Protein AF-A0A7S1N706-F1 (afdb_monomer)

Nearest PDB structures (foldseek):
  7mfo-assembly2_C  TM=9.492E-01  e=1.496E-31  Acanthamoeba polyphaga mimivirus
  7mfq-assembly2_C  TM=9.466E-01  e=2.079E-31  Acanthamoeba polyphaga mimivirus
  4eaa-assembly1_A  TM=9.460E-01  e=1.190E-16  Caulobacter vibrioides
  4m98-assembly1_A  TM=8.925E-01  e=9.102E-15  Neisseria gonorrhoeae FA 1090
  4m99-assembly1_B  TM=9.036E-01  e=2.583E-14  Neisseria gonorrhoeae FA 1090

Sequence (628 aa):
MTMSRPQAFQGVHRGLEQPQKAALAILGAGSLAGHIITIARECNWPILGLFDDDPARQCMTISGVPVLGFIDAATIQEYKVSHVAIAVGNLSARLEIIRRLMPLQLSWPTLIHPQAIVAPCCQVGKGNLVEAGCVIGLGVSIGNFNVLLGGATIDSCSKLGSFITAQARSTVANAIIGSGSWLSCGCTIMPNISVGKYCFIGGNACVEHDVPDNSKMQGVPAVLTEEAGTSPGQHKVTAEEEAEVEDIMQMPMTPPRSQHLQCGERKINWCPFKPLDMTRFHQYILPSINCRHVTNGGPCQKLLADRFKRLIGCTEEHTVLTAANGTAALHALVAGLSIARGKPLKVVTQAITFAPGIQGPLLGSLVVEYDQVLKGPCLQELGVHQDDFDAVLLTNCFGNIAKINLYQDWCNTHSKLLLMDNAATPLTNYDGINSSLYATGGAIVSLHETKPIGRGEGGIIVVPVQYAAAVHQAMNFGFSPQNPGVPHPLGSNWRMSDIAAAAVMCHWDSLDRLIAKHLQLFTNATSYVEQSIHMRWAFPLDDGQQPGVLSAFCVTLQVSSEPVVQCLRQLGIECKQYYLPVVPRPSCPKSWAFYDHIVCMPIHVDMTPDDVHYMFTNLNRLCENTAL

Secondary structure (DSSP, 8-state):
--PPPPPP------------PPPEEEE--SHHHHHHHHHHHHTT--EEEEE-S-GGGTT-EETTEEEEE-SSHHHHHHTT--EEEE----HHHHHHHHHHHGGGT-B---EE-TTSEE-TT-EE-SS-EE-TT-EE-TT-EE-SS-EE-TT-EE-TT-EE-SS-EE-TT-EE-S-EE-TT-EE-TT-EEPTT-EE-TT-EEPTT-EE-S-B-TT-EEETTTTEEESS----TT-----HHHHHHHHHHHS--------SS----S--B-SS------HHHHHHHHHHHHHTT--STTSHHHHHHHHHHHHHTT--TTEEEEEESSHHHHHHHHHHHHHHHHTSPPPEEEESSS-GGGGSGGGTT-EEE-EETTTTEE-HHHHHHTTTT-SEEEEE-GGG----HHHHHHHHHHTTPEEEEE-TT-TT-EETTEEGGGS-SSEEEEE--TTSTT--SS-EEEEEEHHHHHHHHHHHBTT-BTTBTTS--TT--B-BPPHHHHHHHHHHHTTHHHHHHHHHHHHHHHHHHHHT-SSEEESS-PPTTB-----SSEEEEESS-HHHHHHHHHHTTB--B--PPPSS-TTT-HHHHHHHTTEEEE---TT--HHHHHHHHHHHHHHHHHH--

Structure (mmCIF, N/CA/C/O backbone):
data_AF-A0A7S1N706-F1
#
_entry.id   AF-A0A7S1N706-F1
#
loop_
_atom_site.group_PDB
_atom_site.id
_atom_site.type_symbol
_atom_site.label_atom_id
_atom_site.label_alt_id
_atom_site.label_comp_id
_atom_site.label_asym_id
_atom_site.label_entity_id
_atom_site.label_seq_id
_atom_site.pdbx_PDB_ins_code
_atom_site.Cartn_x
_atom_site.Cartn_y
_atom_site.Cartn_z
_atom_site.occupancy
_atom_site.B_iso_or_equiv
_atom_site.auth_seq_id
_atom_site.auth_comp_id
_atom_site.auth_asym_id
_atom_site.auth_atom_id
_atom_site.pdbx_PDB_model_num
ATOM 1 N N . MET A 1 1 ? 0.251 -54.067 2.800 1.00 39.19 1 MET A N 1
ATOM 2 C CA . MET A 1 1 ? 0.779 -52.713 3.064 1.00 39.19 1 MET A CA 1
ATOM 3 C C . MET A 1 1 ? 1.464 -52.219 1.803 1.00 39.19 1 MET A C 1
ATOM 5 O O . MET A 1 1 ? 2.559 -52.665 1.498 1.00 39.19 1 MET A O 1
ATOM 9 N N . THR A 1 2 ? 0.795 -51.355 1.052 1.00 30.09 2 THR A N 1
ATOM 10 C CA . THR A 1 2 ? 1.331 -50.665 -0.126 1.00 30.09 2 THR A CA 1
ATOM 11 C C . THR A 1 2 ? 0.943 -49.200 0.034 1.00 30.09 2 THR A C 1
ATOM 13 O O . THR A 1 2 ? -0.233 -48.858 -0.029 1.00 30.09 2 THR A O 1
ATOM 16 N N . MET A 1 3 ? 1.920 -48.350 0.360 1.00 28.56 3 MET A N 1
ATOM 17 C CA . MET A 1 3 ? 1.703 -46.911 0.516 1.00 28.56 3 MET A CA 1
ATOM 18 C C . MET A 1 3 ? 1.637 -46.249 -0.863 1.00 28.56 3 MET A C 1
ATOM 20 O O . MET A 1 3 ? 2.587 -46.312 -1.642 1.00 28.56 3 MET A O 1
ATOM 24 N N . SER A 1 4 ? 0.507 -45.613 -1.158 1.00 28.56 4 SER A N 1
ATOM 25 C CA . SER A 1 4 ? 0.302 -44.731 -2.306 1.00 28.56 4 SER A CA 1
ATOM 26 C C . SER A 1 4 ? 0.995 -43.380 -2.086 1.00 28.56 4 SER A C 1
ATOM 28 O O . SER A 1 4 ? 0.868 -42.782 -1.018 1.00 28.56 4 SER A O 1
ATOM 30 N N . ARG A 1 5 ? 1.709 -42.889 -3.109 1.00 29.34 5 ARG A N 1
ATOM 31 C CA . ARG A 1 5 ? 2.329 -41.550 -3.153 1.00 29.34 5 ARG A CA 1
ATOM 32 C C . ARG A 1 5 ? 1.268 -40.429 -3.074 1.00 29.34 5 ARG A C 1
ATOM 34 O O . ARG A 1 5 ? 0.189 -40.618 -3.636 1.00 29.34 5 ARG A O 1
ATOM 41 N N . PRO A 1 6 ? 1.560 -39.258 -2.471 1.00 31.98 6 PRO A N 1
ATOM 42 C CA . PRO A 1 6 ? 0.641 -38.121 -2.473 1.00 31.98 6 PRO A CA 1
ATOM 43 C C . PRO A 1 6 ? 0.557 -37.475 -3.863 1.00 31.98 6 PRO A C 1
ATOM 45 O O . PRO A 1 6 ? 1.573 -37.299 -4.537 1.00 31.98 6 PRO A O 1
ATOM 48 N N . GLN A 1 7 ? -0.660 -37.114 -4.272 1.00 31.08 7 GLN A N 1
ATOM 49 C CA . GLN A 1 7 ? -0.940 -36.327 -5.473 1.00 31.08 7 GLN A CA 1
ATOM 50 C C . GLN A 1 7 ? -0.314 -34.929 -5.366 1.00 31.08 7 GLN A C 1
ATOM 52 O O . GLN A 1 7 ? -0.398 -34.272 -4.329 1.00 31.08 7 GLN A O 1
ATOM 57 N N . ALA A 1 8 ? 0.310 -34.484 -6.457 1.00 29.69 8 ALA A N 1
ATOM 58 C CA . ALA A 1 8 ? 0.846 -33.140 -6.603 1.00 29.69 8 ALA A CA 1
ATOM 59 C C . ALA A 1 8 ? -0.277 -32.089 -6.542 1.00 29.69 8 ALA A C 1
ATOM 61 O O . ALA A 1 8 ? -1.357 -32.286 -7.099 1.00 29.69 8 ALA A O 1
ATOM 62 N N . PHE A 1 9 ? 0.015 -30.968 -5.880 1.00 24.94 9 PHE A N 1
ATOM 63 C CA . PHE A 1 9 ? -0.801 -29.757 -5.841 1.00 24.94 9 PHE A CA 1
ATOM 64 C C . PHE A 1 9 ? -1.203 -29.325 -7.262 1.00 24.94 9 PHE A C 1
ATOM 66 O O . PHE A 1 9 ? -0.387 -28.794 -8.013 1.00 24.94 9 PHE A O 1
ATOM 73 N N . GLN A 1 10 ? -2.472 -29.517 -7.625 1.00 27.00 10 GLN A N 1
ATOM 74 C CA . GLN A 1 10 ? -3.091 -28.783 -8.725 1.00 27.00 10 GLN A CA 1
ATOM 75 C C . GLN A 1 10 ? -3.508 -27.412 -8.189 1.00 27.00 10 GLN A C 1
ATOM 77 O O . GLN A 1 10 ? -4.455 -27.290 -7.413 1.00 27.00 10 GLN A O 1
ATOM 82 N N . GLY A 1 11 ? -2.745 -26.386 -8.567 1.00 28.50 11 GLY A N 1
ATOM 83 C CA . GLY A 1 11 ? -3.065 -24.993 -8.286 1.00 28.50 11 GLY A CA 1
ATOM 84 C C . GLY A 1 11 ? -4.393 -24.599 -8.929 1.00 28.50 11 GLY A C 1
ATOM 85 O O . GLY A 1 11 ? -4.624 -24.807 -10.120 1.00 28.50 11 GLY A O 1
ATOM 86 N N . VAL A 1 12 ? -5.272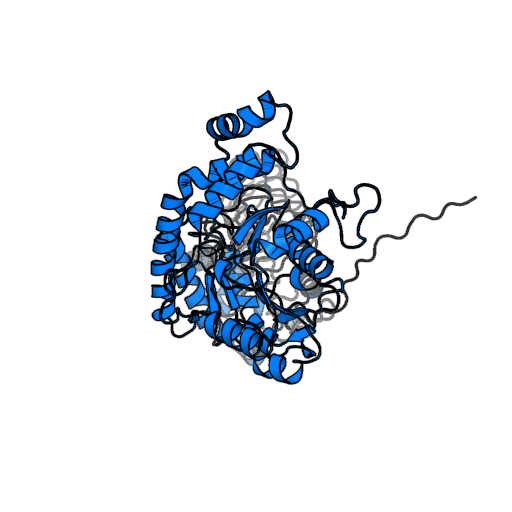 -24.026 -8.115 1.00 28.55 12 VAL A N 1
ATOM 87 C CA . VAL A 1 12 ? -6.543 -23.440 -8.529 1.00 28.55 12 VAL A CA 1
ATOM 88 C C . VAL A 1 12 ? -6.252 -22.130 -9.268 1.00 28.55 12 VAL A C 1
ATOM 90 O O . VAL A 1 12 ? -6.156 -21.076 -8.652 1.00 28.55 12 VAL A O 1
ATOM 93 N N . HIS A 1 13 ? -6.137 -22.183 -10.594 1.00 28.84 13 HIS A N 1
ATOM 94 C CA . HIS A 1 13 ? -6.339 -21.019 -11.461 1.00 28.84 13 HIS A CA 1
ATOM 95 C C . HIS A 1 13 ? -7.666 -21.201 -12.198 1.00 28.84 13 HIS A C 1
ATOM 97 O O . HIS A 1 13 ? -7.722 -21.726 -13.307 1.00 28.84 13 HIS A O 1
ATOM 103 N N . ARG A 1 14 ? -8.768 -20.806 -11.550 1.00 30.91 14 ARG A N 1
ATOM 104 C CA . ARG A 1 14 ? -10.057 -20.619 -12.224 1.00 30.91 14 ARG A CA 1
ATOM 105 C C . ARG A 1 14 ? -10.191 -19.155 -12.639 1.00 30.91 14 ARG A C 1
ATOM 107 O O . ARG A 1 14 ? -10.275 -18.292 -11.778 1.00 30.91 14 ARG A O 1
ATOM 114 N N . GLY A 1 15 ? -10.230 -18.939 -13.955 1.00 30.56 15 GLY A N 1
ATOM 115 C CA . GLY A 1 15 ? -11.022 -17.906 -14.629 1.00 30.56 15 GLY A CA 1
ATOM 116 C C . GLY A 1 15 ? -10.782 -16.452 -14.229 1.00 30.56 15 GLY A C 1
ATOM 117 O O . GLY A 1 15 ? -11.633 -15.852 -13.585 1.00 30.56 15 GLY A O 1
ATOM 118 N N . LEU A 1 16 ? -9.683 -15.869 -14.704 1.00 30.39 16 LEU A N 1
ATOM 119 C CA . LEU A 1 16 ? -9.660 -14.458 -15.091 1.00 30.39 16 LEU A CA 1
ATOM 120 C C . LEU A 1 16 ? -9.627 -14.460 -16.622 1.00 30.39 16 LEU A C 1
ATOM 122 O O . LEU A 1 16 ? -8.702 -15.034 -17.201 1.00 30.39 16 LEU A O 1
ATOM 126 N N . GLU A 1 17 ? -10.647 -13.908 -17.278 1.00 30.81 17 GLU A N 1
ATOM 127 C CA . GLU A 1 17 ? -10.596 -13.686 -18.725 1.00 30.81 17 GLU A CA 1
ATOM 128 C C . GLU A 1 17 ? -9.421 -12.745 -19.015 1.00 30.81 17 GLU A C 1
ATOM 130 O O . GLU A 1 17 ? -9.402 -11.591 -18.589 1.00 30.81 17 GLU A O 1
ATOM 135 N N . GLN A 1 18 ? -8.384 -13.275 -19.668 1.00 35.53 18 GLN A N 1
ATOM 136 C CA . GLN A 1 18 ? -7.232 -12.487 -20.095 1.00 35.53 18 GLN A CA 1
ATOM 137 C C . GLN A 1 18 ? -7.681 -11.519 -21.200 1.00 35.53 18 GLN A C 1
ATOM 139 O O . GLN A 1 18 ? -8.467 -11.925 -22.061 1.00 35.53 18 GLN A O 1
ATOM 144 N N . PRO A 1 19 ? -7.175 -10.272 -21.238 1.00 37.94 19 PRO A N 1
ATOM 145 C CA . PRO A 1 19 ? -7.437 -9.374 -22.355 1.00 37.94 19 PRO A CA 1
ATOM 146 C C . PRO A 1 19 ? -7.018 -10.059 -23.660 1.00 37.94 19 PRO A C 1
ATOM 148 O O . PRO A 1 19 ? -5.913 -10.596 -23.776 1.00 37.94 19 PRO A O 1
ATOM 151 N N . GLN A 1 20 ? -7.932 -10.090 -24.627 1.00 48.84 20 GLN A N 1
ATOM 152 C CA . GLN A 1 20 ? -7.760 -10.845 -25.861 1.00 48.84 20 GLN A CA 1
ATOM 153 C C . GLN A 1 20 ? -6.613 -10.232 -26.683 1.00 48.84 20 GLN A C 1
ATOM 155 O O . GLN A 1 20 ? -6.718 -9.111 -27.180 1.00 48.84 20 GLN A O 1
ATOM 160 N N . LYS A 1 21 ? -5.485 -10.947 -26.795 1.00 67.69 21 LYS A N 1
ATOM 161 C CA . LYS A 1 21 ? -4.337 -10.514 -27.608 1.00 67.69 21 LYS A CA 1
ATOM 162 C C . LYS A 1 21 ? -4.753 -10.400 -29.077 1.00 67.69 21 LYS A C 1
ATOM 164 O O . LYS A 1 21 ? -5.529 -11.218 -29.566 1.00 67.69 21 LYS A O 1
ATOM 169 N N . ALA A 1 22 ? -4.206 -9.422 -29.796 1.00 83.12 22 ALA A N 1
ATOM 170 C CA . ALA A 1 22 ? -4.354 -9.359 -31.249 1.00 83.12 22 ALA A CA 1
ATOM 171 C C . ALA A 1 22 ? -3.736 -10.605 -31.911 1.00 83.12 22 ALA A C 1
ATOM 173 O O . ALA A 1 22 ? -2.776 -11.175 -31.390 1.00 83.12 22 ALA A O 1
ATOM 174 N N . ALA A 1 23 ? -4.276 -11.024 -33.058 1.00 91.44 23 ALA A N 1
ATOM 175 C CA . ALA A 1 23 ? -3.792 -12.215 -33.745 1.00 91.44 23 ALA A CA 1
ATOM 176 C C . ALA A 1 23 ? -2.370 -12.018 -34.303 1.00 91.44 23 ALA A C 1
ATOM 178 O O . ALA A 1 23 ? -2.056 -10.993 -34.910 1.00 91.44 23 ALA A O 1
ATOM 179 N N . LEU A 1 24 ? -1.517 -13.018 -34.091 1.00 96.12 24 LEU A N 1
ATOM 180 C CA . LEU A 1 24 ? -0.126 -13.064 -34.516 1.00 96.12 24 LEU A CA 1
ATOM 181 C C . LEU A 1 24 ? -0.018 -13.674 -35.919 1.00 96.12 24 LEU A C 1
ATOM 183 O O . LEU A 1 24 ? -0.448 -14.808 -36.139 1.00 96.12 24 LEU A O 1
ATOM 187 N N . ALA A 1 25 ? 0.596 -12.943 -36.846 1.00 96.81 25 ALA A N 1
ATOM 188 C CA . ALA A 1 25 ? 1.047 -13.470 -38.130 1.00 96.81 25 ALA A CA 1
ATOM 189 C C . ALA A 1 25 ? 2.477 -14.015 -38.002 1.00 96.81 25 ALA A C 1
ATOM 191 O O . ALA A 1 25 ? 3.339 -13.394 -37.376 1.00 96.81 25 ALA A O 1
ATOM 192 N N . ILE A 1 26 ? 2.744 -15.178 -38.593 1.00 97.00 26 ILE A N 1
ATOM 193 C CA . ILE A 1 26 ? 4.063 -15.818 -38.544 1.00 97.00 26 ILE A CA 1
ATOM 194 C C . ILE A 1 26 ? 4.664 -15.804 -39.956 1.00 97.00 26 ILE A C 1
ATOM 196 O O . ILE A 1 26 ? 4.075 -16.352 -40.882 1.00 97.00 26 ILE A O 1
ATOM 200 N N . LEU A 1 27 ? 5.824 -15.169 -40.131 1.00 95.75 27 LEU A N 1
ATOM 201 C CA . LEU A 1 27 ? 6.491 -15.023 -41.431 1.00 95.75 27 LEU A CA 1
ATOM 202 C C . LEU A 1 27 ? 7.541 -16.116 -41.611 1.00 95.75 27 LEU A C 1
ATOM 204 O O . LEU A 1 27 ? 8.575 -16.099 -40.949 1.00 95.75 27 LEU A O 1
ATOM 208 N N . GLY A 1 28 ? 7.278 -17.047 -42.511 1.00 93.44 28 GLY A N 1
ATOM 209 C CA . GLY A 1 28 ? 8.051 -18.249 -42.775 1.00 93.44 28 GLY A CA 1
ATOM 210 C C . GLY A 1 28 ? 7.303 -19.503 -42.326 1.00 93.44 28 GLY A C 1
ATOM 211 O O . GLY A 1 28 ? 6.759 -19.572 -41.226 1.00 93.44 28 GLY A O 1
ATOM 212 N N . ALA A 1 29 ? 7.321 -20.527 -43.171 1.00 91.62 29 ALA A N 1
ATOM 213 C CA . ALA A 1 29 ? 6.739 -21.850 -42.950 1.00 91.62 29 ALA A CA 1
ATOM 214 C C . ALA A 1 29 ? 7.820 -22.955 -42.924 1.00 91.62 29 ALA A C 1
ATOM 216 O O . ALA A 1 29 ? 7.564 -24.106 -43.270 1.00 91.62 29 ALA A O 1
ATOM 217 N N . GLY A 1 30 ? 9.051 -22.599 -42.528 1.00 87.56 30 GLY A N 1
ATOM 218 C CA . GLY A 1 30 ? 10.169 -23.533 -42.349 1.00 87.56 30 GLY A CA 1
ATOM 219 C C . GLY A 1 30 ? 10.161 -24.253 -40.992 1.00 87.56 30 GLY A C 1
ATOM 220 O O . GLY A 1 30 ? 9.190 -24.198 -40.242 1.00 87.56 30 GLY A O 1
ATOM 221 N N . SER A 1 31 ? 11.278 -24.892 -40.628 1.00 85.31 31 SER A N 1
ATOM 222 C CA . SER A 1 31 ? 11.407 -25.635 -39.358 1.00 85.31 31 SER A CA 1
ATOM 223 C C . SER A 1 31 ? 11.144 -24.779 -38.111 1.00 85.31 31 SER A C 1
ATOM 225 O O . SER A 1 31 ? 10.530 -25.255 -37.158 1.00 85.31 31 SER A O 1
ATOM 227 N N . LEU A 1 32 ? 11.525 -23.497 -38.136 1.00 91.12 32 LEU A N 1
ATOM 228 C CA . LEU A 1 32 ? 11.305 -22.564 -37.027 1.00 91.12 32 LEU A CA 1
ATOM 229 C C . LEU A 1 32 ? 9.817 -22.222 -36.817 1.00 91.12 32 LEU A C 1
ATOM 231 O O . LEU A 1 32 ? 9.422 -21.856 -35.711 1.00 91.12 32 LEU A O 1
ATOM 235 N N . ALA A 1 33 ? 8.963 -22.385 -37.834 1.00 93.56 33 ALA A N 1
ATOM 236 C CA . ALA A 1 33 ? 7.539 -22.064 -37.730 1.00 93.56 33 ALA A CA 1
ATOM 237 C C . ALA A 1 33 ? 6.838 -22.921 -36.669 1.00 93.56 33 ALA A C 1
ATOM 239 O O . ALA A 1 33 ? 6.072 -22.400 -35.861 1.00 93.56 33 ALA A O 1
ATOM 240 N N . GLY A 1 34 ? 7.157 -24.219 -36.600 1.00 92.56 34 GLY A N 1
ATOM 241 C CA . GLY A 1 34 ? 6.606 -25.115 -35.578 1.00 92.56 34 GLY A CA 1
ATOM 242 C C . GLY A 1 34 ? 6.971 -24.693 -34.150 1.00 92.56 34 GLY A C 1
ATOM 243 O O . GLY A 1 34 ? 6.152 -24.815 -33.236 1.00 92.56 34 GLY A O 1
ATOM 244 N N . HIS A 1 35 ? 8.168 -24.136 -33.970 1.00 92.88 35 HIS A N 1
ATOM 245 C CA . HIS A 1 35 ? 8.660 -23.653 -32.683 1.00 92.88 35 HIS A CA 1
ATOM 246 C C . HIS A 1 35 ? 7.907 -22.381 -32.261 1.00 92.88 35 HIS A C 1
ATOM 248 O O . HIS A 1 35 ? 7.368 -22.317 -31.155 1.00 92.88 35 HIS A O 1
ATOM 254 N N . ILE A 1 36 ? 7.761 -21.412 -33.175 1.00 95.19 36 ILE A N 1
ATOM 255 C CA . ILE A 1 36 ? 6.993 -20.180 -32.930 1.00 95.19 36 ILE A CA 1
ATOM 256 C C . ILE A 1 36 ? 5.518 -20.482 -32.659 1.00 95.19 36 ILE A C 1
ATOM 258 O O . ILE A 1 36 ? 4.955 -19.913 -31.729 1.00 95.19 36 ILE A O 1
ATOM 262 N N . ILE A 1 37 ? 4.896 -21.399 -33.410 1.00 96.12 37 ILE A N 1
ATOM 263 C CA . ILE A 1 37 ? 3.504 -21.820 -33.177 1.00 96.12 37 ILE A CA 1
ATOM 264 C C . ILE A 1 37 ? 3.340 -22.398 -31.769 1.00 96.12 37 ILE A C 1
ATOM 266 O O . ILE A 1 37 ? 2.360 -22.095 -31.089 1.00 96.12 37 ILE A O 1
ATOM 270 N N . THR A 1 38 ? 4.296 -23.215 -31.325 1.00 93.56 38 THR A N 1
ATOM 271 C CA . THR A 1 38 ? 4.271 -23.817 -29.987 1.00 93.56 38 THR A CA 1
ATOM 272 C C . THR A 1 38 ? 4.358 -22.738 -28.909 1.00 93.56 38 THR A C 1
ATOM 274 O O . THR A 1 38 ? 3.486 -22.669 -28.048 1.00 93.56 38 THR A O 1
ATOM 277 N N . ILE A 1 39 ? 5.334 -21.829 -29.004 1.00 95.00 39 ILE A N 1
ATOM 278 C CA . ILE A 1 39 ? 5.492 -20.729 -28.041 1.00 95.00 39 ILE A CA 1
ATOM 279 C C . ILE A 1 39 ? 4.269 -19.806 -28.053 1.00 95.00 39 ILE A C 1
ATOM 281 O O . ILE A 1 39 ? 3.760 -19.446 -26.997 1.00 95.00 39 ILE A O 1
ATOM 285 N N . ALA A 1 40 ? 3.760 -19.444 -29.232 1.00 94.25 40 ALA A N 1
ATOM 286 C CA . ALA A 1 40 ? 2.582 -18.596 -29.368 1.00 94.25 40 ALA A CA 1
ATOM 287 C C . ALA A 1 40 ? 1.361 -19.206 -28.660 1.00 94.25 40 ALA A C 1
ATOM 289 O O . ALA A 1 40 ? 0.677 -18.493 -27.927 1.00 94.25 40 ALA A O 1
ATOM 290 N N . ARG A 1 41 ? 1.131 -20.519 -28.807 1.00 93.88 41 ARG A N 1
ATOM 291 C CA . ARG A 1 41 ? 0.049 -21.243 -28.119 1.00 93.88 41 ARG A CA 1
ATOM 292 C C . ARG A 1 41 ? 0.216 -21.244 -26.603 1.00 93.88 41 ARG A C 1
ATOM 294 O O . ARG A 1 41 ? -0.724 -20.881 -25.908 1.00 93.88 41 ARG A O 1
ATOM 301 N N . GLU A 1 42 ? 1.403 -21.576 -26.102 1.00 91.50 42 GLU A N 1
ATOM 302 C CA . GLU A 1 42 ? 1.708 -21.571 -24.659 1.00 91.50 42 GLU A CA 1
ATOM 303 C C . GLU A 1 42 ? 1.604 -20.164 -24.045 1.00 91.50 42 GLU A C 1
ATOM 305 O O . GLU A 1 42 ? 1.243 -19.986 -22.884 1.00 91.50 42 GLU A O 1
ATOM 310 N N . CYS A 1 43 ? 1.871 -19.132 -24.845 1.00 89.12 43 CYS A N 1
ATOM 311 C CA . CYS A 1 43 ? 1.691 -17.735 -24.472 1.00 89.12 43 CYS A CA 1
ATOM 312 C C . CYS A 1 43 ? 0.264 -17.205 -24.715 1.00 89.12 43 CYS A C 1
ATOM 314 O O . CYS A 1 43 ? 0.063 -15.995 -24.584 1.00 89.12 43 CYS A O 1
ATOM 316 N N . ASN A 1 44 ? -0.712 -18.038 -25.092 1.00 91.38 44 ASN A N 1
ATOM 317 C CA . ASN A 1 44 ? -2.088 -17.639 -25.428 1.00 91.38 44 ASN A CA 1
ATOM 318 C C . ASN A 1 44 ? -2.195 -16.546 -26.517 1.00 91.38 44 ASN A C 1
ATOM 320 O O . ASN A 1 44 ? -3.073 -15.685 -26.455 1.00 91.38 44 ASN A O 1
ATOM 324 N N . TRP A 1 45 ? -1.299 -16.527 -27.505 1.00 92.88 45 TRP A N 1
ATOM 325 C CA . TRP A 1 45 ? -1.463 -15.693 -28.700 1.00 92.88 45 TRP A CA 1
ATOM 326 C C . TRP A 1 45 ? -2.445 -16.360 -29.672 1.00 92.88 45 TRP A C 1
ATOM 328 O O . TRP A 1 45 ? -2.196 -17.494 -30.090 1.00 92.88 45 TRP A O 1
ATOM 338 N N . PRO A 1 46 ? -3.523 -15.675 -30.100 1.00 93.88 46 PRO A N 1
ATOM 339 C CA . PRO A 1 46 ? -4.277 -16.109 -31.267 1.00 93.88 46 PRO A CA 1
ATOM 340 C C . PRO A 1 46 ? -3.350 -16.079 -32.481 1.00 93.88 46 PRO A C 1
ATOM 342 O O . PRO A 1 46 ? -2.616 -15.113 -32.666 1.00 93.88 46 PRO A O 1
ATOM 345 N N . ILE A 1 47 ? -3.355 -17.128 -33.297 1.00 96.06 47 ILE A N 1
ATOM 346 C CA . ILE A 1 47 ? -2.515 -17.205 -34.496 1.00 96.06 47 ILE A CA 1
ATOM 347 C C . ILE A 1 47 ? -3.414 -16.957 -35.699 1.00 96.06 47 ILE A C 1
ATOM 349 O O . ILE A 1 47 ? -4.388 -17.680 -35.893 1.00 96.06 47 ILE A O 1
ATOM 353 N N . LEU A 1 48 ? -3.087 -15.934 -36.486 1.00 95.38 48 LEU A N 1
ATOM 354 C CA . LEU A 1 48 ? -3.811 -15.618 -37.713 1.00 95.38 48 LEU A CA 1
ATOM 355 C C . LEU A 1 48 ? -3.523 -16.669 -38.790 1.00 95.38 48 LEU A C 1
ATOM 357 O O . LEU A 1 48 ? -4.441 -17.252 -39.355 1.00 95.38 48 LEU A O 1
ATOM 361 N N . GLY A 1 49 ? -2.238 -16.906 -39.051 1.00 93.94 49 GLY A N 1
ATOM 362 C CA . GLY A 1 49 ? -1.757 -17.782 -40.110 1.00 93.94 49 GLY A CA 1
ATOM 363 C C . GLY A 1 49 ? -0.274 -17.572 -40.400 1.00 93.94 49 GLY A C 1
ATOM 364 O O . GLY A 1 49 ? 0.378 -16.706 -39.803 1.00 93.94 49 GLY A O 1
ATOM 365 N N . LEU A 1 50 ? 0.252 -18.394 -41.303 1.00 96.12 50 LEU A N 1
ATOM 366 C CA . LEU A 1 50 ? 1.626 -18.323 -41.798 1.00 96.12 50 LEU A CA 1
ATOM 367 C C . LEU A 1 50 ? 1.674 -17.548 -43.120 1.00 96.12 50 LEU A C 1
ATOM 369 O O . LEU A 1 50 ? 0.729 -17.605 -43.900 1.00 96.12 50 LEU A O 1
ATOM 373 N N . PHE A 1 51 ? 2.786 -16.882 -43.405 1.00 95.38 51 PHE A N 1
ATOM 374 C CA . PHE A 1 51 ? 3.054 -16.230 -44.691 1.00 95.38 51 PHE A CA 1
ATOM 375 C C . PHE A 1 51 ? 4.441 -16.655 -45.164 1.00 95.38 51 PHE A C 1
ATOM 377 O O . PHE A 1 51 ? 5.376 -16.590 -44.374 1.00 95.38 51 PHE A O 1
ATOM 384 N N . ASP A 1 52 ? 4.606 -17.115 -46.400 1.00 92.88 52 ASP A N 1
ATOM 385 C CA . ASP A 1 52 ? 5.902 -17.600 -46.906 1.00 92.88 52 ASP A CA 1
ATOM 386 C C . ASP A 1 52 ? 6.080 -17.196 -48.373 1.00 92.88 52 ASP A C 1
ATOM 388 O O . ASP A 1 52 ? 5.127 -17.246 -49.137 1.00 92.88 52 ASP A O 1
ATOM 392 N N . ASP A 1 53 ? 7.274 -16.773 -48.784 1.00 90.50 53 ASP A N 1
ATOM 393 C CA . ASP A 1 53 ? 7.497 -16.363 -50.174 1.00 90.50 53 ASP A CA 1
ATOM 394 C C . ASP A 1 53 ? 7.683 -17.550 -51.136 1.00 90.50 53 ASP A C 1
ATOM 396 O O . ASP A 1 53 ? 7.597 -17.373 -52.349 1.00 90.50 53 ASP A O 1
ATOM 400 N N . ASP A 1 54 ? 7.922 -18.759 -50.617 1.00 87.38 54 ASP A N 1
ATOM 401 C CA . ASP A 1 54 ? 8.058 -19.978 -51.413 1.00 87.38 54 ASP A CA 1
ATOM 402 C C . ASP A 1 54 ? 6.685 -20.414 -51.970 1.00 87.38 54 ASP A C 1
ATOM 404 O O . ASP A 1 54 ? 5.822 -20.866 -51.202 1.00 87.38 54 ASP A O 1
ATOM 408 N N . PRO A 1 55 ? 6.457 -20.349 -53.301 1.00 82.88 55 PRO A N 1
ATOM 409 C CA . PRO A 1 55 ? 5.180 -20.733 -53.898 1.00 82.88 55 PRO A CA 1
ATOM 410 C C . PRO A 1 55 ? 4.796 -22.188 -53.607 1.00 82.88 55 PRO A C 1
ATOM 412 O O . PRO A 1 55 ? 3.609 -22.508 -53.551 1.00 82.88 55 PRO A O 1
ATOM 415 N N . ALA A 1 56 ? 5.774 -23.072 -53.369 1.00 86.12 56 ALA A N 1
ATOM 416 C CA . ALA A 1 56 ? 5.512 -24.468 -53.028 1.00 86.12 56 ALA A CA 1
ATOM 417 C C . ALA A 1 56 ? 4.833 -24.634 -51.655 1.00 86.12 56 ALA A C 1
ATOM 419 O O . ALA A 1 56 ? 4.272 -25.694 -51.371 1.00 86.12 56 ALA A O 1
ATOM 420 N N . ARG A 1 57 ? 4.856 -23.599 -50.802 1.00 86.19 57 ARG A N 1
ATOM 421 C CA . ARG A 1 57 ? 4.316 -23.632 -49.435 1.00 86.19 57 ARG A CA 1
ATOM 422 C C . ARG A 1 57 ? 2.942 -22.989 -49.289 1.00 86.19 57 ARG A C 1
ATOM 424 O O . ARG A 1 57 ? 2.324 -23.161 -48.243 1.00 86.19 57 ARG A O 1
ATOM 431 N N . GLN A 1 58 ? 2.418 -22.336 -50.328 1.00 78.75 58 GLN A N 1
ATOM 432 C CA . GLN A 1 58 ? 1.151 -21.582 -50.310 1.00 78.75 58 GLN A CA 1
ATOM 433 C C . GLN A 1 58 ? -0.112 -22.420 -50.016 1.00 78.75 58 GLN A C 1
ATOM 435 O O . GLN A 1 58 ? -1.196 -21.878 -49.841 1.00 78.75 58 GLN A O 1
ATOM 440 N N . CYS A 1 59 ? 0.003 -23.748 -49.927 1.00 77.50 59 CYS A N 1
ATOM 441 C CA . CYS A 1 59 ? -1.089 -24.651 -49.538 1.00 77.50 59 CYS A CA 1
ATOM 442 C C . CYS A 1 59 ? -0.716 -25.574 -48.367 1.00 77.50 59 CYS A C 1
ATOM 444 O O . CYS A 1 59 ? -1.402 -26.562 -48.100 1.00 77.50 59 CYS A O 1
ATOM 446 N N . MET A 1 60 ? 0.393 -25.295 -47.681 1.00 88.62 60 MET A N 1
ATOM 447 C CA . MET A 1 60 ? 0.847 -26.103 -46.556 1.00 88.62 60 MET A CA 1
ATOM 448 C C . MET A 1 60 ? 0.162 -25.693 -45.253 1.00 88.62 60 MET A C 1
ATOM 450 O O . MET A 1 60 ? -0.310 -24.572 -45.070 1.00 88.62 60 MET A O 1
ATOM 454 N N . THR A 1 61 ? 0.139 -26.634 -44.313 1.00 89.31 61 THR A N 1
ATOM 455 C CA . THR A 1 61 ? -0.259 -26.404 -42.925 1.00 89.31 61 THR A CA 1
ATOM 456 C C . THR A 1 61 ? 0.868 -26.887 -42.025 1.00 89.31 61 THR A C 1
ATOM 458 O O . THR A 1 61 ? 1.269 -28.047 -42.110 1.00 89.31 61 THR A O 1
ATOM 461 N N . ILE A 1 62 ? 1.369 -26.021 -41.145 1.00 91.50 62 ILE A N 1
ATOM 462 C CA . ILE A 1 62 ? 2.393 -26.371 -40.155 1.00 91.50 62 ILE A CA 1
ATOM 463 C C . ILE A 1 62 ? 1.730 -26.402 -38.784 1.00 91.50 62 ILE A C 1
ATOM 465 O O . ILE A 1 62 ? 1.098 -25.434 -38.373 1.00 91.50 62 ILE A O 1
ATOM 469 N N . SER A 1 63 ? 1.827 -27.528 -38.074 1.00 89.00 63 SER A N 1
ATOM 470 C CA . SER A 1 63 ? 1.254 -27.699 -36.728 1.00 89.00 63 SER A CA 1
ATOM 471 C C . SER A 1 63 ? -0.227 -27.292 -36.606 1.00 89.00 63 SER A C 1
ATOM 473 O O . SER A 1 63 ? -0.658 -26.838 -35.545 1.00 89.00 63 SER A O 1
ATOM 475 N N . GLY A 1 64 ? -1.017 -27.439 -37.676 1.00 88.81 64 GLY A N 1
ATOM 476 C CA . GLY A 1 64 ? -2.435 -27.055 -37.727 1.00 88.81 64 GLY A CA 1
ATOM 477 C C . GLY A 1 64 ? -2.714 -25.586 -38.077 1.00 88.81 64 GLY A C 1
ATOM 478 O O . GLY A 1 64 ? -3.858 -25.162 -37.968 1.00 88.81 64 GLY A O 1
ATOM 479 N N . VAL A 1 65 ? -1.702 -24.808 -38.473 1.00 94.56 65 VAL A N 1
ATOM 480 C CA . VAL A 1 65 ? -1.837 -23.415 -38.933 1.00 94.56 65 VAL A CA 1
ATOM 481 C C . VAL A 1 65 ? -1.564 -23.350 -40.444 1.00 94.56 65 VAL A C 1
ATOM 483 O O . VAL A 1 65 ? -0.515 -23.842 -40.866 1.00 94.56 65 VAL A O 1
ATOM 486 N N . PRO A 1 66 ? -2.472 -22.797 -41.270 1.00 92.69 66 PRO A N 1
ATOM 487 C CA . PRO A 1 66 ? -2.297 -22.726 -42.721 1.00 92.69 66 PRO A CA 1
ATOM 488 C C . PRO A 1 66 ? -1.382 -21.571 -43.153 1.00 92.69 66 PRO A C 1
ATOM 490 O O . PRO A 1 66 ? -1.266 -20.562 -42.451 1.00 92.69 66 PRO A O 1
ATOM 493 N N . VAL A 1 67 ? -0.772 -21.706 -44.333 1.00 93.69 67 VAL A N 1
ATOM 494 C CA . VAL A 1 67 ? -0.144 -20.593 -45.064 1.00 93.69 67 VAL A CA 1
ATOM 495 C C . VAL A 1 67 ? -1.230 -19.811 -45.807 1.00 93.69 67 VAL A C 1
ATOM 497 O O . VAL A 1 67 ? -2.014 -20.400 -46.544 1.00 93.69 67 VAL A O 1
ATOM 500 N N . LEU A 1 68 ? -1.310 -18.502 -45.562 1.00 90.88 68 LEU A N 1
ATOM 501 C CA . LEU A 1 68 ? -2.381 -17.615 -46.030 1.00 90.88 68 LEU A CA 1
ATOM 502 C C . LEU A 1 68 ? -1.991 -16.740 -47.229 1.00 90.88 68 LEU A C 1
ATOM 504 O O . LEU A 1 68 ? -2.876 -16.175 -47.870 1.00 90.88 68 LEU A O 1
ATOM 508 N N . GLY A 1 69 ? -0.694 -16.592 -47.509 1.00 91.44 69 GLY A N 1
ATOM 509 C CA . GLY A 1 69 ? -0.209 -15.747 -48.598 1.00 91.44 69 GLY A CA 1
ATOM 510 C C . GLY A 1 69 ? 1.304 -15.525 -48.593 1.00 91.44 69 GLY A C 1
ATOM 511 O O . GLY A 1 69 ? 2.049 -16.155 -47.834 1.00 91.44 69 GLY A O 1
ATOM 512 N N . PHE A 1 70 ? 1.755 -14.623 -49.463 1.00 92.50 70 PHE A N 1
ATOM 513 C CA . PHE A 1 70 ? 3.149 -14.182 -49.587 1.00 92.50 70 PHE A CA 1
ATOM 514 C C . PHE A 1 70 ? 3.501 -13.113 -48.534 1.00 92.50 70 PHE A C 1
ATOM 516 O O . PHE A 1 70 ? 2.619 -12.532 -47.897 1.00 92.50 70 PHE A O 1
ATOM 523 N N . ILE A 1 71 ? 4.794 -12.838 -48.322 1.00 93.50 71 ILE A N 1
ATOM 524 C CA . ILE A 1 71 ? 5.265 -11.871 -47.311 1.00 93.50 71 ILE A CA 1
ATOM 525 C C . ILE A 1 71 ? 5.347 -10.460 -47.925 1.00 93.50 71 ILE A C 1
ATOM 527 O O . ILE A 1 71 ? 6.399 -9.828 -47.954 1.00 93.50 71 ILE A O 1
ATOM 531 N N . ASP A 1 72 ? 4.258 -9.930 -48.474 1.00 89.69 72 ASP A N 1
ATOM 532 C CA . ASP A 1 72 ? 4.238 -8.599 -49.103 1.00 89.69 72 ASP A CA 1
ATOM 533 C C . ASP A 1 72 ? 3.260 -7.623 -48.437 1.00 89.69 72 ASP A C 1
ATOM 535 O O . ASP A 1 72 ? 2.361 -8.001 -47.687 1.00 89.69 72 ASP A O 1
ATOM 539 N N . ALA A 1 73 ? 3.460 -6.328 -48.694 1.00 86.75 73 ALA A N 1
ATOM 540 C CA . ALA A 1 73 ? 2.686 -5.273 -48.053 1.00 86.75 73 ALA A CA 1
ATOM 541 C C . ALA A 1 73 ? 1.184 -5.342 -48.359 1.00 86.75 73 ALA A C 1
ATOM 543 O O . ALA A 1 73 ? 0.383 -5.044 -47.474 1.00 86.75 73 ALA A O 1
ATOM 544 N N . ALA A 1 74 ? 0.807 -5.751 -49.574 1.00 88.12 74 ALA A N 1
ATOM 545 C CA . ALA A 1 74 ? -0.591 -5.847 -49.976 1.00 88.12 74 ALA A CA 1
ATOM 546 C C . ALA A 1 74 ? -1.299 -6.952 -49.184 1.00 88.12 74 ALA A C 1
ATOM 548 O O . ALA A 1 74 ? -2.332 -6.699 -48.566 1.00 88.12 74 ALA A O 1
ATOM 549 N N . THR A 1 75 ? -0.681 -8.131 -49.108 1.00 90.12 75 THR A N 1
ATOM 550 C CA . THR A 1 75 ? -1.180 -9.279 -48.348 1.00 90.12 75 THR A CA 1
ATOM 551 C C . THR A 1 75 ? -1.288 -8.946 -46.853 1.00 90.12 75 THR A C 1
ATOM 553 O O . THR A 1 75 ? -2.320 -9.169 -46.221 1.00 90.12 75 THR A O 1
ATOM 556 N N . ILE A 1 76 ? -0.252 -8.341 -46.264 1.00 91.19 76 ILE A N 1
ATOM 557 C CA . ILE A 1 76 ? -0.240 -7.954 -44.841 1.00 91.19 76 ILE A CA 1
ATOM 558 C C . ILE A 1 76 ? -1.356 -6.942 -44.514 1.00 91.19 76 ILE A C 1
ATOM 560 O O . ILE A 1 76 ? -1.992 -7.045 -43.460 1.00 91.19 76 ILE A O 1
ATOM 564 N N . GLN A 1 77 ? -1.632 -5.992 -45.413 1.00 88.19 77 GLN A N 1
ATOM 565 C CA . GLN A 1 77 ? -2.717 -5.018 -45.256 1.00 88.19 77 GLN A CA 1
ATOM 566 C C . GLN A 1 77 ? -4.107 -5.636 -45.456 1.00 88.19 77 GLN A C 1
ATOM 568 O O . GLN A 1 77 ? -5.015 -5.326 -44.683 1.00 88.19 77 GLN A O 1
ATOM 573 N N . GLU A 1 78 ? -4.275 -6.526 -46.440 1.00 90.94 78 GLU A N 1
ATOM 574 C CA . GLU A 1 78 ? -5.529 -7.247 -46.712 1.00 90.94 78 GLU A CA 1
ATOM 575 C C . GLU A 1 78 ? -6.014 -8.003 -45.471 1.00 90.94 78 GLU A C 1
ATOM 577 O O . GLU A 1 78 ? -7.158 -7.855 -45.035 1.00 90.94 78 GLU A O 1
ATOM 582 N N . TYR A 1 79 ? -5.100 -8.736 -44.837 1.00 90.25 79 TYR A N 1
ATOM 583 C CA . TYR A 1 79 ? -5.367 -9.489 -43.615 1.00 90.25 79 TYR A CA 1
ATOM 584 C C . TYR A 1 79 ? -5.354 -8.633 -42.337 1.00 90.25 79 TYR A C 1
ATOM 586 O O . TYR A 1 79 ? -5.547 -9.166 -41.241 1.00 90.25 79 TYR A O 1
ATOM 594 N N . LYS A 1 80 ? -5.147 -7.312 -42.451 1.00 90.12 80 LYS A N 1
ATOM 595 C CA . LYS A 1 80 ? -5.090 -6.355 -41.328 1.00 90.12 80 LYS A CA 1
ATOM 596 C C . LYS A 1 80 ? -4.111 -6.792 -40.233 1.00 90.12 80 LYS A C 1
ATOM 598 O O . LYS A 1 80 ? -4.389 -6.679 -39.035 1.00 90.12 80 LYS A O 1
ATOM 603 N N . VAL A 1 81 ? -2.964 -7.322 -40.647 1.00 90.94 81 VAL A N 1
ATOM 604 C CA . VAL A 1 81 ? -1.932 -7.809 -39.733 1.00 90.94 81 VAL A CA 1
ATOM 605 C C . VAL A 1 81 ? -1.364 -6.637 -38.939 1.00 90.94 81 VAL A C 1
ATOM 607 O O . VAL A 1 81 ? -0.953 -5.627 -39.498 1.00 90.94 81 VAL A O 1
ATOM 610 N N . SER A 1 82 ? -1.304 -6.795 -37.618 1.00 90.06 82 SER A N 1
ATOM 611 C CA . SER A 1 82 ? -0.728 -5.794 -36.708 1.00 90.06 82 SER A CA 1
ATOM 612 C C . SER A 1 82 ? 0.457 -6.320 -35.897 1.00 90.06 82 SER A C 1
ATOM 614 O O . SER A 1 82 ? 1.277 -5.526 -35.441 1.00 90.06 82 SER A O 1
ATOM 616 N N . HIS A 1 83 ? 0.559 -7.641 -35.709 1.00 93.94 83 HIS A N 1
ATOM 617 C CA . HIS A 1 83 ? 1.578 -8.296 -34.887 1.00 93.94 83 HIS A CA 1
ATOM 618 C C . HIS A 1 83 ? 2.235 -9.431 -35.658 1.00 93.94 83 HIS A C 1
ATOM 620 O O . HIS A 1 83 ? 1.538 -10.245 -36.265 1.00 93.94 83 HIS A O 1
ATOM 626 N N . VAL A 1 84 ? 3.566 -9.497 -35.606 1.00 94.75 84 VAL A N 1
ATOM 627 C CA . VAL A 1 84 ? 4.333 -10.373 -36.487 1.00 94.75 84 VAL A CA 1
ATOM 628 C C . VAL A 1 84 ? 5.531 -11.021 -35.804 1.00 94.75 84 VAL A C 1
ATOM 630 O O . VAL A 1 84 ? 6.282 -10.359 -35.091 1.00 94.75 84 VAL A O 1
ATOM 633 N N . ALA A 1 85 ? 5.746 -12.307 -36.072 1.00 95.56 85 ALA A N 1
ATOM 634 C CA . ALA A 1 85 ? 6.932 -13.051 -35.654 1.00 95.56 85 ALA A CA 1
ATOM 635 C C . ALA A 1 85 ? 7.641 -13.660 -36.871 1.00 95.56 85 ALA A C 1
ATOM 637 O O . ALA A 1 85 ? 6.987 -14.203 -37.757 1.00 95.56 85 ALA A O 1
ATOM 638 N N . ILE A 1 86 ? 8.974 -13.590 -36.917 1.00 94.06 86 ILE A N 1
ATOM 639 C CA . ILE A 1 86 ? 9.759 -14.094 -38.052 1.00 94.06 86 ILE A CA 1
ATOM 640 C C . ILE A 1 86 ? 10.235 -15.521 -37.759 1.00 94.06 86 ILE A C 1
ATOM 642 O O . ILE A 1 86 ? 11.082 -15.742 -36.900 1.00 94.06 86 ILE A O 1
ATOM 646 N N . ALA A 1 87 ? 9.711 -16.486 -38.509 1.00 92.12 87 ALA A N 1
ATOM 647 C CA . ALA A 1 87 ? 10.034 -17.910 -38.476 1.00 92.12 87 ALA A CA 1
ATOM 648 C C . ALA A 1 87 ? 11.069 -18.310 -39.548 1.00 92.12 87 ALA A C 1
ATOM 650 O O . ALA A 1 87 ? 10.994 -19.390 -40.142 1.00 92.12 87 ALA A O 1
ATOM 651 N N . VAL A 1 88 ? 12.055 -17.449 -39.803 1.00 88.19 88 VAL A N 1
ATOM 652 C CA . VAL A 1 88 ? 13.124 -17.687 -40.783 1.00 88.19 88 VAL A CA 1
ATOM 653 C C . VAL A 1 88 ? 14.472 -17.697 -40.068 1.00 88.19 88 VAL A C 1
ATOM 655 O O . VAL A 1 88 ? 14.841 -16.717 -39.438 1.00 88.19 88 VAL A O 1
ATOM 658 N N . GLY A 1 89 ? 15.219 -18.802 -40.147 1.00 78.75 89 GLY A N 1
ATOM 659 C CA . GLY A 1 89 ? 16.540 -18.909 -39.504 1.00 78.75 89 GLY A CA 1
ATOM 660 C C . GLY A 1 89 ? 17.665 -18.209 -40.275 1.00 78.75 89 GLY A C 1
ATOM 661 O O . GLY A 1 89 ? 18.670 -17.807 -39.696 1.00 78.75 89 GLY A O 1
ATOM 662 N N . ASN A 1 90 ? 17.494 -18.040 -41.586 1.00 83.44 90 ASN A N 1
ATOM 663 C CA . ASN A 1 90 ? 18.478 -17.400 -42.452 1.00 83.44 90 ASN A CA 1
ATOM 664 C C . ASN A 1 90 ? 18.579 -15.891 -42.149 1.00 83.44 90 ASN A C 1
ATOM 666 O O . ASN A 1 90 ? 17.567 -15.193 -42.141 1.00 83.44 90 ASN A O 1
ATOM 670 N N . LEU A 1 91 ? 19.793 -15.384 -41.901 1.00 83.56 91 LEU A N 1
ATOM 671 C CA . LEU A 1 91 ? 20.015 -13.979 -41.545 1.00 83.56 91 LEU A CA 1
ATOM 672 C C . LEU A 1 91 ? 19.602 -13.011 -42.663 1.00 83.56 91 LEU A C 1
ATOM 674 O O . LEU A 1 91 ? 18.808 -12.109 -42.407 1.00 83.56 91 LEU A O 1
ATOM 678 N N . SER A 1 92 ? 20.089 -13.220 -43.888 1.00 81.56 92 SER A N 1
ATOM 679 C CA . SER A 1 92 ? 19.797 -12.355 -45.039 1.00 81.56 92 SER A CA 1
ATOM 680 C C . SER A 1 92 ? 18.293 -12.280 -45.324 1.00 81.56 92 SER A C 1
ATOM 682 O O . SER A 1 92 ? 17.748 -11.199 -45.515 1.00 81.56 92 SER A O 1
ATOM 684 N N . ALA A 1 93 ? 17.590 -13.411 -45.252 1.00 85.19 93 ALA A N 1
ATOM 685 C CA . ALA A 1 93 ? 16.144 -13.457 -45.444 1.00 85.19 93 ALA A CA 1
ATOM 686 C C . ALA A 1 93 ? 15.365 -12.755 -44.315 1.00 85.19 93 ALA A C 1
ATOM 688 O O . ALA A 1 93 ? 14.376 -12.080 -44.590 1.00 85.19 93 ALA A O 1
ATOM 689 N N . ARG A 1 94 ? 15.806 -12.858 -43.048 1.00 88.44 94 ARG A N 1
ATOM 690 C CA . ARG A 1 94 ? 15.200 -12.094 -41.936 1.00 88.44 94 ARG A CA 1
ATOM 691 C C . ARG A 1 94 ? 15.320 -10.588 -42.156 1.00 88.44 94 ARG A C 1
ATOM 693 O O . ARG A 1 94 ? 14.349 -9.868 -41.936 1.00 88.44 94 ARG A O 1
ATOM 700 N N . LEU A 1 95 ? 16.500 -10.132 -42.573 1.00 86.12 95 LEU A N 1
ATOM 701 C CA . LEU A 1 95 ? 16.765 -8.720 -42.844 1.00 86.12 95 LEU A CA 1
ATOM 702 C C . LEU A 1 95 ? 15.894 -8.205 -43.993 1.00 86.12 95 LEU A C 1
ATOM 704 O O . LEU A 1 95 ? 15.252 -7.169 -43.843 1.00 86.12 95 LEU A O 1
ATOM 708 N N . GLU A 1 96 ? 15.787 -8.968 -45.083 1.00 85.88 96 GLU A N 1
ATOM 709 C CA . GLU A 1 96 ? 14.963 -8.601 -46.239 1.00 85.88 96 GLU A CA 1
ATOM 710 C C . GLU A 1 96 ? 13.469 -8.505 -45.894 1.00 85.88 96 GLU A C 1
ATOM 712 O O . GLU A 1 96 ? 12.787 -7.560 -46.294 1.00 85.88 96 GLU A O 1
ATOM 717 N N . ILE A 1 97 ? 12.956 -9.438 -45.086 1.00 89.69 97 ILE A N 1
ATOM 718 C CA . ILE A 1 97 ? 11.576 -9.387 -44.582 1.00 89.69 97 ILE A CA 1
ATOM 719 C C . ILE A 1 97 ? 11.340 -8.111 -43.766 1.00 89.69 97 ILE A C 1
ATOM 721 O O . ILE A 1 97 ? 10.333 -7.427 -43.955 1.00 89.69 97 ILE A O 1
ATOM 725 N N . ILE A 1 98 ? 12.263 -7.771 -42.862 1.00 87.81 98 ILE A N 1
ATOM 726 C CA . ILE A 1 98 ? 12.148 -6.557 -42.046 1.00 87.81 98 ILE A CA 1
ATOM 727 C C . ILE A 1 98 ? 12.179 -5.324 -42.941 1.00 87.81 98 ILE A C 1
ATOM 729 O O . ILE A 1 98 ? 11.313 -4.468 -42.792 1.00 87.81 98 ILE A O 1
ATOM 733 N N . ARG A 1 99 ? 13.111 -5.253 -43.896 1.00 85.81 99 ARG A N 1
ATOM 734 C CA . ARG A 1 99 ? 13.236 -4.144 -44.850 1.00 85.81 99 ARG A CA 1
ATOM 735 C C . ARG A 1 99 ? 11.932 -3.910 -45.620 1.00 85.81 99 ARG A C 1
ATOM 737 O O . ARG A 1 99 ? 11.444 -2.784 -45.665 1.00 85.81 99 ARG A O 1
ATOM 744 N N . ARG A 1 100 ? 11.316 -4.978 -46.143 1.00 87.19 100 ARG A N 1
ATOM 745 C CA . ARG A 1 100 ? 10.038 -4.928 -46.884 1.00 87.19 100 ARG A CA 1
ATOM 746 C C . ARG A 1 100 ? 8.858 -4.452 -46.039 1.00 87.19 100 ARG A C 1
ATOM 748 O O . ARG A 1 100 ? 7.985 -3.754 -46.547 1.00 87.19 100 ARG A O 1
ATOM 755 N N . LEU A 1 101 ? 8.807 -4.843 -44.766 1.00 87.50 101 LEU A N 1
ATOM 756 C CA . LEU A 1 101 ? 7.647 -4.603 -43.900 1.00 87.50 101 LEU A CA 1
ATOM 757 C C . LEU A 1 101 ? 7.811 -3.410 -42.952 1.00 87.50 101 LEU A C 1
ATOM 759 O O . LEU A 1 101 ? 6.834 -2.974 -42.344 1.00 87.50 101 LEU A O 1
ATOM 763 N N . MET A 1 102 ? 9.016 -2.851 -42.831 1.00 81.81 102 MET A N 1
ATOM 764 C CA . MET A 1 102 ? 9.306 -1.703 -41.970 1.00 81.81 102 MET A CA 1
ATOM 765 C C . MET A 1 102 ? 8.384 -0.491 -42.215 1.00 81.81 102 MET A C 1
ATOM 767 O O . MET A 1 102 ? 7.911 0.072 -41.223 1.00 81.81 102 MET A O 1
ATOM 771 N N . PRO A 1 103 ? 8.039 -0.115 -43.469 1.00 83.19 103 PRO A N 1
ATOM 772 C CA . PRO A 1 103 ? 7.144 1.018 -43.732 1.00 83.19 103 PRO A CA 1
ATOM 773 C C . PRO A 1 103 ? 5.724 0.846 -43.172 1.00 83.19 103 PRO A C 1
ATOM 775 O O . PRO A 1 103 ? 5.011 1.828 -42.992 1.00 83.19 103 PRO A O 1
ATOM 778 N N . LEU A 1 104 ? 5.308 -0.391 -42.880 1.00 82.50 104 LEU A N 1
ATOM 779 C CA . LEU A 1 104 ? 3.959 -0.720 -42.414 1.00 82.50 104 LEU A CA 1
ATOM 780 C C . LEU A 1 104 ? 3.771 -0.540 -40.901 1.00 82.50 104 LEU A C 1
ATOM 782 O O . LEU A 1 104 ? 2.676 -0.772 -40.400 1.00 82.50 104 LEU A O 1
ATOM 786 N N . GLN A 1 105 ? 4.823 -0.151 -40.169 1.00 83.69 105 GLN A N 1
ATOM 787 C CA . GLN A 1 105 ? 4.774 0.127 -38.724 1.00 83.69 105 GLN A CA 1
ATOM 788 C C . GLN A 1 105 ? 4.192 -1.029 -37.881 1.00 83.69 105 GLN A C 1
ATOM 790 O O . GLN A 1 105 ? 3.531 -0.821 -36.863 1.00 83.69 105 GLN A O 1
ATOM 795 N N . LEU A 1 106 ? 4.460 -2.269 -38.299 1.00 86.94 106 LEU A N 1
ATOM 796 C CA . LEU A 1 106 ? 3.983 -3.477 -37.625 1.00 86.94 106 LEU A CA 1
ATOM 797 C C . LEU A 1 106 ? 4.614 -3.651 -36.235 1.00 86.94 106 LEU A C 1
ATOM 799 O O . LEU A 1 106 ? 5.737 -3.214 -35.966 1.00 86.94 106 LEU A O 1
ATOM 803 N N . SER A 1 107 ? 3.911 -4.365 -35.354 1.00 88.25 107 SER A N 1
ATOM 804 C CA . SER A 1 107 ? 4.442 -4.779 -34.058 1.00 88.25 107 SER A CA 1
ATOM 805 C C . SER A 1 107 ? 5.244 -6.070 -34.146 1.00 88.25 107 SER A C 1
ATOM 807 O O . SER A 1 107 ? 4.745 -7.080 -34.631 1.00 88.25 107 SER A O 1
ATOM 809 N N . TRP A 1 108 ? 6.412 -6.084 -33.507 1.00 91.00 108 TRP A N 1
ATOM 810 C CA . TRP A 1 108 ? 7.308 -7.242 -33.422 1.00 91.00 108 TRP A CA 1
ATOM 811 C C . TRP A 1 108 ? 7.375 -7.756 -31.973 1.00 91.00 108 TRP A C 1
ATOM 813 O O . TRP A 1 108 ? 8.319 -7.418 -31.251 1.00 91.00 108 TRP A O 1
ATOM 823 N N . PRO A 1 109 ? 6.351 -8.476 -31.473 1.00 91.50 109 PRO A N 1
ATOM 824 C CA . PRO A 1 109 ? 6.366 -8.985 -30.106 1.00 91.50 109 PRO A CA 1
ATOM 825 C C . PRO A 1 109 ? 7.558 -9.919 -29.868 1.00 91.50 109 PRO A C 1
ATOM 827 O O . PRO A 1 109 ? 7.937 -10.702 -30.736 1.00 91.50 109 PRO A O 1
ATOM 830 N N . THR A 1 110 ? 8.119 -9.851 -28.663 1.00 93.81 110 THR A N 1
ATOM 831 C CA . THR A 1 110 ? 9.084 -10.839 -28.174 1.00 93.81 110 THR A CA 1
ATOM 832 C C . THR A 1 110 ? 8.320 -12.016 -27.575 1.00 93.81 110 THR A C 1
ATOM 834 O O . THR A 1 110 ? 7.447 -11.835 -26.725 1.00 93.81 110 THR A O 1
ATOM 837 N N . LEU A 1 111 ? 8.620 -13.220 -28.053 1.00 94.75 111 LEU A N 1
ATOM 838 C CA . LEU A 1 111 ? 7.962 -14.462 -27.672 1.00 94.75 111 LEU A CA 1
ATOM 839 C C . LEU A 1 111 ? 8.871 -15.239 -26.720 1.00 94.75 111 LEU A C 1
ATOM 841 O O . LEU A 1 111 ? 9.914 -15.740 -27.132 1.00 94.75 111 LEU A O 1
ATOM 845 N N . ILE A 1 112 ? 8.471 -15.330 -25.451 1.00 95.75 112 ILE A N 1
ATOM 846 C CA . ILE A 1 112 ? 9.215 -16.035 -24.402 1.00 95.75 112 ILE A CA 1
ATOM 847 C C . ILE A 1 112 ? 8.364 -17.192 -23.905 1.00 95.75 112 ILE A C 1
ATOM 849 O O . ILE A 1 112 ? 7.283 -16.977 -23.358 1.00 95.75 112 ILE A O 1
ATOM 853 N N . HIS A 1 113 ? 8.854 -18.414 -24.090 1.00 95.44 113 HIS A N 1
ATOM 854 C CA . HIS A 1 113 ? 8.176 -19.606 -23.610 1.00 95.44 113 HIS A CA 1
ATOM 855 C C . HIS A 1 113 ? 8.003 -19.557 -22.077 1.00 95.44 113 HIS A C 1
ATOM 857 O O . HIS A 1 113 ? 8.967 -19.235 -21.381 1.00 95.44 113 HIS A O 1
ATOM 863 N N . PRO A 1 114 ? 6.844 -19.949 -21.507 1.00 91.81 114 PRO A N 1
ATOM 864 C CA . PRO A 1 114 ? 6.605 -19.893 -20.055 1.00 91.81 114 PRO A CA 1
ATOM 865 C C . PRO A 1 114 ? 7.579 -20.713 -19.191 1.00 91.81 114 PRO A C 1
ATOM 867 O O . PRO A 1 114 ? 7.712 -20.471 -17.998 1.00 91.81 114 PRO A O 1
ATOM 870 N N . GLN A 1 115 ? 8.251 -21.699 -19.789 1.00 94.88 115 GLN A N 1
ATOM 871 C CA . GLN A 1 115 ? 9.284 -22.520 -19.136 1.00 94.88 115 GLN A CA 1
ATOM 872 C C . GLN A 1 115 ? 10.714 -21.971 -19.302 1.00 94.88 115 GLN A C 1
ATOM 874 O O . GLN A 1 115 ? 11.670 -22.657 -18.944 1.00 94.88 115 GLN A O 1
ATOM 879 N N . ALA A 1 116 ? 10.893 -20.788 -19.890 1.00 93.62 116 ALA A N 1
ATOM 880 C CA . ALA A 1 116 ? 12.168 -20.080 -19.850 1.00 93.62 116 ALA A CA 1
ATOM 881 C C . ALA A 1 116 ? 12.304 -19.340 -18.510 1.00 93.62 116 ALA A C 1
ATOM 883 O O . ALA A 1 116 ? 11.341 -18.759 -18.010 1.00 93.62 116 ALA A O 1
ATOM 884 N N . ILE A 1 117 ? 13.504 -19.336 -17.934 1.00 92.25 117 ILE A N 1
ATOM 885 C CA . ILE A 1 117 ? 13.818 -18.569 -16.727 1.00 92.25 117 ILE A CA 1
ATOM 886 C C . ILE A 1 117 ? 14.478 -17.273 -17.175 1.00 92.25 117 ILE A C 1
ATOM 888 O O . ILE A 1 117 ? 15.595 -17.292 -17.684 1.00 92.25 117 ILE A O 1
ATOM 892 N N . VAL A 1 118 ? 13.799 -16.147 -16.981 1.00 90.19 118 VAL A N 1
ATOM 893 C CA . VAL A 1 118 ? 14.323 -14.820 -17.319 1.00 90.19 118 VAL A CA 1
ATOM 894 C C . VAL A 1 118 ? 14.381 -13.985 -16.052 1.00 90.19 118 VAL A C 1
ATOM 896 O O . VAL A 1 118 ? 13.366 -13.814 -15.374 1.00 90.19 118 VAL A O 1
ATOM 899 N N . ALA A 1 119 ? 15.568 -13.493 -15.699 1.00 75.94 119 ALA A N 1
ATOM 900 C CA . ALA A 1 119 ? 15.723 -12.672 -14.512 1.00 75.94 119 ALA A CA 1
ATOM 901 C C . ALA A 1 119 ? 14.979 -11.320 -14.665 1.00 75.94 119 ALA A C 1
ATOM 903 O O . ALA A 1 119 ? 14.970 -10.741 -15.752 1.00 75.94 119 ALA A O 1
ATOM 904 N N . PRO A 1 120 ? 14.377 -10.761 -13.594 1.00 61.12 120 PRO A N 1
ATOM 905 C CA . PRO A 1 120 ? 13.523 -9.571 -13.711 1.00 61.12 120 PRO A CA 1
ATOM 906 C C . PRO A 1 120 ? 14.213 -8.298 -14.227 1.00 61.12 120 PRO A C 1
ATOM 908 O O . PRO A 1 120 ? 13.537 -7.393 -14.700 1.00 61.12 120 PRO A O 1
ATOM 911 N N . CYS A 1 121 ? 15.541 -8.202 -14.116 1.00 70.75 121 CYS A N 1
ATOM 912 C CA . CYS A 1 121 ? 16.318 -7.029 -14.527 1.00 70.75 121 CYS A CA 1
ATOM 913 C C . CYS A 1 121 ? 16.939 -7.146 -15.932 1.00 70.75 121 CYS A C 1
ATOM 915 O O . CYS A 1 121 ? 17.774 -6.316 -16.293 1.00 70.75 121 CYS A O 1
ATOM 917 N N . CYS A 1 122 ? 16.577 -8.166 -16.719 1.00 74.38 122 CYS A N 1
ATOM 918 C CA . CYS A 1 122 ? 17.065 -8.310 -18.089 1.00 74.38 122 CYS A CA 1
ATOM 919 C C . CYS A 1 122 ? 16.454 -7.253 -19.018 1.00 74.38 122 CYS A C 1
ATOM 921 O O . CYS A 1 122 ? 15.262 -6.956 -18.956 1.00 74.38 122 CYS A O 1
ATOM 923 N N . GLN A 1 123 ? 17.258 -6.746 -19.949 1.00 81.94 123 GLN A N 1
ATOM 924 C CA . GLN A 1 123 ? 16.791 -5.896 -21.041 1.00 81.94 123 GLN A CA 1
ATOM 925 C C . GLN A 1 123 ? 16.690 -6.747 -22.304 1.00 81.94 123 GLN A C 1
ATOM 927 O O . GLN A 1 123 ? 17.686 -7.322 -22.732 1.00 81.94 123 GLN A O 1
ATOM 932 N N . VAL A 1 124 ? 15.506 -6.846 -22.908 1.00 88.38 124 VAL A N 1
ATOM 933 C CA . VAL A 1 124 ? 15.286 -7.665 -24.110 1.00 88.38 124 VAL A CA 1
ATOM 934 C C . VAL A 1 124 ? 14.608 -6.816 -25.178 1.00 88.38 124 VAL A C 1
ATOM 936 O O . VAL A 1 124 ? 13.531 -6.275 -24.941 1.00 88.38 124 VAL A O 1
ATOM 939 N N . GLY A 1 125 ? 15.239 -6.692 -26.347 1.00 88.44 125 GLY A N 1
ATOM 940 C CA . GLY A 1 125 ? 14.703 -5.956 -27.492 1.00 88.44 125 GLY A CA 1
ATOM 941 C C . GLY A 1 125 ? 13.438 -6.583 -28.095 1.00 88.44 125 GLY A C 1
ATOM 942 O O . GLY A 1 125 ? 12.827 -7.499 -27.534 1.00 88.44 125 GLY A O 1
ATOM 943 N N . LYS A 1 126 ? 13.030 -6.098 -29.270 1.00 89.62 126 LYS A N 1
ATOM 944 C CA . LYS A 1 126 ? 11.825 -6.566 -29.981 1.00 89.62 126 LYS A CA 1
ATOM 945 C C . LYS A 1 126 ? 12.086 -7.808 -30.837 1.00 89.62 126 LYS A C 1
ATOM 947 O O . LYS A 1 126 ? 13.218 -8.061 -31.240 1.00 89.62 126 LYS A O 1
ATOM 952 N N . GLY A 1 127 ? 11.021 -8.538 -31.169 1.00 92.06 127 GLY A N 1
ATOM 953 C CA . GLY A 1 127 ? 11.052 -9.649 -32.124 1.00 92.06 127 GLY A CA 1
ATOM 954 C C . GLY A 1 127 ? 11.936 -10.829 -31.715 1.00 92.06 127 GLY A C 1
ATOM 955 O O . GLY A 1 127 ? 12.318 -11.615 -32.577 1.00 92.06 127 GLY A O 1
ATOM 956 N N . ASN A 1 128 ? 12.300 -10.938 -30.434 1.00 95.12 128 ASN A N 1
ATOM 957 C CA . ASN A 1 128 ? 13.118 -12.041 -29.942 1.00 95.12 128 ASN A CA 1
ATOM 958 C C . ASN A 1 128 ? 12.270 -13.309 -29.759 1.00 95.12 128 ASN A C 1
ATOM 960 O O . ASN A 1 128 ? 11.107 -13.230 -29.361 1.00 95.12 128 ASN A O 1
ATOM 964 N N . LEU A 1 129 ? 12.871 -14.472 -29.999 1.00 95.62 129 LEU A N 1
ATOM 965 C CA . LEU A 1 129 ? 12.296 -15.787 -29.731 1.00 95.62 129 LEU A CA 1
ATOM 966 C C . LEU A 1 129 ? 13.108 -16.482 -28.635 1.00 95.62 129 LEU A C 1
ATOM 968 O O . LEU A 1 129 ? 14.314 -16.655 -28.794 1.00 95.62 129 LEU A O 1
ATOM 972 N N . VAL A 1 130 ? 12.458 -16.890 -27.545 1.00 96.62 130 VAL A N 1
ATOM 973 C CA . VAL A 1 130 ? 13.089 -17.594 -26.421 1.00 96.62 130 VAL A CA 1
ATOM 974 C C . VAL A 1 130 ? 12.325 -18.879 -26.126 1.00 96.62 130 VAL A C 1
ATOM 976 O O . VAL A 1 130 ? 11.162 -18.847 -25.722 1.00 96.62 130 VAL A O 1
ATOM 979 N N . GLU A 1 131 ? 12.982 -20.015 -26.333 1.00 96.31 131 GLU A N 1
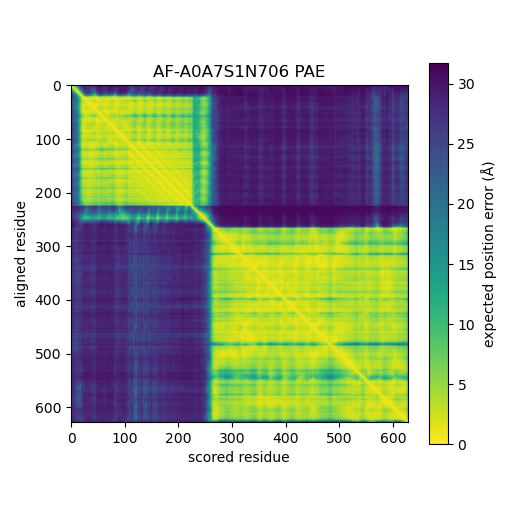ATOM 980 C CA . GLU A 1 131 ? 12.400 -21.344 -26.146 1.00 96.31 131 GLU A CA 1
ATOM 981 C C . GLU A 1 131 ? 12.387 -21.848 -24.701 1.00 96.31 131 GLU A C 1
ATOM 983 O O . GLU A 1 131 ? 12.998 -21.288 -23.790 1.00 96.31 131 GLU A O 1
ATOM 988 N N . ALA A 1 132 ? 11.658 -22.949 -24.499 1.00 94.06 132 ALA A N 1
ATOM 989 C CA . ALA A 1 132 ? 11.584 -23.656 -23.231 1.00 94.06 132 ALA A CA 1
ATOM 990 C C . ALA A 1 132 ? 12.978 -24.031 -22.701 1.00 94.06 132 ALA A C 1
ATOM 992 O O . ALA A 1 132 ? 13.848 -24.489 -23.445 1.00 94.06 132 ALA A O 1
ATOM 993 N N . GLY A 1 133 ? 13.181 -23.869 -21.392 1.00 93.88 133 GLY A N 1
ATOM 994 C CA . GLY A 1 133 ? 14.424 -24.246 -20.720 1.00 93.88 133 GLY A CA 1
ATOM 995 C C . GLY A 1 133 ? 15.591 -23.279 -20.923 1.00 93.88 133 GLY A C 1
ATOM 996 O O . GLY A 1 133 ? 16.649 -23.515 -20.346 1.00 93.88 133 GLY A O 1
ATOM 997 N N . CYS A 1 134 ? 15.433 -22.202 -21.701 1.00 97.56 134 CYS A N 1
ATOM 998 C CA . CYS A 1 134 ? 16.431 -21.136 -21.740 1.00 97.56 134 CYS A CA 1
ATOM 999 C C . CYS A 1 134 ? 16.558 -20.455 -20.369 1.00 97.56 134 CYS A C 1
ATOM 1001 O O . CYS A 1 134 ? 15.558 -20.258 -19.674 1.00 97.56 134 CYS A O 1
ATOM 1003 N N . VAL A 1 135 ? 17.779 -20.069 -20.002 1.00 96.88 135 VAL A N 1
ATOM 1004 C CA . VAL A 1 135 ? 18.080 -19.345 -18.759 1.00 96.88 135 VAL A CA 1
ATOM 1005 C C . VAL A 1 135 ? 18.759 -18.029 -19.110 1.00 96.88 135 VAL A C 1
ATOM 1007 O O . VAL A 1 135 ? 19.798 -18.026 -19.762 1.00 96.88 135 VAL A O 1
ATOM 1010 N N . ILE A 1 136 ? 18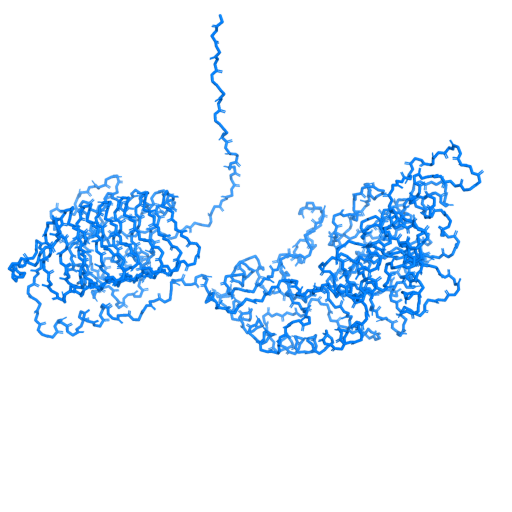.177 -16.913 -18.681 1.00 95.31 136 ILE A N 1
ATOM 1011 C CA . ILE A 1 136 ? 18.701 -15.561 -18.886 1.00 95.31 136 ILE A CA 1
ATOM 1012 C C . ILE A 1 136 ? 18.957 -14.939 -17.506 1.00 95.31 136 ILE A C 1
ATOM 1014 O O . ILE A 1 136 ? 18.019 -14.695 -16.743 1.00 95.31 136 ILE A O 1
ATOM 1018 N N . GLY A 1 137 ? 20.235 -14.743 -17.178 1.00 80.75 137 GLY A N 1
ATOM 1019 C CA . GLY A 1 137 ? 20.739 -14.303 -15.877 1.00 80.75 137 GLY A CA 1
ATOM 1020 C C . GLY A 1 137 ? 20.590 -12.804 -15.599 1.00 80.75 137 GLY A C 1
ATOM 1021 O O . GLY A 1 137 ? 20.138 -12.021 -16.434 1.00 80.75 137 GLY A O 1
ATOM 1022 N N . LEU A 1 138 ? 20.978 -12.387 -14.391 1.00 75.00 138 LEU A N 1
ATOM 1023 C CA . LEU A 1 138 ? 20.811 -11.011 -13.908 1.00 75.00 138 LEU A CA 1
ATOM 1024 C C . LEU A 1 138 ? 21.606 -10.011 -14.762 1.00 75.00 138 LEU A C 1
ATOM 1026 O O . LEU A 1 138 ? 22.758 -10.257 -15.105 1.00 75.00 138 LEU A O 1
ATOM 1030 N N . GLY A 1 139 ? 21.011 -8.858 -15.074 1.00 75.94 139 GLY A N 1
ATOM 1031 C CA . GLY A 1 139 ? 21.701 -7.757 -15.757 1.00 75.94 139 GLY A CA 1
ATOM 1032 C C . GLY A 1 139 ? 22.082 -8.036 -17.214 1.00 75.94 139 GLY A C 1
ATOM 1033 O O . GLY A 1 139 ? 22.906 -7.315 -17.772 1.00 75.94 139 GLY A O 1
ATOM 1034 N N . VAL A 1 140 ? 21.512 -9.074 -17.831 1.00 88.19 140 VAL A N 1
ATOM 1035 C CA . VAL A 1 140 ? 21.725 -9.387 -19.250 1.00 88.19 140 VAL A CA 1
ATOM 1036 C C . VAL A 1 140 ? 21.004 -8.375 -20.143 1.00 88.19 140 VAL A C 1
ATOM 1038 O O . VAL A 1 140 ? 19.840 -8.047 -19.899 1.00 88.19 140 VAL A O 1
ATOM 1041 N N . SER A 1 141 ? 21.663 -7.935 -21.219 1.00 89.81 141 SER A N 1
ATOM 1042 C CA . SER A 1 141 ? 21.041 -7.137 -22.285 1.00 89.81 141 SER A CA 1
ATOM 1043 C C . SER A 1 141 ? 21.036 -7.894 -23.614 1.00 89.81 141 SER A C 1
ATOM 1045 O O . SER A 1 141 ? 22.087 -8.345 -24.062 1.00 89.81 141 SER A O 1
ATOM 1047 N N . ILE A 1 142 ? 19.881 -7.992 -24.267 1.00 94.88 142 ILE A N 1
ATOM 1048 C CA . ILE A 1 142 ? 19.667 -8.703 -25.531 1.00 94.88 142 ILE A CA 1
ATOM 1049 C C . ILE A 1 142 ? 19.091 -7.728 -26.553 1.00 94.88 142 ILE A C 1
ATOM 1051 O O . ILE A 1 142 ? 18.075 -7.088 -26.277 1.00 94.88 142 ILE A O 1
ATOM 1055 N N . GLY A 1 143 ? 19.711 -7.652 -27.731 1.00 92.50 143 GLY A N 1
ATOM 1056 C CA . GLY A 1 143 ? 19.260 -6.839 -28.859 1.00 92.50 143 GLY A CA 1
ATOM 1057 C C . GLY A 1 143 ? 17.934 -7.291 -29.476 1.00 92.50 143 GLY A C 1
ATOM 1058 O O . GLY A 1 143 ? 17.099 -7.931 -28.835 1.00 92.50 143 GLY A O 1
ATOM 1059 N N . ASN A 1 144 ? 17.715 -6.955 -30.745 1.00 91.31 144 ASN A N 1
ATOM 1060 C CA . ASN A 1 144 ? 16.468 -7.259 -31.449 1.00 91.31 144 ASN A CA 1
ATOM 1061 C C . ASN A 1 144 ? 16.585 -8.534 -32.299 1.00 91.31 144 ASN A C 1
ATOM 1063 O O . ASN A 1 144 ? 17.657 -8.853 -32.806 1.00 91.31 144 ASN A O 1
ATOM 1067 N N . PHE A 1 145 ? 15.461 -9.210 -32.537 1.00 92.88 145 PHE A N 1
ATOM 1068 C CA . PHE A 1 145 ? 15.334 -10.299 -33.516 1.00 92.88 145 PHE A CA 1
ATOM 1069 C C . PHE A 1 145 ? 16.277 -11.496 -33.298 1.00 92.88 145 PHE A C 1
ATOM 1071 O O . PHE A 1 145 ? 16.672 -12.177 -34.249 1.00 92.88 145 PHE A O 1
ATOM 1078 N N . ASN A 1 146 ? 16.641 -11.767 -32.045 1.00 95.19 146 ASN A N 1
ATOM 1079 C CA . ASN A 1 146 ? 17.439 -12.925 -31.662 1.00 95.19 146 ASN A CA 1
ATOM 1080 C C . ASN A 1 146 ? 16.582 -14.192 -31.569 1.00 95.19 146 ASN A C 1
ATOM 1082 O O . ASN A 1 146 ? 15.395 -14.140 -31.248 1.00 95.19 146 ASN A O 1
ATOM 1086 N N . VAL A 1 147 ? 17.208 -15.340 -31.813 1.00 95.56 147 VAL A N 1
ATOM 1087 C CA . VAL A 1 147 ? 16.597 -16.668 -31.707 1.00 95.56 147 VAL A CA 1
ATOM 1088 C C . VAL A 1 147 ? 17.389 -17.476 -30.687 1.00 95.56 147 VAL A C 1
ATOM 1090 O O . VAL A 1 147 ? 18.520 -17.865 -30.964 1.00 95.56 147 VAL A O 1
ATOM 1093 N N . LEU A 1 148 ? 16.810 -17.706 -29.507 1.00 96.88 148 LEU A N 1
ATOM 1094 C CA . LEU A 1 148 ? 17.389 -18.505 -28.426 1.00 96.88 148 LEU A CA 1
ATOM 1095 C C . LEU A 1 148 ? 16.629 -19.829 -28.317 1.00 96.88 148 LEU A C 1
ATOM 1097 O O . LEU A 1 148 ? 15.503 -19.870 -27.813 1.00 96.88 148 LEU A O 1
ATOM 1101 N N . LEU A 1 149 ? 17.241 -20.899 -28.817 1.00 95.00 149 LEU A N 1
ATOM 1102 C CA . LEU A 1 149 ? 16.655 -22.237 -28.858 1.00 95.00 149 LEU A CA 1
ATOM 1103 C C . LEU A 1 149 ? 16.873 -23.003 -27.548 1.00 95.00 149 LEU A C 1
ATOM 1105 O O . LEU A 1 149 ? 17.741 -22.665 -26.742 1.00 95.00 149 LEU A O 1
ATOM 1109 N N . GLY A 1 150 ? 16.079 -24.056 -27.354 1.00 93.88 150 GLY A N 1
ATOM 1110 C CA . GLY A 1 150 ? 15.886 -24.723 -26.069 1.00 93.88 150 GLY A CA 1
ATOM 1111 C C . GLY A 1 150 ? 17.162 -25.003 -25.266 1.00 93.88 150 GLY A C 1
ATOM 1112 O O . GLY A 1 150 ? 18.128 -25.602 -25.747 1.00 93.88 150 GLY A O 1
ATOM 1113 N N . GLY A 1 151 ? 17.149 -24.586 -24.000 1.00 92.31 151 GLY A N 1
ATOM 1114 C CA . GLY A 1 151 ? 18.254 -24.806 -23.066 1.00 92.31 151 GLY A CA 1
ATOM 1115 C C . GLY A 1 151 ? 19.457 -23.873 -23.232 1.00 92.31 151 GLY A C 1
ATOM 1116 O O . GLY A 1 151 ? 20.469 -24.098 -22.571 1.00 92.31 151 GLY A O 1
ATOM 1117 N N . ALA A 1 152 ? 19.401 -22.858 -24.104 1.00 97.50 152 ALA A N 1
ATOM 1118 C CA . ALA A 1 152 ? 20.458 -21.851 -24.176 1.00 97.50 152 ALA A CA 1
ATOM 1119 C C . ALA A 1 152 ? 20.575 -21.079 -22.847 1.00 97.50 152 ALA A C 1
ATOM 1121 O O . ALA A 1 152 ? 19.573 -20.668 -22.262 1.00 97.50 152 ALA A O 1
ATOM 1122 N N . THR A 1 153 ? 21.804 -20.881 -22.370 1.00 97.75 153 THR A N 1
ATOM 1123 C CA . THR A 1 153 ? 22.092 -20.172 -21.117 1.00 97.75 153 THR A CA 1
ATOM 1124 C C . THR A 1 153 ? 22.858 -18.894 -21.405 1.00 97.75 153 THR A C 1
ATOM 1126 O O . THR A 1 153 ? 23.972 -18.936 -21.919 1.00 97.75 153 THR A O 1
ATOM 1129 N N . ILE A 1 154 ? 22.265 -17.759 -21.056 1.00 97.62 154 ILE A N 1
ATOM 1130 C CA . ILE A 1 154 ? 22.901 -16.447 -21.087 1.00 97.62 154 ILE A CA 1
ATOM 1131 C C . ILE A 1 154 ? 23.139 -16.040 -19.635 1.00 97.62 154 ILE A C 1
ATOM 1133 O O . ILE A 1 154 ? 22.214 -15.607 -18.950 1.00 97.62 154 ILE A O 1
ATOM 1137 N N . ASP A 1 155 ? 24.354 -16.254 -19.141 1.00 88.56 155 ASP A N 1
ATOM 1138 C CA . ASP A 1 155 ? 24.712 -15.991 -17.749 1.00 88.56 155 ASP A CA 1
ATOM 1139 C C . ASP A 1 155 ? 24.773 -14.483 -17.459 1.00 88.56 155 ASP A C 1
ATOM 1141 O O . ASP A 1 155 ? 24.840 -13.646 -18.366 1.00 88.56 155 ASP A O 1
ATOM 1145 N N . SER A 1 156 ? 24.749 -14.149 -16.173 1.00 84.12 156 SER A N 1
ATOM 1146 C CA . SER A 1 156 ? 24.640 -12.790 -15.646 1.00 84.12 156 SER A CA 1
ATOM 1147 C C . SER A 1 156 ? 25.663 -11.828 -16.266 1.00 84.12 156 SER A C 1
ATOM 1149 O O . SER A 1 156 ? 26.805 -12.197 -16.539 1.00 84.12 156 SER A O 1
ATOM 1151 N N . CYS A 1 157 ? 25.236 -10.581 -16.476 1.00 80.56 157 CYS A N 1
ATOM 1152 C CA . CYS A 1 157 ? 26.009 -9.476 -17.061 1.00 80.56 157 CYS A CA 1
ATOM 1153 C C . CYS A 1 157 ? 26.429 -9.631 -18.540 1.00 80.56 157 CYS A C 1
ATOM 1155 O O . CYS A 1 157 ? 27.108 -8.747 -19.067 1.00 80.56 157 CYS A O 1
ATOM 1157 N N . SER A 1 158 ? 25.997 -10.687 -19.240 1.00 90.19 158 SER A N 1
ATOM 1158 C CA . SER A 1 158 ? 26.276 -10.855 -20.676 1.00 90.19 158 SER A CA 1
ATOM 1159 C C . SER A 1 158 ? 25.521 -9.848 -21.553 1.00 90.19 158 SER A C 1
ATOM 1161 O O . SER A 1 158 ? 24.408 -9.419 -21.232 1.00 90.19 158 SER A O 1
ATOM 1163 N N . LYS A 1 159 ? 26.100 -9.510 -22.710 1.00 93.38 159 LYS A N 1
ATOM 1164 C CA . LYS A 1 159 ? 25.506 -8.593 -23.692 1.00 93.38 159 LYS A CA 1
ATOM 1165 C C . LYS A 1 159 ? 25.417 -9.257 -25.057 1.00 93.38 159 LYS A C 1
ATOM 1167 O O . LYS A 1 159 ? 26.432 -9.607 -25.646 1.00 93.38 159 LYS A O 1
ATOM 1172 N N . LEU A 1 160 ? 24.206 -9.407 -25.571 1.00 96.06 160 LEU A N 1
ATOM 1173 C CA . LEU A 1 160 ? 23.930 -9.940 -26.899 1.00 96.06 160 LEU A CA 1
ATOM 1174 C C . LEU A 1 160 ? 23.456 -8.803 -27.806 1.00 96.06 160 LEU A C 1
ATOM 1176 O O . LEU A 1 160 ? 22.536 -8.067 -27.450 1.00 96.06 160 LEU A O 1
ATOM 1180 N N . GLY A 1 161 ? 24.063 -8.689 -28.986 1.00 92.88 161 GLY A N 1
ATOM 1181 C CA . GLY A 1 161 ? 23.599 -7.834 -30.074 1.00 92.88 161 GLY A CA 1
ATOM 1182 C C . GLY A 1 161 ? 22.252 -8.271 -30.667 1.00 92.88 161 GLY A C 1
ATOM 1183 O O . GLY A 1 161 ? 21.445 -8.957 -30.035 1.00 92.88 161 GLY A O 1
ATOM 1184 N N . SER A 1 162 ? 21.990 -7.839 -31.896 1.00 92.38 162 SER A N 1
ATOM 1185 C CA . SER A 1 162 ? 20.771 -8.174 -32.641 1.00 92.38 162 SER A CA 1
ATOM 1186 C C . SER A 1 162 ? 21.006 -9.348 -33.594 1.00 92.38 162 SER A C 1
ATOM 1188 O O . SER A 1 162 ? 22.131 -9.605 -34.016 1.00 92.38 162 SER A O 1
ATOM 1190 N N . PHE A 1 163 ? 19.938 -10.038 -33.992 1.00 92.19 163 PHE A N 1
ATOM 1191 C CA . PHE A 1 163 ? 19.951 -11.108 -34.997 1.00 92.19 163 PHE A CA 1
ATOM 1192 C C . PHE A 1 163 ? 20.807 -12.343 -34.673 1.00 92.19 163 PHE A C 1
ATOM 1194 O O . PHE A 1 163 ? 21.023 -13.191 -35.547 1.00 92.19 163 PHE A O 1
ATOM 1201 N N . ILE A 1 164 ? 21.236 -12.502 -33.424 1.00 94.62 164 ILE A N 1
ATOM 1202 C CA . ILE A 1 164 ? 21.978 -13.671 -32.958 1.00 94.62 164 ILE A CA 1
ATOM 1203 C C . ILE A 1 164 ? 21.075 -14.898 -33.006 1.00 94.62 164 ILE A C 1
ATOM 1205 O O . ILE A 1 164 ? 19.892 -14.847 -32.663 1.00 94.62 164 ILE A O 1
ATOM 1209 N N . THR A 1 165 ? 21.649 -16.020 -33.428 1.00 94.81 165 THR A N 1
ATOM 1210 C CA . THR A 1 165 ? 21.012 -17.332 -33.295 1.00 94.81 165 THR A CA 1
ATOM 1211 C C . THR A 1 165 ? 21.814 -18.1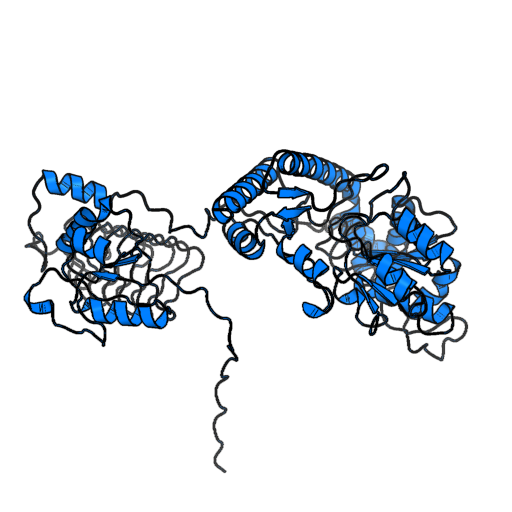61 -32.309 1.00 94.81 165 THR A C 1
ATOM 1213 O O . THR A 1 165 ? 22.916 -18.599 -32.624 1.00 94.81 165 THR A O 1
ATOM 1216 N N . ALA A 1 166 ? 21.257 -18.366 -31.120 1.00 96.31 166 ALA A N 1
ATOM 1217 C CA . ALA A 1 166 ? 21.795 -19.242 -30.096 1.00 96.31 166 ALA A CA 1
ATOM 1218 C C . ALA A 1 166 ? 21.066 -20.584 -30.160 1.00 96.31 166 ALA A C 1
ATOM 1220 O O . ALA A 1 166 ? 19.882 -20.689 -29.837 1.00 96.31 166 ALA A O 1
ATOM 1221 N N . GLN A 1 167 ? 21.756 -21.602 -30.659 1.00 95.25 167 GLN A N 1
ATOM 1222 C CA . GLN A 1 167 ? 21.204 -22.939 -30.808 1.00 95.25 167 GLN A CA 1
ATOM 1223 C C . GLN A 1 167 ? 21.111 -23.659 -29.456 1.00 95.25 167 GLN A C 1
ATOM 1225 O O . GLN A 1 167 ? 21.633 -23.210 -28.435 1.00 95.25 167 GLN A O 1
ATOM 1230 N N . ALA A 1 168 ? 20.443 -24.813 -29.451 1.00 94.94 168 ALA A N 1
ATOM 1231 C CA . ALA A 1 168 ? 20.134 -25.529 -28.223 1.00 94.94 168 ALA A CA 1
ATOM 1232 C C . ALA A 1 168 ? 21.381 -25.782 -27.356 1.00 94.94 168 ALA A C 1
ATOM 1234 O O . ALA A 1 168 ? 22.397 -26.310 -27.829 1.00 94.94 168 ALA A O 1
ATOM 1235 N N . ARG A 1 169 ? 21.273 -25.462 -26.061 1.00 96.06 169 ARG A N 1
ATOM 1236 C CA . ARG A 1 169 ? 22.325 -25.641 -25.041 1.00 96.06 169 ARG A CA 1
ATOM 1237 C C . ARG A 1 169 ? 23.610 -24.826 -25.249 1.00 96.06 169 ARG A C 1
ATOM 1239 O O . ARG A 1 169 ? 24.623 -25.154 -24.637 1.00 96.06 169 ARG A O 1
ATOM 1246 N N . SER A 1 170 ? 23.613 -23.791 -26.090 1.00 97.62 170 SER A N 1
ATOM 1247 C CA . SER A 1 170 ? 24.741 -22.849 -26.116 1.00 97.62 170 SER A CA 1
ATOM 1248 C C . SER A 1 170 ? 24.820 -22.069 -24.798 1.00 97.62 170 SER A C 1
ATOM 1250 O O . SER A 1 170 ? 23.784 -21.647 -24.281 1.00 97.62 170 SER A O 1
ATOM 1252 N N . THR A 1 171 ? 26.024 -21.834 -24.285 1.00 97.94 171 THR A N 1
ATOM 1253 C CA . THR A 1 171 ? 26.272 -21.092 -23.043 1.00 97.94 171 THR A CA 1
ATOM 1254 C C . THR A 1 171 ? 27.094 -19.840 -23.323 1.00 97.94 171 THR A C 1
ATOM 1256 O O . THR A 1 171 ? 28.155 -19.916 -23.937 1.00 97.94 171 THR A O 1
ATOM 1259 N N . VAL A 1 172 ? 26.618 -18.692 -22.850 1.00 97.56 172 VAL A N 1
ATOM 1260 C CA . VAL A 1 172 ? 27.326 -17.409 -22.870 1.00 97.56 172 VAL A CA 1
ATOM 1261 C C . VAL A 1 172 ? 27.581 -17.013 -21.423 1.00 97.56 172 VAL A C 1
ATOM 1263 O O . VAL A 1 172 ? 26.650 -16.604 -20.733 1.00 97.56 172 VAL A O 1
ATOM 1266 N N . ALA A 1 173 ? 28.811 -17.183 -20.942 1.00 93.12 173 ALA A N 1
ATOM 1267 C CA . ALA A 1 173 ? 29.175 -16.842 -19.573 1.00 93.12 173 ALA A CA 1
ATOM 1268 C C . ALA A 1 173 ? 29.776 -15.433 -19.544 1.00 93.12 173 ALA A C 1
ATOM 1270 O O . ALA A 1 173 ? 30.841 -15.256 -20.111 1.00 93.12 173 ALA A O 1
ATOM 1271 N N . ASN A 1 174 ? 29.107 -14.448 -18.928 1.00 92.06 174 ASN A N 1
ATOM 1272 C CA . ASN A 1 174 ? 29.559 -13.049 -18.784 1.00 92.06 174 ASN A CA 1
ATOM 1273 C C . ASN A 1 174 ? 30.386 -12.527 -19.984 1.00 92.06 174 ASN A C 1
ATOM 1275 O O . ASN A 1 174 ? 31.568 -12.199 -19.848 1.00 92.06 174 ASN A O 1
ATOM 1279 N N . ALA A 1 175 ? 29.784 -12.525 -21.172 1.00 94.06 175 ALA A N 1
ATOM 1280 C CA . ALA A 1 175 ? 30.475 -12.241 -22.430 1.00 94.06 175 ALA A CA 1
ATOM 1281 C C . ALA A 1 175 ? 29.669 -11.292 -23.326 1.00 94.06 175 ALA A C 1
ATOM 1283 O O . ALA A 1 175 ? 28.463 -11.098 -23.142 1.00 94.06 175 ALA A O 1
ATOM 1284 N N . ILE A 1 176 ? 30.353 -10.693 -24.300 1.00 95.88 176 ILE A N 1
ATOM 1285 C CA . ILE A 1 176 ? 29.758 -9.807 -25.304 1.00 95.88 176 ILE A CA 1
ATOM 1286 C C . ILE A 1 176 ? 29.687 -10.563 -26.626 1.00 95.88 176 ILE A C 1
ATOM 1288 O O . ILE A 1 176 ? 30.695 -11.085 -27.085 1.00 95.88 176 ILE A O 1
ATOM 1292 N N . ILE A 1 177 ? 28.510 -10.613 -27.247 1.00 97.38 177 ILE A N 1
ATOM 1293 C CA . ILE A 1 177 ? 28.289 -11.258 -28.543 1.00 97.38 177 ILE A CA 1
ATOM 1294 C C . ILE A 1 177 ? 27.801 -10.212 -29.544 1.00 97.38 177 ILE A C 1
ATOM 1296 O O . ILE A 1 177 ? 26.748 -9.600 -29.350 1.00 97.38 177 ILE A O 1
ATOM 1300 N N . GLY A 1 178 ? 28.557 -10.020 -30.622 1.00 92.25 178 GLY A N 1
ATOM 1301 C CA . GLY A 1 178 ? 28.227 -9.112 -31.713 1.00 92.25 178 GLY A CA 1
ATOM 1302 C C . GLY A 1 178 ? 27.020 -9.572 -32.530 1.00 92.25 178 GLY A C 1
ATOM 1303 O O . GLY A 1 178 ? 26.671 -10.754 -32.577 1.00 92.25 178 GLY A O 1
ATOM 1304 N N . SER A 1 179 ? 26.362 -8.609 -33.176 1.00 91.62 179 SER A N 1
ATOM 1305 C CA . SER A 1 179 ? 25.160 -8.848 -33.976 1.00 91.62 179 SER A CA 1
ATOM 1306 C C . SER A 1 179 ? 25.406 -9.814 -35.141 1.00 91.62 179 SER A C 1
ATOM 1308 O O . SER A 1 179 ? 26.502 -9.885 -35.695 1.00 91.62 179 SER A O 1
ATOM 1310 N N . GLY A 1 180 ? 24.371 -10.564 -35.518 1.00 87.69 180 GLY A N 1
ATOM 1311 C CA . GLY A 1 180 ? 24.407 -11.505 -36.643 1.00 87.69 180 GLY A CA 1
ATOM 1312 C C . GLY A 1 180 ? 25.198 -12.794 -36.392 1.00 87.69 180 GLY A C 1
ATOM 1313 O O . GLY A 1 180 ? 25.265 -13.638 -37.284 1.00 87.69 180 GLY A O 1
ATOM 1314 N N . SER A 1 181 ? 25.775 -12.972 -35.201 1.00 94.12 181 SER A N 1
ATOM 1315 C CA . SER A 1 181 ? 26.568 -14.155 -34.859 1.00 94.12 181 SER A CA 1
ATOM 1316 C C . SER A 1 181 ? 25.710 -15.407 -34.626 1.00 94.12 181 SER A C 1
ATOM 1318 O O . SER A 1 181 ? 24.573 -15.351 -34.147 1.00 94.12 181 SER A O 1
ATOM 1320 N N . TRP A 1 182 ? 26.269 -16.568 -34.962 1.00 94.75 182 TRP A N 1
ATOM 1321 C CA . TRP A 1 182 ? 25.644 -17.882 -34.840 1.00 94.75 182 TRP A CA 1
ATOM 1322 C C . TRP A 1 182 ? 26.379 -18.726 -33.799 1.00 94.75 182 TRP A C 1
ATOM 1324 O O . TRP A 1 182 ? 27.534 -19.105 -33.996 1.00 94.75 182 TRP A O 1
ATOM 1334 N N . LEU A 1 183 ? 25.698 -19.060 -32.705 1.00 96.75 183 LEU A N 1
ATOM 1335 C CA . LEU A 1 183 ? 26.204 -19.936 -31.652 1.00 96.75 183 LEU A CA 1
ATOM 1336 C C . LEU A 1 183 ? 25.599 -21.327 -31.849 1.00 96.75 183 LEU A C 1
ATOM 1338 O O . LEU A 1 183 ? 24.404 -21.524 -31.635 1.00 96.75 183 LEU A O 1
ATOM 1342 N N . SER A 1 184 ? 26.394 -22.289 -32.314 1.00 95.75 184 SER A N 1
ATOM 1343 C CA . SER A 1 184 ? 25.904 -23.646 -32.586 1.00 95.75 184 SER A CA 1
ATOM 1344 C C . SER A 1 184 ? 25.638 -24.444 -31.305 1.00 95.75 184 SER A C 1
ATOM 1346 O O . SER A 1 184 ? 26.053 -24.072 -30.209 1.00 95.75 184 SER A O 1
ATOM 1348 N N . CYS A 1 185 ? 24.944 -25.578 -31.446 1.00 95.81 185 CYS A N 1
ATOM 1349 C CA . CYS A 1 185 ? 24.494 -26.376 -30.308 1.00 95.81 185 CYS A CA 1
ATOM 1350 C C . CYS A 1 185 ? 25.642 -26.722 -29.349 1.00 95.81 185 CYS A C 1
ATOM 1352 O O . CYS A 1 185 ? 26.681 -27.228 -29.778 1.00 95.81 185 CYS A O 1
ATOM 1354 N N . GLY A 1 186 ? 25.423 -26.505 -28.052 1.00 96.12 186 GLY A N 1
ATOM 1355 C CA . GLY A 1 186 ? 26.356 -26.905 -26.996 1.00 96.12 186 GLY A CA 1
ATOM 1356 C C . GLY A 1 186 ? 27.674 -26.129 -26.926 1.00 96.12 186 GLY A C 1
ATOM 1357 O O . GLY A 1 186 ? 28.542 -26.538 -26.163 1.00 96.12 186 GLY A O 1
ATOM 1358 N N . CYS A 1 187 ? 27.873 -25.060 -27.707 1.00 97.75 187 CYS A N 1
ATOM 1359 C CA . CYS A 1 187 ? 29.088 -24.252 -27.573 1.00 97.75 187 CYS A CA 1
ATOM 1360 C C . CYS A 1 187 ? 29.100 -23.458 -26.260 1.00 97.75 187 CYS A C 1
ATOM 1362 O O . CYS A 1 187 ? 28.046 -23.068 -25.757 1.00 97.75 187 CYS A O 1
ATOM 1364 N N . THR A 1 188 ? 30.290 -23.148 -25.757 1.00 98.00 188 THR A N 1
ATOM 1365 C CA . THR A 1 188 ? 30.496 -22.351 -24.546 1.00 98.00 188 THR A CA 1
ATOM 1366 C C . THR A 1 188 ? 31.391 -21.164 -24.861 1.00 98.00 188 THR A C 1
ATOM 1368 O O . THR A 1 188 ? 32.491 -21.332 -25.387 1.00 98.00 188 THR A O 1
ATOM 1371 N N . ILE A 1 189 ? 30.922 -19.966 -24.525 1.00 98.12 189 ILE A N 1
ATOM 1372 C CA . ILE A 1 189 ? 31.714 -18.738 -24.523 1.00 98.12 189 ILE A CA 1
ATOM 1373 C C . ILE A 1 189 ? 32.129 -18.467 -23.082 1.00 98.12 189 ILE A C 1
ATOM 1375 O O . ILE A 1 189 ? 31.264 -18.354 -22.209 1.00 98.12 189 ILE A O 1
ATOM 1379 N N . MET A 1 190 ? 33.436 -18.412 -22.833 1.00 96.06 190 MET A N 1
ATOM 1380 C CA . MET A 1 190 ? 33.978 -18.221 -21.490 1.00 96.06 190 MET A CA 1
ATOM 1381 C C . MET A 1 190 ? 33.795 -16.777 -20.981 1.00 96.06 190 MET A C 1
ATOM 1383 O O . MET A 1 190 ? 33.627 -15.859 -21.787 1.00 96.06 190 MET A O 1
ATOM 1387 N N . PRO A 1 191 ? 33.851 -16.560 -19.650 1.00 93.25 191 PRO A N 1
ATOM 1388 C CA . PRO A 1 191 ? 33.772 -15.234 -19.039 1.00 93.25 191 PRO A CA 1
ATOM 1389 C C . PRO A 1 191 ? 34.762 -14.216 -19.591 1.00 93.25 191 PRO A C 1
ATOM 1391 O O . PRO A 1 191 ? 35.937 -14.519 -19.779 1.00 93.25 191 PRO A O 1
ATOM 1394 N N . ASN A 1 192 ? 34.290 -12.973 -19.707 1.00 89.88 192 ASN A N 1
ATOM 1395 C CA . ASN A 1 192 ? 35.053 -11.793 -20.113 1.00 89.88 192 ASN A CA 1
ATOM 1396 C C . ASN A 1 192 ? 35.600 -11.861 -21.546 1.00 89.88 192 ASN A C 1
ATOM 1398 O O . ASN A 1 192 ? 36.624 -11.249 -21.834 1.00 89.88 192 ASN A O 1
ATOM 1402 N N . ILE A 1 193 ? 34.908 -12.587 -22.426 1.00 95.06 193 ILE A N 1
ATOM 1403 C CA . ILE A 1 193 ? 35.240 -12.689 -23.847 1.00 95.06 193 ILE A CA 1
ATOM 1404 C C . ILE A 1 193 ? 34.305 -11.816 -24.685 1.00 95.06 193 ILE A C 1
ATOM 1406 O O . ILE A 1 193 ? 33.100 -11.732 -24.428 1.00 95.06 193 ILE A O 1
ATOM 1410 N N . SER A 1 194 ? 34.862 -11.191 -25.718 1.00 95.12 194 SER A N 1
ATOM 1411 C CA . SER A 1 194 ? 34.125 -10.500 -26.769 1.00 95.12 194 SER A CA 1
ATOM 1412 C C . SER A 1 194 ? 34.158 -11.309 -28.064 1.00 95.12 194 SER A C 1
ATOM 1414 O O . SER A 1 194 ? 35.208 -11.512 -28.670 1.00 95.12 194 SER A O 1
ATOM 1416 N N . VAL A 1 195 ? 32.986 -11.743 -28.522 1.00 96.81 195 VAL A N 1
ATOM 1417 C CA . VAL A 1 195 ? 32.776 -12.300 -29.859 1.00 96.81 195 VAL A CA 1
ATOM 1418 C C . VAL A 1 195 ? 32.276 -11.190 -30.772 1.00 96.81 195 VAL A C 1
ATOM 1420 O O . VAL A 1 195 ? 31.270 -10.552 -30.470 1.00 96.81 195 VAL A O 1
ATOM 1423 N N . GLY A 1 196 ? 32.965 -10.975 -31.888 1.00 90.81 196 GLY A N 1
ATOM 1424 C CA . GLY A 1 196 ? 32.626 -9.989 -32.907 1.00 90.81 196 GLY A CA 1
ATOM 1425 C C . GLY A 1 196 ? 31.281 -10.223 -33.602 1.00 90.81 196 GLY A C 1
ATOM 1426 O O . GLY A 1 196 ? 30.510 -11.132 -33.270 1.00 90.81 196 GLY A O 1
ATOM 1427 N N . LYS A 1 197 ? 30.980 -9.365 -34.574 1.00 89.31 197 LYS A N 1
ATOM 1428 C CA . LYS A 1 197 ? 29.803 -9.457 -35.446 1.00 89.31 197 LYS A CA 1
ATOM 1429 C C . LYS A 1 197 ? 29.976 -10.569 -36.479 1.00 89.31 197 LYS A C 1
ATOM 1431 O O . LYS A 1 197 ? 31.084 -10.836 -36.935 1.00 89.31 197 LYS A O 1
ATOM 1436 N N . TYR A 1 198 ? 28.863 -11.170 -36.898 1.00 89.25 198 TYR A N 1
ATOM 1437 C CA . TYR A 1 198 ? 28.823 -12.163 -37.982 1.00 89.25 198 TYR A CA 1
ATOM 1438 C C . TYR A 1 198 ? 29.730 -13.387 -37.766 1.00 89.25 198 TYR A C 1
ATOM 1440 O O . TYR A 1 198 ? 30.161 -14.035 -38.721 1.00 89.25 198 TYR A O 1
ATOM 1448 N N . CYS A 1 199 ? 30.019 -13.727 -36.511 1.00 93.12 199 CYS A N 1
ATOM 1449 C CA . CYS A 1 199 ? 30.863 -14.862 -36.168 1.00 93.12 199 CYS A CA 1
ATOM 1450 C C . CYS A 1 199 ? 30.073 -16.171 -36.198 1.00 93.12 199 CYS A C 1
ATOM 1452 O O . CYS A 1 199 ? 28.908 -16.222 -35.803 1.00 93.12 199 CYS A O 1
ATOM 1454 N N . PHE A 1 200 ? 30.731 -17.261 -36.581 1.00 94.31 200 PHE A N 1
ATOM 1455 C CA . PHE A 1 200 ? 30.197 -18.613 -36.455 1.00 94.31 200 PHE A CA 1
ATOM 1456 C C . PHE A 1 200 ? 30.964 -19.380 -35.381 1.00 94.31 200 PHE A C 1
ATOM 1458 O O . PHE A 1 200 ? 32.152 -19.667 -35.532 1.00 94.31 200 PHE A O 1
ATOM 1465 N N . ILE A 1 201 ? 30.273 -19.767 -34.312 1.00 97.00 201 ILE A N 1
ATOM 1466 C CA . ILE A 1 201 ? 30.817 -20.628 -33.264 1.00 97.00 201 ILE A CA 1
ATOM 1467 C C . ILE A 1 201 ? 30.301 -22.046 -33.498 1.00 97.00 201 ILE A C 1
ATOM 1469 O O . ILE A 1 201 ? 29.092 -22.295 -33.511 1.00 97.00 201 ILE A O 1
ATOM 1473 N N . GLY A 1 202 ? 31.224 -22.976 -33.733 1.00 94.81 202 GLY A N 1
ATOM 1474 C CA . GLY A 1 202 ? 30.938 -24.377 -34.021 1.00 94.81 202 GLY A CA 1
ATOM 1475 C C . GLY A 1 202 ? 30.299 -25.122 -32.852 1.00 94.81 202 GLY A C 1
ATOM 1476 O O . GLY A 1 202 ? 30.392 -24.719 -31.694 1.00 94.81 202 GLY A O 1
ATOM 1477 N N . GLY A 1 203 ? 29.620 -26.229 -33.163 1.00 94.31 203 GLY A N 1
ATOM 1478 C CA . GLY A 1 203 ? 28.945 -27.040 -32.150 1.00 94.31 203 GLY A CA 1
ATOM 1479 C C . GLY A 1 203 ? 29.938 -27.599 -31.135 1.00 94.31 203 GLY A C 1
ATOM 1480 O O . GLY A 1 203 ? 31.015 -28.056 -31.515 1.00 94.31 203 GLY A O 1
ATOM 1481 N N . ASN A 1 204 ? 29.570 -27.553 -29.854 1.00 96.38 204 ASN A N 1
ATOM 1482 C CA . ASN A 1 204 ? 30.419 -27.931 -28.719 1.00 96.38 204 ASN A CA 1
ATOM 1483 C C . ASN A 1 204 ? 31.776 -27.202 -28.653 1.00 96.38 204 ASN A C 1
ATOM 1485 O O . ASN A 1 204 ? 32.673 -27.676 -27.963 1.00 96.38 204 ASN A O 1
ATOM 1489 N N . ALA A 1 205 ? 31.957 -26.083 -29.363 1.00 97.00 205 ALA A N 1
ATOM 1490 C CA . ALA A 1 205 ? 33.205 -25.333 -29.305 1.00 97.00 205 ALA A CA 1
ATOM 1491 C C . ALA A 1 205 ? 33.347 -24.585 -27.966 1.00 97.00 205 ALA A C 1
ATOM 1493 O O . ALA A 1 205 ? 32.349 -24.091 -27.442 1.00 97.00 205 ALA A O 1
ATOM 1494 N N . CYS A 1 206 ? 34.568 -24.475 -27.435 1.00 97.25 206 CYS A N 1
ATOM 1495 C CA . CYS A 1 206 ? 34.868 -23.728 -26.205 1.00 97.25 206 CYS A CA 1
ATOM 1496 C C . CYS A 1 206 ? 35.722 -22.500 -26.528 1.00 97.25 206 CYS A C 1
ATOM 1498 O O . CYS A 1 206 ? 36.909 -22.632 -26.817 1.00 97.25 206 CYS A O 1
ATOM 1500 N N . VAL A 1 207 ? 35.114 -21.316 -26.533 1.00 97.31 207 VAL A N 1
ATOM 1501 C CA . VAL A 1 207 ? 35.782 -20.058 -26.884 1.00 97.31 207 VAL A CA 1
ATOM 1502 C C . VAL A 1 207 ? 36.400 -19.445 -25.633 1.00 97.31 207 VAL A C 1
ATOM 1504 O O . VAL A 1 207 ? 35.682 -19.022 -24.729 1.00 97.31 207 VAL A O 1
ATOM 1507 N N . GLU A 1 208 ? 37.729 -19.386 -25.604 1.00 96.44 208 GLU A N 1
ATOM 1508 C CA . GLU A 1 208 ? 38.518 -18.928 -24.448 1.00 96.44 208 GLU A CA 1
ATOM 1509 C C . GLU A 1 208 ? 39.220 -17.579 -24.685 1.00 96.44 208 GLU A C 1
ATOM 1511 O O . GLU A 1 208 ? 39.857 -17.045 -23.778 1.00 96.44 208 GLU A O 1
ATOM 1516 N N . HIS A 1 209 ? 39.107 -17.022 -25.895 1.00 92.88 209 HIS A N 1
ATOM 1517 C CA . HIS A 1 209 ? 39.745 -15.773 -26.320 1.00 92.88 209 HIS A CA 1
ATOM 1518 C C . HIS A 1 209 ? 38.794 -14.939 -27.183 1.00 92.88 209 HIS A C 1
ATOM 1520 O O . HIS A 1 209 ? 37.864 -15.487 -27.779 1.00 92.88 209 HIS A O 1
ATOM 1526 N N . ASP A 1 210 ? 39.047 -13.629 -27.258 1.00 94.81 210 ASP A N 1
ATOM 1527 C CA . ASP A 1 210 ? 38.283 -12.708 -28.102 1.00 94.81 210 ASP A CA 1
ATOM 1528 C C . ASP A 1 210 ? 38.290 -13.154 -29.567 1.00 94.81 210 ASP A C 1
ATOM 1530 O O . ASP A 1 210 ? 39.305 -13.599 -30.107 1.00 94.81 210 ASP A O 1
ATOM 1534 N N . VAL A 1 211 ? 37.131 -13.028 -30.211 1.00 94.88 211 VAL A N 1
ATOM 1535 C CA . VAL A 1 211 ? 36.895 -13.489 -31.580 1.00 94.88 211 VAL A CA 1
ATOM 1536 C C . VAL A 1 211 ? 36.636 -12.267 -32.461 1.00 94.88 211 VAL A C 1
ATOM 1538 O O . VAL A 1 211 ? 35.647 -11.573 -32.222 1.00 94.88 211 VAL A O 1
ATOM 1541 N N . PRO A 1 212 ? 37.472 -11.986 -33.476 1.00 90.94 212 PRO A N 1
ATOM 1542 C CA . PRO A 1 212 ? 37.243 -10.881 -34.407 1.00 90.94 212 PRO A CA 1
ATOM 1543 C C . PRO A 1 212 ? 35.960 -11.056 -35.225 1.00 90.94 212 PRO A C 1
ATOM 1545 O O . PRO A 1 212 ? 35.490 -12.178 -35.408 1.00 90.94 212 PRO A O 1
ATOM 1548 N N . ASP A 1 213 ? 35.433 -9.966 -35.780 1.00 88.50 213 ASP A N 1
ATOM 1549 C CA . ASP A 1 213 ? 34.288 -10.002 -36.698 1.00 88.50 213 ASP A CA 1
ATOM 1550 C C . ASP A 1 213 ? 34.507 -10.992 -37.861 1.00 88.50 213 ASP A C 1
ATOM 1552 O O . ASP A 1 213 ? 35.637 -11.227 -38.293 1.00 88.50 213 ASP A O 1
ATOM 1556 N N . ASN A 1 214 ? 33.421 -11.566 -38.387 1.00 86.00 214 ASN A N 1
ATOM 1557 C CA . ASN A 1 214 ? 33.411 -12.508 -39.519 1.00 86.00 214 ASN A CA 1
ATOM 1558 C C . ASN A 1 214 ? 34.243 -13.791 -39.310 1.00 86.00 214 ASN A C 1
ATOM 1560 O O . ASN A 1 214 ? 34.597 -14.481 -40.270 1.00 86.00 214 ASN A O 1
ATOM 1564 N N . SER A 1 215 ? 34.551 -14.137 -38.059 1.00 89.81 215 SER A N 1
ATOM 1565 C CA . SER A 1 215 ? 35.398 -15.287 -37.736 1.00 89.81 215 SER A CA 1
ATOM 1566 C C . SER A 1 215 ? 34.612 -16.583 -37.554 1.00 89.81 215 SER A C 1
ATOM 1568 O O . SER A 1 215 ? 33.464 -16.596 -37.102 1.00 89.81 215 SER A O 1
ATOM 1570 N N . LYS A 1 216 ? 35.276 -17.709 -37.834 1.00 92.69 216 LYS A N 1
ATOM 1571 C CA . LYS A 1 216 ? 34.746 -19.058 -37.623 1.00 92.69 216 LYS A CA 1
ATOM 1572 C C . LYS A 1 216 ? 35.587 -19.824 -36.604 1.00 92.69 216 LYS A C 1
ATOM 1574 O O . LYS A 1 216 ? 36.736 -20.166 -36.877 1.00 92.69 216 LYS A O 1
ATOM 1579 N N . MET A 1 217 ? 34.985 -20.153 -35.464 1.00 93.62 217 MET A N 1
ATOM 1580 C CA . MET A 1 217 ? 35.641 -20.837 -34.344 1.00 93.62 217 MET A CA 1
ATOM 1581 C C . MET A 1 217 ? 35.152 -22.283 -34.218 1.00 93.62 217 MET A C 1
ATOM 1583 O O . MET A 1 217 ? 33.943 -22.523 -34.210 1.00 93.62 217 MET A O 1
ATOM 1587 N N . GLN A 1 218 ? 36.058 -23.258 -34.091 1.00 93.50 218 GLN A N 1
ATOM 1588 C CA . GLN A 1 218 ? 35.705 -24.676 -33.908 1.00 93.50 218 GLN A CA 1
ATOM 1589 C C . GLN A 1 218 ? 36.651 -25.400 -32.943 1.00 93.50 218 GLN A C 1
ATOM 1591 O O . GLN A 1 218 ? 37.842 -25.118 -32.923 1.00 93.50 218 GLN A O 1
ATOM 1596 N N . GLY A 1 219 ? 36.131 -26.380 -32.194 1.00 92.06 219 GLY A N 1
ATOM 1597 C CA . GLY A 1 219 ? 36.926 -27.266 -31.331 1.00 92.06 219 GLY A CA 1
ATOM 1598 C C . GLY A 1 219 ? 36.920 -26.907 -29.840 1.00 92.06 219 GLY A C 1
ATOM 1599 O O . GLY A 1 219 ? 36.300 -25.932 -29.417 1.00 92.06 219 GLY A O 1
ATOM 1600 N N . VAL A 1 220 ? 37.597 -27.735 -29.039 1.00 94.56 220 VAL A N 1
ATOM 1601 C CA . VAL A 1 220 ? 37.815 -27.535 -27.597 1.00 94.56 220 VAL A CA 1
ATOM 1602 C C . VAL A 1 220 ? 39.315 -27.715 -27.309 1.00 94.56 220 VAL A C 1
ATOM 1604 O O . VAL A 1 220 ? 39.783 -28.855 -27.344 1.00 94.56 220 VAL A O 1
ATOM 1607 N N . PRO A 1 221 ? 40.074 -26.633 -27.048 1.00 91.75 221 PRO A N 1
ATOM 1608 C CA . PRO A 1 221 ? 39.654 -25.230 -27.140 1.00 91.75 221 PRO A CA 1
ATOM 1609 C C . PRO A 1 221 ? 39.342 -24.824 -28.590 1.00 91.75 221 PRO A C 1
ATOM 1611 O O . PRO A 1 221 ? 39.813 -25.449 -29.542 1.00 91.75 221 PRO A O 1
ATOM 1614 N N . ALA A 1 222 ? 38.502 -23.806 -28.768 1.00 94.06 222 ALA A N 1
ATOM 1615 C CA . ALA A 1 222 ? 38.081 -23.358 -30.086 1.00 94.06 222 ALA A CA 1
ATOM 1616 C C . ALA A 1 222 ? 39.216 -22.609 -30.789 1.00 94.06 222 ALA A C 1
ATOM 1618 O O . ALA A 1 222 ? 39.770 -21.655 -30.247 1.00 94.06 222 ALA A O 1
ATOM 1619 N N . VAL A 1 223 ? 39.522 -23.011 -32.019 1.00 92.81 223 VAL A N 1
ATOM 1620 C CA . VAL A 1 223 ? 40.524 -22.371 -32.875 1.00 92.81 223 VAL A CA 1
ATOM 1621 C C . VAL A 1 223 ? 39.860 -21.696 -34.066 1.00 92.81 223 VAL A C 1
ATOM 1623 O O . VAL A 1 223 ? 38.813 -22.144 -34.547 1.00 92.81 223 VAL A O 1
ATOM 1626 N N . LEU A 1 224 ? 40.484 -20.620 -34.546 1.00 90.88 224 LEU A N 1
ATOM 1627 C CA . LEU A 1 224 ? 40.100 -19.977 -35.795 1.00 90.88 224 LEU A CA 1
ATOM 1628 C C . LEU A 1 224 ? 40.359 -20.953 -36.951 1.00 90.88 224 LEU A C 1
ATOM 1630 O O . LEU A 1 224 ? 41.457 -21.488 -37.095 1.00 90.88 224 LEU A O 1
ATOM 1634 N N . THR A 1 225 ? 39.336 -21.191 -37.761 1.00 83.94 225 THR A N 1
ATOM 1635 C CA . THR A 1 225 ? 39.415 -21.997 -38.991 1.00 83.94 225 THR A CA 1
ATOM 1636 C C . THR A 1 225 ? 39.265 -21.073 -40.202 1.00 83.94 225 THR A C 1
ATOM 1638 O O . THR A 1 225 ? 38.753 -19.971 -40.017 1.00 83.94 225 THR A O 1
ATOM 1641 N N . GLU A 1 226 ? 39.758 -21.476 -41.387 1.00 62.38 226 GLU A N 1
ATOM 1642 C CA . GLU A 1 226 ? 39.846 -20.637 -42.607 1.00 62.38 226 GLU A CA 1
ATOM 1643 C C . GLU A 1 226 ? 38.659 -19.677 -42.805 1.00 62.38 226 GLU A C 1
ATOM 1645 O O . GLU A 1 226 ? 37.514 -20.031 -42.494 1.00 62.38 226 GLU A O 1
ATOM 1650 N N . GLU A 1 227 ? 38.971 -18.476 -43.332 1.00 48.06 227 GLU A N 1
ATOM 1651 C CA . GLU A 1 227 ? 38.036 -17.374 -43.611 1.00 48.06 227 GLU A CA 1
ATOM 1652 C C . GLU A 1 227 ? 36.691 -17.895 -44.101 1.00 48.06 227 GLU A C 1
ATOM 1654 O O . GLU A 1 227 ? 36.638 -18.777 -44.958 1.00 48.06 227 GLU A O 1
ATOM 1659 N N . ALA A 1 228 ? 35.613 -17.348 -43.535 1.00 40.19 228 ALA A N 1
ATOM 1660 C CA . ALA A 1 228 ? 34.246 -17.789 -43.744 1.00 40.19 228 ALA A CA 1
ATOM 1661 C C . ALA A 1 228 ? 33.894 -17.925 -45.238 1.00 40.19 228 ALA A C 1
ATOM 1663 O O . ALA A 1 228 ? 33.333 -17.029 -45.865 1.00 40.19 228 ALA A O 1
ATOM 1664 N N . GLY A 1 229 ? 34.143 -19.107 -45.805 1.00 41.19 229 GLY A N 1
ATOM 1665 C CA . GLY A 1 229 ? 33.349 -19.628 -46.898 1.00 41.19 229 GLY A CA 1
ATOM 1666 C C . GLY A 1 229 ? 31.925 -19.664 -46.372 1.00 41.19 229 GLY A C 1
ATOM 1667 O O . GLY A 1 229 ? 31.654 -20.411 -45.430 1.00 41.19 229 GLY A O 1
ATOM 1668 N N . THR A 1 230 ? 31.093 -18.770 -46.916 1.00 41.06 230 THR A N 1
ATOM 1669 C CA . THR A 1 230 ? 29.680 -18.534 -46.596 1.00 41.06 230 THR A CA 1
ATOM 1670 C C . THR A 1 230 ? 29.084 -19.672 -45.780 1.00 41.06 230 THR A C 1
ATOM 1672 O O . THR A 1 230 ? 28.876 -20.777 -46.295 1.00 41.06 230 THR A O 1
ATOM 1675 N N . SER A 1 231 ? 28.807 -19.402 -44.503 1.00 39.22 231 SER A N 1
ATOM 1676 C CA . SER A 1 231 ? 27.988 -20.285 -43.672 1.00 39.22 231 SER A CA 1
ATOM 1677 C C . SER A 1 231 ? 26.722 -20.660 -44.459 1.00 39.22 231 SER A C 1
ATOM 1679 O O . SER A 1 231 ? 26.278 -19.837 -45.268 1.00 39.22 231 SER A O 1
ATOM 1681 N N . PRO A 1 232 ? 26.102 -21.841 -44.262 1.00 36.72 232 PRO A N 1
ATOM 1682 C CA . PRO A 1 232 ? 24.871 -22.190 -44.967 1.00 36.72 232 PRO A CA 1
ATOM 1683 C C . PRO A 1 232 ? 23.841 -21.058 -44.817 1.00 36.72 232 PRO A C 1
ATOM 1685 O O . PRO A 1 232 ? 23.303 -20.845 -43.733 1.00 36.72 232 PRO A O 1
ATOM 1688 N N . GLY A 1 233 ? 23.615 -20.297 -45.895 1.00 44.66 233 GLY A N 1
ATOM 1689 C CA . GLY A 1 233 ? 22.700 -19.157 -45.905 1.00 44.66 233 GLY A CA 1
ATOM 1690 C C . GLY A 1 233 ? 23.286 -17.734 -45.913 1.00 44.66 233 GLY A C 1
ATOM 1691 O O . GLY A 1 233 ? 22.493 -16.803 -45.818 1.00 44.66 233 GLY A O 1
ATOM 1692 N N . GLN A 1 234 ? 24.596 -17.510 -46.047 1.00 41.12 234 GLN A N 1
ATOM 1693 C CA . GLN A 1 234 ? 25.135 -16.155 -46.267 1.00 41.12 234 GLN A CA 1
ATOM 1694 C C . GLN A 1 234 ? 25.189 -15.824 -47.770 1.00 41.12 234 GLN A C 1
ATOM 1696 O O . GLN A 1 234 ? 26.009 -16.376 -48.499 1.00 41.12 234 GLN A O 1
ATOM 1701 N N . HIS A 1 235 ? 24.311 -14.933 -48.240 1.00 41.50 235 HIS A N 1
ATOM 1702 C CA . HIS A 1 235 ? 24.444 -14.298 -49.558 1.00 41.50 235 HIS A CA 1
ATOM 1703 C C . HIS A 1 235 ? 25.502 -13.186 -49.456 1.00 41.50 235 HIS A C 1
ATOM 1705 O O . HIS A 1 235 ? 25.510 -12.461 -48.464 1.00 41.50 235 HIS A O 1
ATOM 1711 N N . LYS A 1 236 ? 26.395 -13.043 -50.449 1.00 38.31 236 LYS A N 1
ATOM 1712 C CA . LYS A 1 236 ? 27.279 -11.867 -50.550 1.00 38.31 236 LYS A CA 1
ATOM 1713 C C . LYS A 1 236 ? 26.404 -10.640 -50.799 1.00 38.31 236 LYS A C 1
ATOM 1715 O O . LYS A 1 236 ? 25.752 -10.569 -51.837 1.00 38.31 236 LYS A O 1
ATOM 1720 N N . VAL A 1 237 ? 26.381 -9.752 -49.817 1.00 46.09 237 VAL A N 1
ATOM 1721 C CA . VAL A 1 237 ? 25.647 -8.488 -49.806 1.00 46.09 237 VAL A CA 1
ATOM 1722 C C . VAL A 1 237 ? 26.506 -7.435 -50.524 1.00 46.09 237 VAL A C 1
ATOM 1724 O O . VAL A 1 237 ? 27.734 -7.487 -50.455 1.00 46.09 237 VAL A O 1
ATOM 1727 N N . THR A 1 238 ? 25.898 -6.545 -51.301 1.00 46.06 238 THR A N 1
ATOM 1728 C CA . THR A 1 238 ? 26.579 -5.422 -51.971 1.00 46.06 238 THR A CA 1
ATOM 1729 C C . THR A 1 238 ? 26.901 -4.301 -50.971 1.00 46.06 238 THR A C 1
ATOM 1731 O O . THR A 1 238 ? 26.272 -4.208 -49.925 1.00 46.06 238 THR A O 1
ATOM 1734 N N . ALA A 1 239 ? 27.862 -3.418 -51.271 1.00 43.78 239 ALA A N 1
ATOM 1735 C CA . ALA A 1 239 ? 28.289 -2.356 -50.343 1.00 43.78 239 ALA A CA 1
ATOM 1736 C C . ALA A 1 239 ? 27.174 -1.348 -49.964 1.00 43.78 239 ALA A C 1
ATOM 1738 O O . ALA A 1 239 ? 27.228 -0.738 -48.900 1.00 43.78 239 ALA A O 1
ATOM 1739 N N . GLU A 1 240 ? 26.158 -1.174 -50.818 1.00 44.38 240 GLU A N 1
ATOM 1740 C CA . GLU A 1 240 ? 24.968 -0.354 -50.522 1.00 44.38 240 GLU A CA 1
ATOM 1741 C C . GLU A 1 240 ? 23.994 -1.091 -49.590 1.00 44.38 240 GLU A C 1
ATOM 1743 O O . GLU A 1 240 ? 23.481 -0.508 -48.636 1.00 44.38 240 GLU A O 1
ATOM 1748 N N . GLU A 1 241 ? 23.806 -2.395 -49.805 1.00 49.41 241 GLU A N 1
ATOM 1749 C CA . GLU A 1 241 ? 23.022 -3.247 -48.911 1.00 49.41 241 GLU A CA 1
ATOM 1750 C C . GLU A 1 241 ? 23.717 -3.433 -47.546 1.00 49.41 241 GLU A C 1
ATOM 1752 O O . GLU A 1 241 ? 23.030 -3.565 -46.540 1.00 49.41 241 GLU A O 1
ATOM 1757 N N . GLU A 1 242 ? 25.055 -3.397 -47.467 1.00 52.44 242 GLU A N 1
ATOM 1758 C CA . GLU A 1 242 ? 25.795 -3.426 -46.194 1.00 52.44 242 GLU A CA 1
ATOM 1759 C C . GLU A 1 242 ? 25.462 -2.218 -45.312 1.00 52.44 242 GLU A C 1
ATOM 1761 O O . GLU A 1 242 ? 25.229 -2.406 -44.124 1.00 52.44 242 GLU A O 1
ATOM 1766 N N . ALA A 1 243 ? 25.361 -1.006 -45.868 1.00 53.69 243 ALA A N 1
ATOM 1767 C CA . ALA A 1 243 ? 25.017 0.194 -45.101 1.00 53.69 243 ALA A CA 1
ATOM 1768 C C . ALA A 1 243 ? 23.565 0.168 -44.583 1.00 53.69 243 ALA A C 1
ATOM 1770 O O . ALA A 1 243 ? 23.323 0.464 -43.414 1.00 53.69 243 ALA A O 1
ATOM 1771 N N . GLU A 1 244 ? 22.605 -0.257 -45.412 1.00 56.47 244 GLU A N 1
ATOM 1772 C CA . GLU A 1 244 ? 21.202 -0.408 -44.991 1.00 56.47 244 GLU A CA 1
ATOM 1773 C C . GLU A 1 244 ? 21.018 -1.553 -43.980 1.00 56.47 244 GLU A C 1
ATOM 1775 O O . GLU A 1 244 ? 20.232 -1.448 -43.036 1.00 56.47 244 GLU A O 1
ATOM 1780 N N . VAL A 1 245 ? 21.750 -2.658 -44.144 1.00 60.91 245 VAL A N 1
ATOM 1781 C CA . VAL A 1 245 ? 21.761 -3.775 -43.190 1.00 60.91 245 VAL A CA 1
ATOM 1782 C C . VAL A 1 245 ? 22.415 -3.362 -41.878 1.00 60.91 245 VAL A C 1
ATOM 1784 O O . VAL A 1 245 ? 21.915 -3.738 -40.817 1.00 60.91 245 VAL A O 1
ATOM 1787 N N . GLU A 1 246 ? 23.489 -2.578 -41.927 1.00 61.22 246 GLU A N 1
ATOM 1788 C CA . GLU A 1 246 ? 24.130 -1.998 -40.752 1.00 61.22 246 GLU A CA 1
ATOM 1789 C C . GLU A 1 246 ? 23.144 -1.072 -40.022 1.00 61.22 246 GLU A C 1
ATOM 1791 O O . GLU A 1 246 ? 23.009 -1.205 -38.812 1.00 61.22 246 GLU A O 1
ATOM 1796 N N . ASP A 1 247 ? 22.348 -0.262 -40.726 1.00 62.88 247 ASP A N 1
ATOM 1797 C CA . ASP A 1 247 ? 21.270 0.551 -40.140 1.00 62.88 247 ASP A CA 1
ATOM 1798 C C . ASP A 1 247 ? 20.131 -0.298 -39.540 1.00 62.88 247 ASP A C 1
ATOM 1800 O O . ASP A 1 247 ? 19.588 0.041 -38.486 1.00 62.88 247 ASP A O 1
ATOM 1804 N N . ILE A 1 248 ? 19.779 -1.440 -40.147 1.00 66.00 248 ILE A N 1
ATOM 1805 C CA . ILE A 1 248 ? 18.799 -2.396 -39.591 1.00 66.00 248 ILE A CA 1
ATOM 1806 C C . ILE A 1 248 ? 19.357 -3.097 -38.337 1.00 66.00 248 ILE A C 1
ATOM 1808 O O . ILE A 1 248 ? 18.639 -3.320 -37.358 1.00 66.00 248 ILE A O 1
ATOM 1812 N N . MET A 1 249 ? 20.644 -3.442 -38.344 1.00 59.91 249 MET A N 1
ATOM 1813 C CA . MET A 1 249 ? 21.370 -4.090 -37.244 1.00 59.91 249 MET A CA 1
ATOM 1814 C C . MET A 1 249 ? 21.653 -3.132 -36.082 1.00 59.91 249 MET A C 1
ATOM 1816 O O . MET A 1 249 ? 21.623 -3.550 -34.920 1.00 59.91 249 MET A O 1
ATOM 1820 N N . GLN A 1 250 ? 21.916 -1.866 -36.410 1.00 55.34 250 GLN A N 1
ATOM 1821 C CA . GLN A 1 250 ? 22.120 -0.735 -35.510 1.00 55.34 250 GLN A CA 1
ATOM 1822 C C . GLN A 1 250 ? 20.823 0.022 -35.231 1.00 55.34 250 GLN A C 1
ATOM 1824 O O . GLN A 1 250 ? 20.874 1.043 -34.539 1.00 55.34 250 GLN A O 1
ATOM 1829 N N . MET A 1 251 ? 19.671 -0.486 -35.708 1.00 59.44 251 MET A N 1
ATOM 1830 C CA . MET A 1 251 ? 18.361 0.049 -35.351 1.00 59.44 251 MET A CA 1
ATOM 1831 C C . MET A 1 251 ? 18.385 0.306 -33.855 1.00 59.44 251 MET A C 1
ATOM 1833 O O . MET A 1 251 ? 18.652 -0.649 -33.106 1.00 59.44 251 MET A O 1
ATOM 1837 N N . PRO A 1 252 ? 18.141 1.560 -33.420 1.00 45.34 252 PRO A N 1
ATOM 1838 C CA . PRO A 1 252 ? 18.198 1.889 -32.014 1.00 45.34 252 PRO A CA 1
ATOM 1839 C C . PRO A 1 252 ? 17.359 0.847 -31.309 1.00 45.34 252 PRO A C 1
ATOM 1841 O O . PRO A 1 252 ? 16.250 0.543 -31.777 1.00 45.34 252 PRO A O 1
ATOM 1844 N N . MET A 1 253 ? 17.945 0.247 -30.262 1.00 40.97 253 MET A N 1
ATOM 1845 C CA . MET A 1 253 ? 17.244 -0.639 -29.342 1.00 40.97 253 MET A CA 1
ATOM 1846 C C . MET A 1 253 ? 15.854 -0.065 -29.217 1.00 40.97 253 MET A C 1
ATOM 1848 O O . MET A 1 253 ? 15.692 1.043 -28.705 1.00 40.97 253 MET A O 1
ATOM 1852 N N . THR A 1 254 ? 14.873 -0.735 -29.822 1.00 38.16 254 THR A N 1
ATOM 1853 C CA . THR A 1 254 ? 13.514 -0.263 -29.651 1.00 38.16 254 THR A CA 1
ATOM 1854 C C . THR A 1 254 ? 13.335 -0.488 -28.169 1.00 38.16 254 THR A C 1
ATOM 1856 O O . THR A 1 254 ? 13.489 -1.648 -27.762 1.00 38.16 254 THR A O 1
ATOM 1859 N N . PRO A 1 255 ? 13.162 0.570 -27.347 1.00 31.92 255 PRO A N 1
ATOM 1860 C CA . PRO A 1 255 ? 12.906 0.341 -25.942 1.00 31.92 255 PRO A CA 1
ATOM 1861 C C . PRO A 1 255 ? 11.779 -0.688 -25.940 1.00 31.92 255 PRO A C 1
ATOM 1863 O O . PRO A 1 255 ? 10.850 -0.530 -26.752 1.00 31.92 255 PRO A O 1
ATOM 1866 N N . PRO A 1 256 ? 11.957 -1.811 -25.212 1.00 27.89 256 PRO A N 1
ATOM 1867 C CA . PRO A 1 256 ? 11.049 -2.955 -25.277 1.00 27.89 256 PRO A CA 1
ATOM 1868 C C . PRO A 1 256 ? 9.656 -2.390 -25.320 1.00 27.89 256 PRO A C 1
ATOM 1870 O O . PRO A 1 256 ? 9.437 -1.485 -24.527 1.00 27.89 256 PRO A O 1
ATOM 1873 N N . ARG A 1 257 ? 8.795 -2.817 -26.260 1.00 32.84 257 ARG A N 1
ATOM 1874 C CA . ARG A 1 257 ? 7.463 -2.233 -26.467 1.00 32.84 257 ARG A CA 1
ATOM 1875 C C . ARG A 1 257 ? 6.866 -1.956 -25.100 1.00 32.84 257 ARG A C 1
ATOM 1877 O O . ARG A 1 257 ? 6.458 -2.874 -24.389 1.00 32.84 257 ARG A O 1
ATOM 1884 N N . SER A 1 258 ? 6.981 -0.701 -24.691 1.00 30.64 258 SER A N 1
ATOM 1885 C CA . SER A 1 258 ? 6.990 -0.405 -23.278 1.00 30.64 258 SER A CA 1
ATOM 1886 C C . SER A 1 258 ? 5.544 -0.128 -22.962 1.00 30.64 258 SER A C 1
ATOM 1888 O O . SER A 1 258 ? 5.142 1.019 -22.809 1.00 30.64 258 SER A O 1
ATOM 1890 N N . GLN A 1 259 ? 4.773 -1.206 -22.807 1.00 29.33 259 GLN A N 1
ATOM 1891 C CA . GLN A 1 259 ? 3.766 -1.175 -21.755 1.00 29.33 259 GLN A CA 1
ATOM 1892 C C . GLN A 1 259 ? 4.419 -0.809 -20.418 1.00 29.33 259 GLN A C 1
ATOM 1894 O O . GLN A 1 259 ? 3.756 -0.308 -19.524 1.00 29.33 259 GLN A O 1
ATOM 1899 N N . HIS A 1 260 ? 5.740 -0.927 -20.305 1.00 29.27 260 HIS A N 1
ATOM 1900 C CA . HIS A 1 260 ? 6.487 -0.616 -19.113 1.00 29.27 260 HIS A CA 1
ATOM 1901 C C . HIS A 1 260 ? 7.658 0.283 -19.468 1.00 29.27 260 HIS A C 1
ATOM 1903 O O . HIS A 1 260 ? 8.761 -0.146 -19.785 1.00 29.27 260 HIS A O 1
ATOM 1909 N N . LEU A 1 261 ? 7.313 1.561 -19.600 1.00 32.56 261 LEU A N 1
ATOM 1910 C CA . LEU A 1 261 ? 7.985 2.642 -18.910 1.00 32.56 261 LEU A CA 1
ATOM 1911 C C . LEU A 1 261 ? 9.378 2.306 -18.345 1.00 32.56 261 LEU A C 1
ATOM 1913 O O . LEU A 1 261 ? 9.491 1.403 -17.525 1.00 32.56 261 LEU A O 1
ATOM 1917 N N . GLN A 1 262 ? 10.394 3.081 -18.745 1.00 30.89 262 GLN A N 1
ATOM 1918 C CA . GLN A 1 262 ? 11.754 3.064 -18.192 1.00 30.89 262 GLN A CA 1
ATOM 1919 C C . GLN A 1 262 ? 11.753 2.662 -16.710 1.00 30.89 262 GLN A C 1
ATOM 1921 O O . GLN A 1 262 ? 11.431 3.498 -15.871 1.00 30.89 262 GLN A O 1
ATOM 1926 N N . CYS A 1 263 ? 12.142 1.429 -16.369 1.00 34.56 263 CYS A N 1
ATOM 1927 C CA . CYS A 1 263 ? 12.581 1.155 -15.007 1.00 34.56 263 CYS A CA 1
ATOM 1928 C C . CYS A 1 263 ? 13.863 1.960 -14.846 1.00 34.56 263 CYS A C 1
ATOM 1930 O O . CYS A 1 263 ? 14.945 1.526 -15.245 1.00 34.56 263 CYS A O 1
ATOM 1932 N N . GLY A 1 264 ? 13.714 3.197 -14.381 1.00 38.34 264 GLY A N 1
ATOM 1933 C CA . GLY A 1 264 ? 14.847 4.009 -14.021 1.00 38.34 264 GLY A CA 1
ATOM 1934 C C . GLY A 1 264 ? 15.630 3.250 -12.960 1.00 38.34 264 GLY A C 1
ATOM 1935 O O . GLY A 1 264 ? 15.061 2.587 -12.096 1.00 38.34 264 GLY A O 1
ATOM 1936 N N . GLU A 1 265 ? 16.944 3.429 -12.958 1.00 50.62 265 GLU A N 1
ATOM 1937 C CA . GLU A 1 265 ? 17.751 3.230 -11.747 1.00 50.62 265 GLU A CA 1
ATOM 1938 C C . GLU A 1 265 ? 17.149 3.996 -10.543 1.00 50.62 265 GLU A C 1
ATOM 1940 O O . GLU A 1 265 ? 17.400 3.678 -9.382 1.00 50.62 265 GLU A O 1
ATOM 1945 N N . ARG A 1 266 ? 16.299 4.991 -10.830 1.00 67.00 266 ARG A N 1
ATOM 1946 C CA . ARG A 1 266 ? 15.478 5.748 -9.896 1.00 67.00 266 ARG A CA 1
ATOM 1947 C C . ARG A 1 266 ? 14.311 4.918 -9.346 1.00 67.00 266 ARG A C 1
ATOM 1949 O O . ARG A 1 266 ? 13.292 4.743 -10.005 1.00 67.00 266 ARG A O 1
ATOM 1956 N N . LYS A 1 267 ? 14.434 4.498 -8.086 1.00 86.50 267 LYS A N 1
ATOM 1957 C CA . LYS A 1 267 ? 13.362 3.850 -7.322 1.00 86.50 267 LYS A CA 1
ATOM 1958 C C . LYS A 1 267 ? 12.760 4.809 -6.291 1.00 86.50 267 LYS A C 1
ATOM 1960 O O . LYS A 1 267 ? 13.459 5.252 -5.383 1.00 86.50 267 LYS A O 1
ATOM 1965 N N . ILE A 1 268 ? 11.458 5.076 -6.389 1.00 91.50 268 ILE A N 1
ATOM 1966 C CA . ILE A 1 268 ? 10.679 5.800 -5.375 1.00 91.50 268 ILE A CA 1
ATOM 1967 C C . ILE A 1 268 ? 9.896 4.761 -4.567 1.00 91.50 268 ILE A C 1
ATOM 1969 O O . ILE A 1 268 ? 8.960 4.142 -5.074 1.00 91.50 268 ILE A O 1
ATOM 1973 N N . ASN A 1 269 ? 10.306 4.543 -3.318 1.00 90.81 269 ASN A N 1
ATOM 1974 C CA . ASN A 1 269 ? 9.677 3.560 -2.434 1.00 90.81 269 ASN A CA 1
ATOM 1975 C C . ASN A 1 269 ? 8.367 4.093 -1.829 1.00 90.81 269 ASN A C 1
ATOM 1977 O O . ASN A 1 269 ? 8.126 5.293 -1.780 1.00 90.81 269 ASN A O 1
ATOM 1981 N N . TRP A 1 270 ? 7.521 3.193 -1.326 1.00 89.88 270 TRP A N 1
ATOM 1982 C CA . TRP A 1 270 ? 6.289 3.560 -0.626 1.00 89.88 270 TRP A CA 1
ATOM 1983 C C . TRP A 1 270 ? 6.560 4.144 0.764 1.00 89.88 270 TRP A C 1
ATOM 1985 O O . TRP A 1 270 ? 5.880 5.068 1.212 1.00 89.88 270 TRP A O 1
ATOM 1995 N N . CYS A 1 271 ? 7.531 3.566 1.473 1.00 87.00 271 CYS A N 1
ATOM 1996 C CA . CYS A 1 271 ? 7.915 3.977 2.817 1.00 87.00 271 CYS A CA 1
ATOM 1997 C C . CYS A 1 271 ? 9.289 4.647 2.812 1.00 87.00 271 CYS A C 1
ATOM 1999 O O . CYS A 1 271 ? 10.188 4.156 2.125 1.00 87.00 271 CYS A O 1
ATOM 2001 N N . PRO A 1 272 ? 9.477 5.700 3.627 1.00 89.06 272 PRO A N 1
ATOM 2002 C CA . PRO A 1 272 ? 10.793 6.283 3.814 1.00 89.06 272 PRO A CA 1
ATOM 2003 C C . PRO A 1 272 ? 11.704 5.324 4.582 1.00 89.06 272 PRO A C 1
ATOM 2005 O O . PRO A 1 272 ? 11.252 4.508 5.392 1.00 89.06 272 PRO A O 1
ATOM 2008 N N . PHE A 1 273 ? 13.003 5.488 4.388 1.00 88.44 273 PHE A N 1
ATOM 2009 C CA . PHE A 1 273 ? 14.028 4.930 5.238 1.00 88.44 273 PHE A CA 1
ATOM 2010 C C . PHE A 1 273 ? 14.008 5.623 6.604 1.00 88.44 273 PHE A C 1
ATOM 2012 O O . PHE A 1 273 ? 14.318 6.804 6.749 1.00 88.44 273 PHE A O 1
ATOM 2019 N N . LYS A 1 274 ? 13.657 4.862 7.641 1.00 89.75 274 LYS A N 1
ATOM 2020 C CA . LYS A 1 274 ? 13.670 5.326 9.028 1.00 89.75 274 LYS A CA 1
ATOM 2021 C C . LYS A 1 274 ? 14.778 4.583 9.776 1.00 89.75 274 LYS A C 1
ATOM 2023 O O . LYS A 1 274 ? 14.543 3.476 10.252 1.00 89.75 274 LYS A O 1
ATOM 2028 N N . PRO A 1 275 ? 16.003 5.114 9.908 1.00 88.31 275 PRO A N 1
ATOM 2029 C CA . PRO A 1 275 ? 17.037 4.471 10.723 1.00 88.31 275 PRO A CA 1
ATOM 2030 C C . PRO A 1 275 ? 16.699 4.587 12.216 1.00 88.31 275 PRO A C 1
ATOM 2032 O O . PRO A 1 275 ? 16.089 5.571 12.634 1.00 88.31 275 PRO A O 1
ATOM 2035 N N . LEU A 1 276 ? 17.022 3.572 13.025 1.00 89.75 276 LEU A N 1
ATOM 2036 C CA . LEU A 1 276 ? 16.870 3.657 14.484 1.00 89.75 276 LEU A CA 1
ATOM 2037 C C . LEU A 1 276 ? 18.169 4.213 15.064 1.00 89.75 276 LEU A C 1
ATOM 2039 O O . LEU A 1 276 ? 19.205 3.554 14.981 1.00 89.75 276 LEU A O 1
ATOM 2043 N N . ASP A 1 277 ? 18.124 5.409 15.648 1.00 91.44 277 ASP A N 1
ATOM 2044 C CA . ASP A 1 277 ? 19.267 5.947 16.385 1.00 91.44 277 ASP A CA 1
ATOM 2045 C C . ASP A 1 277 ? 19.419 5.157 17.689 1.00 91.44 277 ASP A C 1
ATOM 2047 O O . ASP A 1 277 ? 18.702 5.380 18.665 1.00 91.44 277 ASP A O 1
ATOM 2051 N N . MET A 1 278 ? 20.351 4.203 17.691 1.00 94.50 278 MET A N 1
ATOM 2052 C CA . MET A 1 278 ? 20.581 3.317 18.832 1.00 94.50 278 MET A CA 1
ATOM 2053 C C . MET A 1 278 ? 21.016 4.072 20.090 1.00 94.50 278 MET A C 1
ATOM 2055 O O . MET A 1 278 ? 20.716 3.623 21.195 1.00 94.50 278 MET A O 1
ATOM 2059 N N . THR A 1 279 ? 21.667 5.230 19.947 1.00 94.88 279 THR A N 1
ATOM 2060 C CA . THR A 1 279 ? 22.090 6.054 21.086 1.00 94.88 279 THR A CA 1
ATOM 2061 C C . THR A 1 279 ? 20.879 6.692 21.752 1.00 94.88 279 THR A C 1
ATOM 2063 O O . THR A 1 279 ? 20.691 6.558 22.962 1.00 94.88 279 THR A O 1
ATOM 2066 N N . ARG A 1 280 ? 20.010 7.338 20.967 1.00 93.94 280 ARG A N 1
ATOM 2067 C CA . ARG A 1 280 ? 18.773 7.945 21.488 1.00 93.94 280 ARG A CA 1
ATOM 2068 C C . ARG A 1 280 ? 17.782 6.905 21.978 1.00 93.94 280 ARG A C 1
ATOM 2070 O O . ARG A 1 280 ? 17.182 7.074 23.036 1.00 93.94 280 ARG A O 1
ATOM 2077 N N . PHE A 1 281 ? 17.638 5.803 21.247 1.00 96.56 281 PHE A N 1
ATOM 2078 C CA . PHE A 1 281 ? 16.816 4.682 21.678 1.00 96.56 281 PHE A CA 1
ATOM 2079 C C . PHE A 1 281 ? 17.262 4.173 23.054 1.00 96.56 281 PHE A C 1
ATOM 2081 O O . PHE A 1 281 ? 16.427 4.022 23.947 1.00 96.56 281 PHE A O 1
ATOM 2088 N N . HIS A 1 282 ? 18.574 3.986 23.254 1.00 96.69 282 HIS A N 1
ATOM 2089 C CA . HIS A 1 282 ? 19.130 3.592 24.546 1.00 96.69 282 HIS A CA 1
ATOM 2090 C C . HIS A 1 282 ? 18.784 4.598 25.653 1.00 96.69 282 HIS A C 1
ATOM 2092 O O . HIS A 1 282 ? 18.348 4.189 26.726 1.00 96.69 282 HIS A O 1
ATOM 2098 N N . GLN A 1 283 ? 18.899 5.904 25.389 1.00 96.44 283 GLN A N 1
ATOM 2099 C CA . GLN A 1 283 ? 18.530 6.949 26.353 1.00 96.44 283 GLN A CA 1
ATOM 2100 C C . GLN A 1 283 ? 17.054 6.871 26.765 1.00 96.44 283 GLN A C 1
ATOM 2102 O O . GLN A 1 283 ? 16.746 6.988 27.951 1.00 96.44 283 GLN A O 1
ATOM 2107 N N . TYR A 1 284 ? 16.149 6.638 25.811 1.00 96.94 284 TYR A N 1
ATOM 2108 C CA . TYR A 1 284 ? 14.719 6.534 26.100 1.00 96.94 284 TYR A CA 1
ATOM 2109 C C . TYR A 1 284 ? 14.350 5.274 26.881 1.00 96.94 284 TYR A C 1
ATOM 2111 O O . TYR A 1 284 ? 13.513 5.364 27.775 1.00 96.94 284 TYR A O 1
ATOM 2119 N N . ILE A 1 285 ? 14.946 4.120 26.563 1.00 97.44 285 ILE A N 1
ATOM 2120 C CA . ILE A 1 285 ? 14.595 2.838 27.198 1.00 97.44 285 ILE A CA 1
ATOM 2121 C C . ILE A 1 285 ? 15.300 2.615 28.547 1.00 97.44 285 ILE A C 1
ATOM 2123 O O . ILE A 1 285 ? 14.856 1.794 29.351 1.00 97.44 285 ILE A O 1
ATOM 2127 N N . LEU A 1 286 ? 16.388 3.342 28.828 1.00 97.50 286 LEU A N 1
ATOM 2128 C CA . LEU A 1 286 ? 17.196 3.176 30.041 1.00 97.50 286 LEU A CA 1
ATOM 2129 C C . LEU A 1 286 ? 16.392 3.285 31.357 1.00 97.50 286 LEU A C 1
ATOM 2131 O O . LEU A 1 286 ? 16.590 2.426 32.219 1.00 97.50 286 LEU A O 1
ATOM 2135 N N . PRO A 1 287 ? 15.457 4.243 31.545 1.00 96.56 287 PRO A N 1
ATOM 2136 C CA . PRO A 1 287 ? 14.614 4.290 32.744 1.00 96.56 287 PRO A CA 1
ATOM 2137 C C . PRO A 1 287 ? 13.817 2.998 32.966 1.00 96.56 287 PRO A C 1
ATOM 2139 O O . PRO A 1 287 ? 13.736 2.509 34.092 1.00 96.56 287 PRO A O 1
ATOM 2142 N N . SER A 1 288 ? 13.286 2.420 31.889 1.00 97.12 288 SER A N 1
ATOM 2143 C CA . SER A 1 288 ? 12.503 1.181 31.900 1.00 97.12 288 SER A CA 1
ATOM 2144 C C . SER A 1 288 ? 13.366 -0.045 32.187 1.00 97.12 288 SER A C 1
ATOM 2146 O O . SER A 1 288 ? 12.947 -0.943 32.915 1.00 97.12 288 SER A O 1
ATOM 2148 N N . ILE A 1 289 ? 14.605 -0.072 31.682 1.00 96.69 289 ILE A N 1
ATOM 2149 C CA . ILE A 1 289 ? 15.593 -1.106 32.029 1.00 96.69 289 ILE A CA 1
ATOM 2150 C C . ILE A 1 289 ? 15.956 -1.019 33.516 1.00 96.69 289 ILE A C 1
ATOM 2152 O O . ILE A 1 289 ? 15.936 -2.035 34.213 1.00 96.69 289 ILE A O 1
ATOM 2156 N N . ASN A 1 290 ? 16.227 0.186 34.023 1.00 96.94 290 ASN A N 1
ATOM 2157 C CA . ASN A 1 290 ? 16.630 0.404 35.413 1.00 96.94 290 ASN A CA 1
ATOM 2158 C C . ASN A 1 290 ? 15.544 -0.018 36.413 1.00 96.94 290 ASN A C 1
ATOM 2160 O O . ASN A 1 290 ? 15.865 -0.577 37.461 1.00 96.94 290 ASN A O 1
ATOM 2164 N N . CYS A 1 291 ? 14.263 0.183 36.084 1.00 96.31 291 CYS A N 1
ATOM 2165 C CA . CYS A 1 291 ? 13.145 -0.297 36.903 1.00 96.31 291 CYS A CA 1
ATOM 2166 C C . CYS A 1 291 ? 12.661 -1.714 36.537 1.00 96.31 291 CYS A C 1
ATOM 2168 O O . CYS A 1 291 ? 11.686 -2.188 37.119 1.00 96.31 291 CYS A O 1
ATOM 2170 N N . ARG A 1 292 ? 13.347 -2.405 35.611 1.00 94.88 292 ARG A N 1
ATOM 2171 C CA . ARG A 1 292 ? 13.021 -3.758 35.117 1.00 94.88 292 ARG A CA 1
ATOM 2172 C C . ARG A 1 292 ? 11.601 -3.882 34.553 1.00 94.88 292 ARG A C 1
ATOM 2174 O O . ARG A 1 292 ? 10.979 -4.936 34.657 1.00 94.88 292 ARG A O 1
ATOM 2181 N N . HIS A 1 293 ? 11.098 -2.818 33.933 1.00 93.88 293 HIS A N 1
ATOM 2182 C CA . HIS A 1 293 ? 9.741 -2.737 33.408 1.00 93.88 293 HIS A CA 1
ATOM 2183 C C . HIS A 1 293 ? 9.733 -2.334 31.928 1.00 93.88 293 HIS A C 1
ATOM 2185 O O . HIS A 1 293 ? 9.438 -1.200 31.572 1.00 93.88 293 HIS A O 1
ATOM 2191 N N . VAL A 1 294 ? 10.066 -3.286 31.052 1.00 92.38 294 VAL A N 1
ATOM 2192 C CA . VAL A 1 294 ? 10.165 -3.080 29.588 1.00 92.38 294 VAL A CA 1
ATOM 2193 C C . VAL A 1 294 ? 8.910 -3.514 28.811 1.00 92.38 294 VAL A C 1
ATOM 2195 O O . VAL A 1 294 ? 8.858 -3.423 27.584 1.00 92.38 294 VAL A O 1
ATOM 2198 N N . THR A 1 295 ? 7.895 -4.004 29.524 1.00 91.69 295 THR A N 1
ATOM 2199 C CA . THR A 1 295 ? 6.609 -4.468 28.986 1.00 91.69 295 THR A CA 1
ATOM 2200 C C . THR A 1 295 ? 5.590 -3.321 28.941 1.00 91.69 295 THR A C 1
ATOM 2202 O O . THR A 1 295 ? 5.956 -2.182 28.674 1.00 91.69 295 THR A O 1
ATOM 2205 N N . ASN A 1 296 ? 4.302 -3.595 29.152 1.00 90.44 296 ASN A N 1
ATOM 2206 C CA . ASN A 1 296 ? 3.235 -2.597 29.217 1.00 90.44 296 ASN A CA 1
ATOM 2207 C C . ASN A 1 296 ? 3.215 -1.786 30.522 1.00 90.44 296 ASN A C 1
ATOM 2209 O O . ASN A 1 296 ? 3.443 -2.352 31.578 1.00 90.44 296 ASN A O 1
ATOM 2213 N N . GLY A 1 297 ? 2.821 -0.510 30.470 1.00 87.88 297 GLY A N 1
ATOM 2214 C CA . GLY A 1 297 ? 2.677 0.342 31.660 1.00 87.88 297 GLY A CA 1
ATOM 2215 C C . GLY A 1 297 ? 3.992 0.873 32.244 1.00 87.88 297 GLY A C 1
ATOM 2216 O O . GLY A 1 297 ? 4.024 1.267 33.411 1.00 87.88 297 GLY A O 1
ATOM 2217 N N . GLY A 1 298 ? 5.075 0.863 31.464 1.00 93.00 298 GLY A N 1
ATOM 2218 C CA . GLY A 1 298 ? 6.368 1.394 31.879 1.00 93.00 298 GLY A CA 1
ATOM 2219 C C . GLY A 1 298 ? 6.535 2.906 31.623 1.00 93.00 298 GLY A C 1
ATOM 2220 O O . GLY A 1 298 ? 5.634 3.573 31.094 1.00 93.00 298 GLY A O 1
ATOM 2221 N N . PRO A 1 299 ? 7.682 3.480 32.036 1.00 95.88 299 PRO A N 1
ATOM 2222 C CA . PRO A 1 299 ? 7.995 4.900 31.868 1.00 95.88 299 PRO A CA 1
ATOM 2223 C C . PRO A 1 299 ? 7.887 5.428 30.429 1.00 95.88 299 PRO A C 1
ATOM 2225 O O . PRO A 1 299 ? 7.415 6.551 30.233 1.00 95.88 299 PRO A O 1
ATOM 2228 N N . CYS A 1 300 ? 8.298 4.652 29.419 1.00 96.56 300 CYS A N 1
ATOM 2229 C CA . CYS A 1 300 ? 8.313 5.113 28.027 1.00 96.56 300 CYS A CA 1
ATOM 2230 C C . CYS A 1 300 ? 6.898 5.300 27.477 1.00 96.56 300 CYS A C 1
ATOM 2232 O O . CYS A 1 300 ? 6.640 6.292 26.797 1.00 96.56 300 CYS A O 1
ATOM 2234 N N . GLN A 1 301 ? 5.968 4.390 27.784 1.00 96.19 301 GLN A N 1
ATOM 2235 C CA . GLN A 1 301 ? 4.564 4.531 27.381 1.00 96.19 301 GLN A CA 1
ATOM 2236 C C . GLN A 1 301 ? 3.920 5.785 27.958 1.00 96.19 301 GLN A C 1
ATOM 2238 O O . GLN A 1 301 ? 3.210 6.493 27.242 1.00 96.19 301 GLN A O 1
ATOM 2243 N N . LYS A 1 302 ? 4.188 6.079 29.236 1.00 95.38 302 LYS A N 1
ATOM 2244 C CA . LYS A 1 302 ? 3.686 7.295 29.882 1.00 95.38 302 LYS A CA 1
ATOM 2245 C C . LYS A 1 302 ? 4.247 8.542 29.202 1.00 95.38 302 LYS A C 1
ATOM 2247 O O . LYS A 1 302 ? 3.491 9.433 28.831 1.00 95.38 302 LYS A O 1
ATOM 2252 N N . LEU A 1 303 ? 5.558 8.565 28.965 1.00 96.56 303 LEU A N 1
ATOM 2253 C CA . LEU A 1 303 ? 6.215 9.681 28.294 1.00 96.56 303 LEU A CA 1
ATOM 2254 C C . LEU A 1 303 ? 5.687 9.898 26.864 1.00 96.56 303 LEU A C 1
ATOM 2256 O O . LEU A 1 303 ? 5.488 11.043 26.457 1.00 96.56 303 LEU A O 1
ATOM 2260 N N . LEU A 1 304 ? 5.433 8.816 26.121 1.00 97.38 304 LEU A N 1
ATOM 2261 C CA . LEU A 1 304 ? 4.847 8.866 24.781 1.00 97.38 304 LEU A CA 1
ATOM 2262 C C . LEU A 1 304 ? 3.429 9.453 24.807 1.00 97.38 304 LEU A C 1
ATOM 2264 O O . LEU A 1 304 ? 3.137 10.364 24.031 1.00 97.38 304 LEU A O 1
ATOM 2268 N N . ALA A 1 305 ? 2.575 8.976 25.718 1.00 97.06 305 ALA A N 1
ATOM 2269 C CA . ALA A 1 305 ? 1.219 9.495 25.894 1.00 97.06 305 ALA A CA 1
ATOM 2270 C C . ALA A 1 305 ? 1.229 10.990 26.250 1.00 97.06 305 ALA A C 1
ATOM 2272 O O . ALA A 1 305 ? 0.539 11.780 25.605 1.00 97.06 305 ALA A O 1
ATOM 2273 N N . ASP A 1 306 ? 2.077 11.399 27.198 1.00 96.44 306 ASP A N 1
ATOM 2274 C CA . ASP A 1 306 ? 2.221 12.797 27.617 1.00 96.44 306 ASP A CA 1
ATOM 2275 C C . ASP A 1 306 ? 2.725 13.690 26.473 1.00 96.44 306 ASP A C 1
ATOM 2277 O O . ASP A 1 306 ? 2.270 14.826 26.305 1.00 96.44 306 ASP A O 1
ATOM 2281 N N . ARG A 1 307 ? 3.670 13.194 25.662 1.00 96.12 307 ARG A N 1
ATOM 2282 C CA . ARG A 1 307 ? 4.175 13.921 24.489 1.00 96.12 307 ARG A CA 1
ATOM 2283 C C . ARG A 1 307 ? 3.083 14.088 23.440 1.00 96.12 307 ARG A C 1
ATOM 2285 O O . ARG A 1 307 ? 2.929 15.192 22.927 1.00 96.12 307 ARG A O 1
ATOM 2292 N N . PHE A 1 308 ? 2.295 13.050 23.165 1.00 96.19 308 PHE A N 1
ATOM 2293 C CA . PHE A 1 308 ? 1.180 13.157 22.226 1.00 96.19 308 PHE A CA 1
ATOM 2294 C C . PHE A 1 308 ? 0.070 14.081 22.738 1.00 96.19 308 PHE A C 1
ATOM 2296 O O . PHE A 1 308 ? -0.423 14.901 21.969 1.00 96.19 308 PHE A O 1
ATOM 2303 N N . LYS A 1 309 ? -0.251 14.031 24.044 1.00 95.56 309 LYS A N 1
ATOM 2304 C CA . LYS A 1 309 ? -1.201 14.949 24.699 1.00 95.56 309 LYS A CA 1
ATOM 2305 C C . LYS A 1 309 ? -0.830 16.411 24.413 1.00 95.56 309 LYS A C 1
ATOM 2307 O O . LYS A 1 309 ? -1.693 17.198 24.030 1.00 95.56 309 LYS A O 1
ATOM 2312 N N . ARG A 1 310 ? 0.462 16.751 24.526 1.00 94.62 310 ARG A N 1
ATOM 2313 C CA . ARG A 1 310 ? 0.987 18.085 24.180 1.00 94.62 310 ARG A CA 1
ATOM 2314 C C . ARG A 1 310 ? 0.906 18.389 22.683 1.00 94.62 310 ARG A C 1
ATOM 2316 O O . ARG A 1 310 ? 0.508 19.492 22.333 1.00 94.62 310 ARG A O 1
ATOM 2323 N N . LEU A 1 311 ? 1.258 17.434 21.818 1.00 92.38 311 LEU A N 1
ATOM 2324 C CA . LEU A 1 311 ? 1.261 17.631 20.361 1.00 92.38 311 LEU A CA 1
ATOM 2325 C C . LEU A 1 311 ? -0.118 17.986 19.799 1.00 92.38 311 LEU A C 1
ATOM 2327 O O . LEU A 1 311 ? -0.204 18.810 18.896 1.00 92.38 311 LEU A O 1
ATOM 2331 N N . ILE A 1 312 ? -1.186 17.384 20.325 1.00 92.94 312 ILE A N 1
ATOM 2332 C CA . ILE A 1 312 ? -2.549 17.631 19.832 1.00 92.94 312 ILE A CA 1
ATOM 2333 C C . ILE A 1 312 ? -3.276 18.758 20.580 1.00 92.94 312 ILE A C 1
ATOM 2335 O O . ILE A 1 312 ? -4.442 19.005 20.291 1.00 92.94 312 ILE A O 1
ATOM 2339 N N . GLY A 1 313 ? -2.630 19.412 21.555 1.00 93.12 313 GLY A N 1
ATOM 2340 C CA . GLY A 1 313 ? -3.273 20.441 22.384 1.00 93.12 313 GLY A CA 1
ATOM 2341 C C . GLY A 1 313 ? -4.430 19.900 23.232 1.00 93.12 313 GLY A C 1
ATOM 2342 O O . GLY A 1 313 ? -5.434 20.579 23.424 1.00 93.12 313 GLY A O 1
ATOM 2343 N N . CYS A 1 314 ? -4.318 18.656 23.700 1.00 89.94 314 CYS A N 1
ATOM 2344 C CA . CYS A 1 314 ? -5.383 17.959 24.417 1.00 89.94 314 CYS A CA 1
ATOM 2345 C C . CYS A 1 314 ? -5.749 18.666 25.734 1.00 89.94 314 CYS A C 1
ATOM 2347 O O . CYS A 1 314 ? -4.875 18.939 26.562 1.00 89.94 314 CYS A O 1
ATOM 2349 N N . THR A 1 315 ? -7.046 18.891 25.950 1.00 83.31 315 THR A N 1
ATOM 2350 C CA . THR A 1 315 ? -7.612 19.486 27.172 1.00 83.31 315 THR A CA 1
ATOM 2351 C C . THR A 1 315 ? -7.699 18.466 28.319 1.00 83.31 315 THR A C 1
ATOM 2353 O O . THR A 1 315 ? -7.350 17.296 28.151 1.00 83.31 315 THR A O 1
ATOM 2356 N N . GLU A 1 316 ? -8.177 18.888 29.496 1.00 88.62 316 GLU A N 1
ATOM 2357 C CA . GLU A 1 316 ? -8.446 17.986 30.634 1.00 88.62 316 GLU A CA 1
ATOM 2358 C C . GLU A 1 316 ? -9.673 17.080 30.431 1.00 88.62 316 GLU A C 1
ATOM 2360 O O . GLU A 1 316 ? -9.878 16.136 31.188 1.00 88.62 316 GLU A O 1
ATOM 2365 N N . GLU A 1 317 ? -10.478 17.320 29.394 1.00 92.75 317 GLU A N 1
ATOM 2366 C CA . GLU A 1 317 ? -11.644 16.486 29.065 1.00 92.75 317 GLU A CA 1
ATOM 2367 C C . GLU A 1 317 ? -11.249 15.168 28.388 1.00 92.75 317 GLU A C 1
ATOM 2369 O O . GLU A 1 317 ? -12.014 14.199 28.388 1.00 92.75 317 GLU A O 1
ATOM 2374 N N . HIS A 1 318 ? -10.033 15.116 27.841 1.00 95.94 318 HIS A N 1
ATOM 2375 C CA . HIS A 1 318 ? -9.499 13.981 27.107 1.00 95.94 318 HIS A CA 1
ATOM 2376 C C . HIS A 1 318 ? -8.200 13.478 27.740 1.00 95.94 318 HIS A C 1
ATOM 2378 O O . HIS A 1 318 ? -7.400 14.220 28.312 1.00 95.94 318 HIS A O 1
ATOM 2384 N N . THR A 1 319 ? -7.968 12.178 27.603 1.00 96.56 319 THR A N 1
ATOM 2385 C CA . THR A 1 319 ? -6.709 11.536 27.969 1.00 96.56 319 THR A CA 1
ATOM 2386 C C . THR A 1 319 ? -6.189 10.682 26.822 1.00 96.56 319 THR A C 1
ATOM 2388 O O . THR A 1 319 ? -6.904 10.383 25.864 1.00 96.56 319 THR A O 1
ATOM 2391 N N . VAL A 1 320 ? -4.917 10.307 26.915 1.00 97.69 320 VAL A N 1
ATOM 2392 C CA . VAL A 1 320 ? -4.204 9.558 25.886 1.00 97.69 320 VAL A CA 1
ATOM 2393 C C . VAL A 1 320 ? -3.763 8.216 26.457 1.00 97.69 320 VAL A C 1
ATOM 2395 O O . VAL A 1 320 ? -3.060 8.162 27.465 1.00 97.69 320 VAL A O 1
ATOM 2398 N N . LEU A 1 321 ? -4.155 7.130 25.795 1.00 97.88 321 LEU A N 1
ATOM 2399 C CA . LEU A 1 321 ? -3.698 5.770 26.082 1.00 97.88 321 LEU A CA 1
ATOM 2400 C C . LEU A 1 321 ? -2.835 5.257 24.925 1.00 97.88 321 LEU A C 1
ATOM 2402 O O . LEU A 1 321 ? -2.982 5.693 23.783 1.00 97.88 321 LEU A O 1
ATOM 2406 N N . THR A 1 322 ? -1.946 4.306 25.209 1.00 98.00 322 THR A N 1
ATOM 2407 C CA . THR A 1 322 ? -1.077 3.672 24.207 1.00 98.00 322 THR A CA 1
ATOM 2408 C C . THR A 1 322 ? -1.452 2.208 24.011 1.00 98.00 322 THR A C 1
ATOM 2410 O O . THR A 1 322 ? -1.676 1.470 24.968 1.00 98.00 322 THR A O 1
ATOM 2413 N N . ALA A 1 323 ? -1.509 1.775 22.757 1.00 98.31 323 ALA A N 1
ATOM 2414 C CA . ALA A 1 323 ? -1.899 0.429 22.361 1.00 98.31 323 ALA A CA 1
ATOM 2415 C C . ALA A 1 323 ? -0.807 -0.244 21.522 1.00 98.31 323 ALA A C 1
ATOM 2417 O O . ALA A 1 323 ? 0.077 0.413 20.971 1.00 98.31 323 ALA A O 1
ATOM 2418 N N . ALA A 1 324 ? -0.877 -1.570 21.410 1.00 97.88 324 ALA A N 1
ATOM 2419 C CA . ALA A 1 324 ? 0.133 -2.371 20.722 1.00 97.88 324 ALA A CA 1
ATOM 2420 C C . ALA A 1 324 ? 0.275 -2.001 19.235 1.00 97.88 324 ALA A C 1
ATOM 2422 O O . ALA A 1 324 ? 1.373 -2.043 18.696 1.00 97.88 324 ALA A O 1
ATOM 2423 N N . ASN A 1 325 ? -0.831 -1.625 18.587 1.00 98.38 325 ASN A N 1
ATOM 2424 C CA . ASN A 1 325 ? -0.900 -1.135 17.211 1.00 98.38 325 ASN A CA 1
ATOM 2425 C C . ASN A 1 325 ? -2.214 -0.356 16.983 1.00 98.38 325 ASN A C 1
ATOM 2427 O O . ASN A 1 325 ? -3.044 -0.245 17.889 1.00 98.38 325 ASN A O 1
ATOM 2431 N N . GLY A 1 326 ? -2.418 0.185 15.777 1.00 98.00 326 GLY A N 1
ATOM 2432 C CA . GLY A 1 326 ? -3.639 0.929 15.428 1.00 98.00 326 GLY A CA 1
ATOM 2433 C C . GLY A 1 326 ? -4.925 0.090 15.489 1.00 98.00 326 GLY A C 1
ATOM 2434 O O . GLY A 1 326 ? -5.955 0.584 15.937 1.00 98.00 326 GLY A O 1
ATOM 2435 N N . THR A 1 327 ? -4.864 -1.194 15.121 1.00 98.44 327 THR A N 1
ATOM 2436 C CA . THR A 1 327 ? -6.004 -2.122 15.237 1.00 98.44 327 THR A CA 1
ATOM 2437 C C . THR A 1 327 ? -6.379 -2.354 16.696 1.00 98.44 327 THR A C 1
ATOM 2439 O O . THR A 1 327 ? -7.543 -2.244 17.064 1.00 98.44 327 THR A O 1
ATOM 2442 N N . ALA A 1 328 ? -5.382 -2.615 17.542 1.00 98.44 328 ALA A N 1
ATOM 2443 C CA . ALA A 1 328 ? -5.547 -2.774 18.979 1.00 98.44 328 ALA A CA 1
ATOM 2444 C C . ALA A 1 328 ? -6.136 -1.507 19.617 1.00 98.44 328 ALA A C 1
ATOM 2446 O O . ALA A 1 328 ? -7.009 -1.615 20.470 1.00 98.44 328 ALA A O 1
ATOM 2447 N N . ALA A 1 329 ? -5.717 -0.318 19.165 1.00 98.69 329 ALA A N 1
ATOM 2448 C CA . ALA A 1 329 ? -6.295 0.955 19.590 1.00 98.69 329 ALA A CA 1
ATOM 2449 C C . ALA A 1 329 ? -7.789 1.054 19.234 1.00 98.69 329 ALA A C 1
ATOM 2451 O O . ALA A 1 329 ? -8.610 1.339 20.106 1.00 98.69 329 ALA A O 1
ATOM 2452 N N . LEU A 1 330 ? -8.150 0.783 17.973 1.00 98.69 330 LEU A N 1
ATOM 2453 C CA . LEU A 1 330 ? -9.537 0.840 17.495 1.00 98.69 330 LEU A CA 1
ATOM 2454 C C . LEU A 1 330 ? -10.434 -0.158 18.236 1.00 98.69 330 LEU A C 1
ATOM 2456 O O . LEU A 1 330 ? -11.510 0.191 18.720 1.00 98.69 330 LEU A O 1
ATOM 2460 N N . HIS A 1 331 ? -9.974 -1.401 18.355 1.00 98.62 331 HIS A N 1
ATOM 2461 C CA . HIS A 1 331 ? -10.720 -2.474 19.010 1.00 98.62 331 HIS A CA 1
ATOM 2462 C C . HIS A 1 331 ? -10.876 -2.214 20.510 1.00 98.62 331 HIS A C 1
ATOM 2464 O O . HIS A 1 331 ? -11.975 -2.379 21.036 1.00 98.62 331 HIS A O 1
ATOM 2470 N N . ALA A 1 332 ? -9.830 -1.716 21.175 1.00 98.56 332 ALA A N 1
ATOM 2471 C CA . ALA A 1 332 ? -9.891 -1.287 22.569 1.00 98.56 332 ALA A CA 1
ATOM 2472 C C . ALA A 1 332 ? -10.896 -0.163 22.804 1.00 98.56 332 ALA A C 1
ATOM 2474 O O . ALA A 1 332 ? -11.645 -0.215 23.780 1.00 98.56 332 ALA A O 1
ATOM 2475 N N . LEU A 1 333 ? -10.932 0.834 21.917 1.00 98.75 333 LEU A N 1
ATOM 2476 C CA . LEU A 1 333 ? -11.865 1.948 22.019 1.00 98.75 333 LEU A CA 1
ATOM 2477 C C . LEU A 1 333 ? -13.318 1.455 21.957 1.00 98.75 333 LEU A C 1
ATOM 2479 O O . LEU A 1 333 ? -14.103 1.722 22.863 1.00 98.75 333 LEU A O 1
ATOM 2483 N N . VAL A 1 334 ? -13.664 0.670 20.933 1.00 98.56 334 VAL A N 1
ATOM 2484 C CA . VAL A 1 334 ? -15.034 0.163 20.725 1.00 98.56 334 VAL A CA 1
ATOM 2485 C C . VAL A 1 334 ? -15.458 -0.804 21.837 1.00 98.56 334 VAL A C 1
ATOM 2487 O O . VAL A 1 334 ? -16.572 -0.706 22.366 1.00 98.56 334 VAL A O 1
ATOM 2490 N N . ALA A 1 335 ? -14.567 -1.711 22.243 1.00 98.44 335 ALA A N 1
ATOM 2491 C CA . ALA A 1 335 ? -14.819 -2.624 23.354 1.00 98.44 335 ALA A CA 1
ATOM 2492 C C . ALA A 1 335 ? -14.992 -1.868 24.681 1.00 98.44 335 ALA A C 1
ATOM 2494 O O . ALA A 1 335 ? -15.927 -2.145 25.429 1.00 98.44 335 ALA A O 1
ATOM 2495 N N . GLY A 1 336 ? -14.144 -0.875 24.953 1.00 98.31 336 GLY A N 1
ATOM 2496 C CA . GLY A 1 336 ? -14.230 -0.039 26.148 1.00 98.31 336 GLY A CA 1
ATOM 2497 C C . GLY A 1 336 ? -15.512 0.783 26.213 1.00 98.31 336 GLY A C 1
ATOM 2498 O O . GLY A 1 336 ? -16.145 0.843 27.263 1.00 98.31 336 GLY A O 1
ATOM 2499 N N . LEU A 1 337 ? -15.958 1.350 25.090 1.00 98.44 337 LEU A N 1
ATOM 2500 C CA . LEU A 1 337 ? -17.245 2.048 25.012 1.00 98.44 337 LEU A CA 1
ATOM 2501 C C . LEU A 1 337 ? -18.431 1.105 25.241 1.00 98.44 337 LEU A C 1
ATOM 2503 O O . LEU A 1 337 ? -19.395 1.481 25.907 1.00 98.44 337 LEU A O 1
ATOM 2507 N N . SER A 1 338 ? -18.348 -0.130 24.742 1.00 98.06 338 SER A N 1
ATOM 2508 C CA . SER A 1 338 ? -19.357 -1.162 25.007 1.00 98.06 338 SER A CA 1
ATOM 2509 C C . SER A 1 338 ? -19.426 -1.513 26.499 1.00 98.06 338 SER A C 1
ATOM 2511 O O . SER A 1 338 ? -20.512 -1.593 27.072 1.00 98.06 338 SER A O 1
ATOM 2513 N N . ILE A 1 339 ? -18.264 -1.655 27.152 1.00 97.25 339 ILE A N 1
ATOM 2514 C CA . ILE A 1 339 ? -18.158 -1.874 28.604 1.00 97.25 339 ILE A CA 1
ATOM 2515 C C . ILE A 1 339 ? -18.757 -0.692 29.371 1.00 97.25 339 ILE A C 1
ATOM 2517 O O . ILE A 1 339 ? -19.601 -0.896 30.239 1.00 97.25 339 ILE A O 1
ATOM 2521 N N . ALA A 1 340 ? -18.374 0.541 29.027 1.00 97.00 340 ALA A N 1
ATOM 2522 C CA . ALA A 1 340 ? -18.856 1.750 29.697 1.00 97.00 340 ALA A CA 1
ATOM 2523 C C . ALA A 1 340 ? -20.381 1.914 29.601 1.00 97.00 340 ALA A C 1
ATOM 2525 O O . ALA A 1 340 ? -21.013 2.391 30.540 1.00 97.00 340 ALA A O 1
ATOM 2526 N N . ARG A 1 341 ? -20.981 1.506 28.475 1.00 95.62 341 ARG A N 1
ATOM 2527 C CA . ARG A 1 341 ? -22.436 1.555 28.249 1.00 95.62 341 ARG A CA 1
ATOM 2528 C C . ARG A 1 341 ? -23.182 0.333 28.791 1.00 95.62 341 ARG A C 1
ATOM 2530 O O . ARG A 1 341 ? -24.409 0.331 28.766 1.00 95.62 341 ARG A O 1
ATOM 2537 N N . GLY A 1 342 ? -22.475 -0.713 29.220 1.00 95.50 342 GLY A N 1
ATOM 2538 C CA . GLY A 1 342 ? -23.072 -1.975 29.665 1.00 95.50 342 GLY A CA 1
ATOM 2539 C C . GLY A 1 342 ? -23.779 -2.772 28.559 1.00 95.50 342 GLY A C 1
ATOM 2540 O O . GLY A 1 342 ? -24.567 -3.664 28.865 1.00 95.50 342 GLY A O 1
ATOM 2541 N N . LYS A 1 343 ? -23.533 -2.458 27.280 1.00 94.50 343 LYS A N 1
ATOM 2542 C CA . LYS A 1 343 ? -24.107 -3.164 26.122 1.00 94.50 343 LYS A CA 1
ATOM 2543 C C . LYS A 1 343 ? -23.156 -3.109 24.917 1.00 94.50 343 LYS A C 1
ATOM 2545 O O . LYS A 1 343 ? -22.424 -2.127 24.793 1.00 94.50 343 LYS A O 1
ATOM 2550 N N . PRO A 1 344 ? -23.175 -4.104 24.008 1.00 93.94 344 PRO A N 1
ATOM 2551 C CA . PRO A 1 344 ? -22.404 -4.045 22.766 1.00 93.94 344 PRO A CA 1
ATOM 2552 C C . PRO A 1 344 ? -22.721 -2.776 21.966 1.00 93.94 344 PRO A C 1
ATOM 2554 O O . PRO A 1 344 ? -23.892 -2.458 21.751 1.00 93.94 344 PRO A O 1
ATOM 2557 N N . LEU A 1 345 ? -21.684 -2.056 21.540 1.00 96.25 345 LEU A N 1
ATOM 2558 C CA . LEU A 1 345 ? -21.825 -0.863 20.714 1.00 96.25 345 LEU A CA 1
ATOM 2559 C C . LEU A 1 345 ? -22.081 -1.274 19.261 1.00 96.25 345 LEU A C 1
ATOM 2561 O O . LEU A 1 345 ? -21.216 -1.874 18.628 1.00 96.25 345 LEU A O 1
ATOM 2565 N N . LYS A 1 346 ? -23.253 -0.937 18.720 1.00 97.75 346 LYS A N 1
ATOM 2566 C CA . LYS A 1 346 ? -23.523 -1.109 17.289 1.00 97.75 346 LYS A CA 1
ATOM 2567 C C . LYS A 1 346 ? -22.911 0.053 16.517 1.00 97.75 346 LYS A C 1
ATOM 2569 O O . LYS A 1 346 ? -23.186 1.210 16.839 1.00 97.75 346 LYS A O 1
ATOM 2574 N N . VAL A 1 347 ? -22.095 -0.240 15.513 1.00 98.44 347 VAL A N 1
ATOM 2575 C CA . VAL A 1 347 ? -21.333 0.775 14.777 1.00 98.44 347 VAL A CA 1
ATOM 2576 C C . VAL A 1 347 ? -21.733 0.769 13.306 1.00 98.44 347 VAL A C 1
ATOM 2578 O O . VAL A 1 347 ? -21.943 -0.291 12.720 1.00 98.44 347 VAL A O 1
ATOM 2581 N N . VAL A 1 348 ? -21.828 1.958 12.716 1.00 98.56 348 VAL A N 1
ATOM 2582 C CA . VAL A 1 348 ? -21.869 2.152 11.263 1.00 98.56 348 VAL A CA 1
ATOM 2583 C C . VAL A 1 348 ? -20.549 2.749 10.789 1.00 98.56 348 VAL A C 1
ATOM 2585 O O . VAL A 1 348 ? -19.964 3.593 11.469 1.00 98.56 348 VAL A O 1
ATOM 2588 N N . THR A 1 349 ? -20.064 2.323 9.629 1.00 98.25 349 THR A N 1
ATOM 2589 C CA . THR A 1 349 ? -18.857 2.868 9.005 1.00 98.25 349 THR A CA 1
ATOM 2590 C C . THR A 1 349 ? -19.002 2.957 7.488 1.00 98.25 349 THR A C 1
ATOM 2592 O O . THR A 1 349 ? -19.982 2.504 6.905 1.00 98.25 349 THR A O 1
ATOM 2595 N N . GLN A 1 350 ? -18.023 3.574 6.845 1.00 97.31 350 GLN A N 1
ATOM 2596 C CA . GLN A 1 350 ? -17.923 3.736 5.396 1.00 97.31 350 GLN A CA 1
ATOM 2597 C C . GLN A 1 350 ? -17.281 2.512 4.726 1.00 97.31 350 GLN A C 1
ATOM 2599 O O . GLN A 1 350 ? -16.393 1.878 5.295 1.00 97.31 350 GLN A O 1
ATOM 2604 N N . ALA A 1 351 ? -17.655 2.227 3.478 1.00 97.75 351 ALA A N 1
ATOM 2605 C CA . ALA A 1 351 ? -17.066 1.133 2.704 1.00 97.75 351 ALA A CA 1
ATOM 2606 C C . ALA A 1 351 ? -15.566 1.323 2.422 1.00 97.75 351 ALA A C 1
ATOM 2608 O O . ALA A 1 351 ? -14.809 0.353 2.457 1.00 97.75 351 ALA A O 1
ATOM 2609 N N . ILE A 1 352 ? -15.122 2.561 2.173 1.00 95.94 352 ILE A N 1
ATOM 2610 C CA . ILE A 1 352 ? -13.702 2.911 2.002 1.00 95.94 352 ILE A CA 1
ATOM 2611 C C . ILE A 1 352 ? -13.070 3.112 3.380 1.00 95.94 352 ILE A C 1
ATOM 2613 O O . ILE A 1 352 ? -13.033 4.219 3.912 1.00 95.94 352 ILE A O 1
ATOM 2617 N N . THR A 1 353 ? -12.584 2.028 3.970 1.00 94.75 353 THR A N 1
ATOM 2618 C CA . THR A 1 353 ? -11.887 2.018 5.263 1.00 94.75 353 THR A CA 1
ATOM 2619 C C . THR A 1 353 ? -10.816 0.921 5.269 1.00 94.75 353 THR A C 1
ATOM 2621 O O . THR A 1 353 ? -10.573 0.265 4.254 1.00 94.75 353 THR A O 1
ATOM 2624 N N . PHE A 1 354 ? -10.130 0.715 6.393 1.00 94.94 354 PHE A N 1
ATOM 2625 C CA . PHE A 1 354 ? -9.227 -0.418 6.568 1.00 94.94 354 PHE A CA 1
ATOM 2626 C C . PHE A 1 354 ? -9.952 -1.596 7.227 1.00 94.94 354 PHE A C 1
ATOM 2628 O O . PHE A 1 354 ? -10.844 -1.407 8.048 1.00 94.94 354 PHE A O 1
ATOM 2635 N N . ALA A 1 355 ? -9.532 -2.823 6.911 1.00 95.69 355 ALA A N 1
ATOM 2636 C CA . ALA A 1 355 ? -10.198 -4.050 7.360 1.00 95.69 355 ALA A CA 1
ATOM 2637 C C . ALA A 1 355 ? -10.522 -4.128 8.876 1.00 95.69 355 ALA A C 1
ATOM 2639 O O . ALA A 1 355 ? -11.610 -4.597 9.211 1.00 95.69 355 ALA A O 1
ATOM 2640 N N . PRO A 1 356 ? -9.674 -3.634 9.806 1.00 96.50 356 PRO A N 1
ATOM 2641 C CA . PRO A 1 356 ? -9.996 -3.564 11.231 1.00 96.50 356 PRO A CA 1
ATOM 2642 C C . PRO A 1 356 ? -11.310 -2.857 11.576 1.00 96.50 356 PRO A C 1
ATOM 2644 O O . PRO A 1 356 ? -11.894 -3.187 12.608 1.00 96.50 356 PRO A O 1
ATOM 2647 N N . GLY A 1 357 ? -11.780 -1.942 10.719 1.00 96.25 357 GLY A N 1
ATOM 2648 C CA . GLY A 1 357 ? -13.039 -1.208 10.854 1.00 96.25 357 GLY A CA 1
ATOM 2649 C C . GLY A 1 357 ? -14.300 -2.078 10.831 1.00 96.25 357 GLY A C 1
ATOM 2650 O O . GLY A 1 357 ? -15.366 -1.602 11.202 1.00 96.25 357 GLY A O 1
ATOM 2651 N N . ILE A 1 358 ? -14.185 -3.351 10.435 1.00 97.00 358 ILE A N 1
ATOM 2652 C CA . ILE A 1 358 ? -15.292 -4.325 10.403 1.00 97.00 358 ILE A CA 1
ATOM 2653 C C . ILE A 1 358 ? -14.928 -5.666 11.067 1.00 97.00 358 ILE A C 1
ATOM 2655 O O . ILE A 1 358 ? -15.603 -6.677 10.877 1.00 97.00 358 ILE A O 1
ATOM 2659 N N . GLN A 1 359 ? -13.824 -5.706 11.816 1.00 97.19 359 GLN A N 1
ATOM 2660 C CA . GLN A 1 359 ? -13.286 -6.918 12.440 1.00 97.19 359 GLN A CA 1
ATOM 2661 C C . GLN A 1 359 ? -13.293 -6.811 13.966 1.00 97.19 359 GLN A C 1
ATOM 2663 O O . GLN A 1 359 ? -13.340 -5.720 14.534 1.00 97.19 359 GLN A O 1
ATOM 2668 N N . GLY A 1 360 ? -13.192 -7.953 14.650 1.00 95.81 360 GLY A N 1
ATOM 2669 C CA . GLY A 1 360 ? -13.106 -7.988 16.111 1.00 95.81 360 GLY A CA 1
ATOM 2670 C C . GLY A 1 360 ? -14.357 -7.381 16.764 1.00 95.81 360 GLY A C 1
ATOM 2671 O O . GLY A 1 360 ? -15.462 -7.781 16.400 1.00 95.81 360 GLY A O 1
ATOM 2672 N N . PRO A 1 361 ? -14.225 -6.409 17.688 1.00 96.88 361 PRO A N 1
ATOM 2673 C CA . PRO A 1 361 ? -15.367 -5.714 18.294 1.00 96.88 361 PRO A CA 1
ATOM 2674 C C . PRO A 1 361 ? -16.277 -4.974 17.303 1.00 96.88 361 PRO A C 1
ATOM 2676 O O . PRO A 1 361 ? -17.384 -4.605 17.673 1.00 96.88 361 PRO A O 1
ATOM 2679 N N . LEU A 1 362 ? -15.819 -4.754 16.066 1.00 97.50 362 LEU A N 1
ATOM 2680 C CA . LEU A 1 362 ? -16.587 -4.129 14.985 1.00 97.50 362 LEU A CA 1
ATOM 2681 C C . LEU A 1 362 ? -17.235 -5.151 14.038 1.00 97.50 362 LEU A C 1
ATOM 2683 O O . LEU A 1 362 ? -17.793 -4.769 13.007 1.00 97.50 362 LEU A O 1
ATOM 2687 N N . LEU A 1 363 ? -17.171 -6.449 14.348 1.00 96.44 363 LEU A N 1
ATOM 2688 C CA . LEU A 1 363 ? -17.851 -7.470 13.556 1.00 96.44 363 LEU A CA 1
ATOM 2689 C C . LEU A 1 363 ? -19.367 -7.220 13.547 1.00 96.44 363 LEU A C 1
ATOM 2691 O O . LEU A 1 363 ? -19.985 -7.061 14.597 1.00 96.44 363 LEU A O 1
ATOM 2695 N N . GLY A 1 364 ? -19.962 -7.219 12.354 1.00 94.88 364 GLY A N 1
ATOM 2696 C CA . GLY A 1 364 ? -21.384 -6.917 12.169 1.00 94.88 364 GLY A CA 1
ATOM 2697 C C . GLY A 1 364 ? -21.707 -5.422 12.102 1.00 94.88 364 GLY A C 1
ATOM 2698 O O . GLY A 1 364 ? -22.884 -5.070 12.132 1.00 94.88 364 GLY A O 1
ATOM 2699 N N . SER A 1 365 ? -20.695 -4.551 12.001 1.00 97.06 365 SER A N 1
ATOM 2700 C CA . SER A 1 365 ? -20.914 -3.129 11.718 1.00 97.06 365 SER A CA 1
ATOM 2701 C C . SER A 1 365 ? -21.683 -2.946 10.411 1.00 97.06 365 SER A C 1
ATOM 2703 O O . SER A 1 365 ? -21.412 -3.629 9.421 1.00 97.06 365 SER A O 1
ATOM 2705 N N . LEU A 1 366 ? -22.616 -1.996 10.403 1.00 97.88 366 LEU A N 1
ATOM 2706 C CA . LEU A 1 366 ? -23.275 -1.563 9.177 1.00 97.88 366 LEU A CA 1
ATOM 2707 C C . LEU A 1 366 ? -22.251 -0.824 8.308 1.00 97.88 366 LEU A C 1
ATOM 2709 O O . LEU A 1 366 ? -21.525 0.038 8.803 1.00 97.88 366 LEU A O 1
ATOM 2713 N N . VAL A 1 367 ? -22.188 -1.150 7.021 1.00 98.44 367 VAL A N 1
ATOM 2714 C CA . VAL A 1 367 ? -21.286 -0.490 6.072 1.00 98.44 367 VAL A CA 1
ATOM 2715 C C . VAL A 1 367 ? -22.123 0.256 5.045 1.00 98.44 367 VAL A C 1
ATOM 2717 O O . VAL A 1 367 ? -22.948 -0.359 4.374 1.00 98.44 367 VAL A O 1
ATOM 2720 N N . VAL A 1 368 ? -21.902 1.563 4.944 1.00 98.31 368 VAL A N 1
ATOM 2721 C CA . VAL A 1 368 ? -22.593 2.464 4.011 1.00 98.31 368 VAL A CA 1
ATOM 2722 C C . VAL A 1 368 ? -21.645 2.968 2.929 1.00 98.31 368 VAL A C 1
ATOM 2724 O O . VAL A 1 368 ? -20.417 2.862 3.049 1.00 98.31 368 VAL A O 1
ATOM 2727 N N . GLU A 1 369 ? -22.210 3.549 1.874 1.00 98.12 369 GLU A N 1
ATOM 2728 C CA . GLU A 1 369 ? -21.431 4.176 0.810 1.00 98.12 369 GLU A CA 1
ATOM 2729 C C . GLU A 1 369 ? -20.468 5.248 1.341 1.00 98.12 369 GLU A C 1
ATOM 2731 O O . GLU A 1 369 ? -20.769 6.002 2.270 1.00 98.12 369 GLU A O 1
ATOM 2736 N N . TYR A 1 370 ? -19.296 5.334 0.716 1.00 96.38 370 TYR A N 1
ATOM 2737 C CA . TYR A 1 370 ? -18.367 6.436 0.889 1.00 96.38 370 TYR A CA 1
ATOM 2738 C C . TYR A 1 370 ? -18.797 7.621 0.023 1.00 96.38 370 TYR A C 1
ATOM 2740 O O . TYR A 1 370 ? -18.907 7.515 -1.199 1.00 96.38 370 TYR A O 1
ATOM 2748 N N . ASP A 1 371 ? -19.004 8.765 0.661 1.00 94.31 371 ASP A N 1
ATOM 2749 C CA . ASP A 1 371 ? -19.279 10.030 -0.000 1.00 94.31 371 ASP A CA 1
ATOM 2750 C C . ASP A 1 371 ? -17.966 10.798 -0.195 1.00 94.31 371 ASP A C 1
ATOM 2752 O O . ASP A 1 371 ? -17.320 11.207 0.771 1.00 94.31 371 ASP A O 1
ATOM 2756 N N . GLN A 1 372 ? -17.568 11.003 -1.452 1.00 90.00 372 GLN A N 1
ATOM 2757 C CA . GLN A 1 372 ? -16.327 11.699 -1.794 1.00 90.00 372 GLN A CA 1
ATOM 2758 C C . GLN A 1 372 ? -16.355 13.189 -1.416 1.00 90.00 372 GLN A C 1
ATOM 2760 O O . GLN A 1 372 ? -15.314 13.752 -1.082 1.00 90.00 372 GLN A O 1
ATOM 2765 N N . VAL A 1 373 ? -17.522 13.837 -1.449 1.00 89.62 373 VAL A N 1
ATOM 2766 C CA . VAL A 1 373 ? -17.659 15.265 -1.126 1.00 89.62 373 VAL A CA 1
ATOM 2767 C C . VAL A 1 373 ? -17.540 15.474 0.378 1.00 89.62 373 VAL A C 1
ATOM 2769 O O . VAL A 1 373 ? -16.842 16.380 0.830 1.00 89.62 373 VAL A O 1
ATOM 2772 N N . LEU A 1 374 ? -18.193 14.619 1.165 1.00 91.75 374 LEU A N 1
ATOM 2773 C CA . LEU A 1 374 ? -18.088 14.641 2.626 1.00 91.75 374 LEU A CA 1
ATOM 2774 C C . LEU A 1 374 ? -16.782 14.012 3.132 1.00 91.75 374 LEU A C 1
ATOM 2776 O O . LEU A 1 374 ? -16.381 14.253 4.273 1.00 91.75 374 LEU A O 1
ATOM 2780 N N . LYS A 1 375 ? -16.142 13.208 2.278 1.00 92.19 375 LYS A N 1
ATOM 2781 C CA . LYS A 1 375 ? -14.947 12.393 2.518 1.00 92.19 375 LYS A CA 1
ATOM 2782 C C . LYS A 1 375 ? -15.134 11.382 3.663 1.00 92.19 375 LYS A C 1
ATOM 2784 O O . LYS A 1 375 ? -14.203 11.126 4.425 1.00 92.19 375 LYS A O 1
ATOM 2789 N N . GLY A 1 376 ? -16.328 10.799 3.784 1.00 94.62 376 GLY A N 1
ATOM 2790 C CA . GLY A 1 376 ? -16.697 9.871 4.863 1.00 94.62 376 GLY A CA 1
ATOM 2791 C C . GLY A 1 376 ? -17.974 9.067 4.559 1.00 94.62 376 GLY A C 1
ATOM 2792 O O . GLY A 1 376 ? -18.338 8.951 3.390 1.00 94.62 376 GLY A O 1
ATOM 2793 N N . PRO A 1 377 ? -18.653 8.491 5.569 1.00 97.19 377 PRO A N 1
ATOM 2794 C CA . PRO A 1 377 ? -19.883 7.720 5.378 1.00 97.19 377 PRO A CA 1
ATOM 2795 C C . PRO A 1 377 ? -21.037 8.581 4.833 1.00 97.19 377 PRO A C 1
ATOM 2797 O O . PRO A 1 377 ? -21.269 9.690 5.306 1.00 97.19 377 PRO A O 1
ATOM 2800 N N . CYS A 1 378 ? -21.814 8.070 3.879 1.00 97.38 378 CYS A N 1
ATOM 2801 C CA . CYS A 1 378 ? -22.937 8.805 3.296 1.00 97.38 378 CYS A CA 1
ATOM 2802 C C . CYS A 1 378 ? -24.002 9.168 4.349 1.00 97.38 378 CYS A C 1
ATOM 2804 O O . CYS A 1 378 ? -24.728 8.300 4.835 1.00 97.38 378 CYS A O 1
ATOM 2806 N N . LEU A 1 379 ? -24.150 10.463 4.661 1.00 97.25 379 LEU A N 1
ATOM 2807 C CA . LEU A 1 379 ? -25.100 10.949 5.676 1.00 97.25 379 LEU A CA 1
ATOM 2808 C C . LEU A 1 379 ? -26.563 10.595 5.365 1.00 97.25 379 LEU A C 1
ATOM 2810 O O . LEU A 1 379 ? -27.357 10.420 6.287 1.00 97.25 379 LEU A O 1
ATOM 2814 N N . GLN A 1 380 ? -26.931 10.467 4.085 1.00 96.81 380 GLN A N 1
ATOM 2815 C CA . GLN A 1 380 ? -28.280 10.047 3.701 1.00 96.81 380 GLN A CA 1
ATOM 2816 C C . GLN A 1 380 ? -28.558 8.604 4.143 1.00 96.81 380 GLN A C 1
ATOM 2818 O O . GLN A 1 380 ? -29.607 8.336 4.725 1.00 96.81 380 GLN A O 1
ATOM 2823 N N . GLU A 1 381 ? -27.614 7.688 3.914 1.00 97.62 381 GLU A N 1
ATOM 2824 C CA . GLU A 1 381 ? -27.728 6.296 4.364 1.00 97.62 381 GLU A CA 1
ATOM 2825 C C . GLU A 1 381 ? -27.680 6.198 5.893 1.00 97.62 381 GLU A C 1
ATOM 2827 O O . GLU A 1 381 ? -28.440 5.423 6.473 1.00 97.62 381 GLU A O 1
ATOM 2832 N N . LEU A 1 382 ? -26.883 7.045 6.561 1.00 97.75 382 LEU A N 1
ATOM 2833 C CA . LEU A 1 382 ? -26.917 7.149 8.025 1.00 97.75 382 LEU A CA 1
ATOM 2834 C C . LEU A 1 382 ? -28.311 7.529 8.542 1.00 97.75 382 LEU A C 1
ATOM 2836 O O . LEU A 1 382 ? -28.760 6.969 9.536 1.00 97.75 382 LEU A O 1
ATOM 2840 N N . GLY A 1 383 ? -29.003 8.453 7.867 1.00 96.50 383 GLY A N 1
ATOM 2841 C CA . GLY A 1 383 ? -30.371 8.854 8.211 1.00 96.50 383 GLY A CA 1
ATOM 2842 C C . GLY A 1 383 ? -31.397 7.733 8.029 1.00 96.50 383 GLY A C 1
ATOM 2843 O O . GLY A 1 383 ? -32.274 7.565 8.874 1.00 96.50 383 GLY A O 1
ATOM 2844 N N . VAL A 1 384 ? -31.269 6.935 6.963 1.00 97.00 384 VAL A N 1
ATOM 2845 C CA . VAL A 1 384 ? -32.134 5.764 6.718 1.00 97.00 384 VAL A CA 1
ATOM 2846 C C . VAL A 1 384 ? -31.958 4.708 7.810 1.00 97.00 384 VAL A C 1
ATOM 2848 O O . VAL A 1 384 ? -32.941 4.135 8.270 1.00 97.00 384 VAL A O 1
ATOM 2851 N N . HIS A 1 385 ? -30.720 4.489 8.252 1.00 95.69 385 HIS A N 1
ATOM 2852 C CA . HIS A 1 385 ? -30.356 3.452 9.220 1.00 95.69 385 HIS A CA 1
ATOM 2853 C C . HIS A 1 385 ? -30.165 3.967 10.649 1.00 95.69 385 HIS A C 1
ATOM 2855 O O . HIS A 1 385 ? -29.552 3.291 11.474 1.00 95.69 385 HIS A O 1
ATOM 2861 N N . GLN A 1 386 ? -30.654 5.166 10.967 1.00 94.56 386 GLN A N 1
ATOM 2862 C CA . GLN A 1 386 ? -30.333 5.844 12.225 1.00 94.56 386 GLN A CA 1
ATOM 2863 C C . GLN A 1 386 ? -30.668 5.020 13.478 1.00 94.56 386 GLN A C 1
ATOM 2865 O O . GLN A 1 386 ? -30.001 5.173 14.497 1.00 94.56 386 GLN A O 1
ATOM 2870 N N . ASP A 1 387 ? -31.654 4.125 13.423 1.00 96.44 387 ASP A N 1
ATOM 2871 C CA . ASP A 1 387 ? -32.061 3.285 14.557 1.00 96.44 387 ASP A CA 1
ATOM 2872 C C . ASP A 1 387 ? -31.239 1.987 14.690 1.00 96.44 387 ASP A C 1
ATOM 2874 O O . ASP A 1 387 ? -31.284 1.319 15.728 1.00 96.44 387 ASP A O 1
ATOM 2878 N N . ASP A 1 388 ? -30.429 1.647 13.683 1.00 97.00 388 ASP A N 1
ATOM 2879 C CA . ASP A 1 388 ? -29.683 0.386 13.617 1.00 97.00 388 ASP A CA 1
ATOM 2880 C C . ASP A 1 388 ? -28.333 0.438 14.355 1.00 97.00 388 ASP A C 1
ATOM 2882 O O . ASP A 1 388 ? -27.765 -0.609 14.686 1.00 97.00 388 ASP A O 1
ATOM 2886 N N . PHE A 1 389 ? -27.818 1.635 14.661 1.00 97.94 389 PHE A N 1
ATOM 2887 C CA . PHE A 1 389 ? -26.499 1.832 15.272 1.00 97.94 389 PHE A CA 1
ATOM 2888 C C . PHE A 1 389 ? -26.486 2.843 16.434 1.00 97.94 389 PHE A C 1
ATOM 2890 O O . PHE A 1 389 ? -27.333 3.728 16.552 1.00 97.94 389 PHE A O 1
ATOM 2897 N N . ASP A 1 390 ? -25.490 2.719 17.315 1.00 97.88 390 ASP A N 1
ATOM 2898 C CA . ASP A 1 390 ? -25.224 3.623 18.444 1.00 97.88 390 ASP A CA 1
ATOM 2899 C C . ASP A 1 390 ? -24.111 4.644 18.129 1.00 97.88 390 ASP A C 1
ATOM 2901 O O . ASP A 1 390 ? -24.049 5.704 18.758 1.00 97.88 390 ASP A O 1
ATOM 2905 N N . ALA A 1 391 ? -23.207 4.319 17.199 1.00 98.38 391 ALA A N 1
ATOM 2906 C CA . ALA A 1 391 ? -22.031 5.129 16.895 1.00 98.38 391 ALA A CA 1
ATOM 2907 C C . ALA A 1 391 ? -21.668 5.125 15.405 1.00 98.38 391 ALA A C 1
ATOM 2909 O O . ALA A 1 391 ? -21.833 4.114 14.724 1.00 98.38 391 ALA A O 1
ATOM 2910 N N . VAL A 1 392 ? -21.111 6.240 14.935 1.00 98.69 392 VAL A N 1
ATOM 2911 C CA . VAL A 1 392 ? -20.530 6.395 13.597 1.00 98.69 392 VAL A CA 1
ATOM 2912 C C . VAL A 1 392 ? -19.013 6.304 13.714 1.00 98.69 392 VAL A C 1
ATOM 2914 O O . VAL A 1 392 ? -18.399 7.112 14.410 1.00 98.69 392 VAL A O 1
ATOM 2917 N N . LEU A 1 393 ? -18.402 5.337 13.029 1.00 98.56 393 LEU A N 1
ATOM 2918 C CA . LEU A 1 393 ? -16.957 5.261 12.837 1.00 98.56 393 LEU A CA 1
ATOM 2919 C C . LEU A 1 393 ? -16.577 5.964 11.534 1.00 98.56 393 LEU A C 1
ATOM 2921 O O . LEU A 1 393 ? -16.748 5.419 10.441 1.00 98.56 393 LEU A O 1
ATOM 2925 N N . LEU A 1 394 ? -16.032 7.167 11.685 1.00 97.44 394 LEU A N 1
ATOM 2926 C CA . LEU A 1 394 ? -15.500 7.994 10.614 1.00 97.44 394 LEU A CA 1
ATOM 2927 C C . LEU A 1 394 ? -14.020 7.664 10.392 1.00 97.44 394 LEU A C 1
ATOM 2929 O O . LEU A 1 394 ? -13.183 7.927 11.258 1.00 97.44 394 LEU A O 1
ATOM 2933 N N . THR A 1 395 ? -13.678 7.108 9.231 1.00 95.81 395 THR A N 1
ATOM 2934 C CA . THR A 1 395 ? -12.284 6.796 8.891 1.00 95.81 395 THR A CA 1
ATOM 2935 C C . THR A 1 395 ? -11.705 7.874 7.989 1.00 95.81 395 THR A C 1
ATOM 2937 O O . THR A 1 395 ? -12.051 7.980 6.809 1.00 95.81 395 THR A O 1
ATOM 2940 N N . ASN A 1 396 ? -10.747 8.628 8.524 1.00 92.31 396 ASN A N 1
ATOM 2941 C CA . ASN A 1 396 ? -10.004 9.636 7.781 1.00 92.31 396 ASN A CA 1
ATOM 2942 C C . ASN A 1 396 ? -8.933 8.962 6.911 1.00 92.31 396 ASN A C 1
ATOM 2944 O O . ASN A 1 396 ? -7.775 8.767 7.297 1.00 92.31 396 ASN A O 1
ATOM 2948 N N . CYS A 1 397 ? -9.359 8.539 5.724 1.00 87.62 397 CYS A N 1
ATOM 2949 C CA . CYS A 1 397 ? -8.515 7.854 4.757 1.00 87.62 397 CYS A CA 1
ATOM 2950 C C . CYS A 1 397 ? -7.529 8.818 4.075 1.00 87.62 397 CYS A C 1
ATOM 2952 O O . CYS A 1 397 ? -7.750 10.021 3.970 1.00 87.62 397 CYS A O 1
ATOM 2954 N N . PHE A 1 398 ? -6.426 8.271 3.560 1.00 81.12 398 PHE A N 1
ATOM 2955 C CA . PHE A 1 398 ? -5.491 8.970 2.660 1.00 81.12 398 PHE A CA 1
ATOM 2956 C C . PHE A 1 398 ? -4.751 10.161 3.258 1.00 81.12 398 PHE A C 1
ATOM 2958 O O . PHE A 1 398 ? -4.165 10.947 2.525 1.00 81.12 398 PHE A O 1
ATOM 2965 N N . GLY A 1 399 ? -4.755 10.300 4.581 1.00 76.06 399 GLY A N 1
ATOM 2966 C CA . GLY A 1 399 ? -4.190 11.488 5.209 1.00 76.06 399 GLY A CA 1
ATOM 2967 C C . GLY A 1 399 ? -5.079 12.727 5.090 1.00 76.06 399 GLY A C 1
ATOM 2968 O O . GLY A 1 399 ? -4.645 13.805 5.474 1.00 76.06 399 GLY A O 1
ATOM 2969 N N . ASN A 1 400 ? -6.328 12.583 4.648 1.00 80.12 400 ASN A N 1
ATOM 2970 C CA . ASN A 1 400 ? -7.273 13.688 4.578 1.00 80.12 400 ASN A CA 1
ATOM 2971 C C . ASN A 1 400 ? -8.326 13.563 5.670 1.00 80.12 400 ASN A C 1
ATOM 2973 O O . ASN A 1 400 ? -8.680 12.462 6.094 1.00 80.12 400 ASN A O 1
ATOM 2977 N N . ILE A 1 401 ? -8.818 14.711 6.118 1.00 86.94 401 ILE A N 1
ATOM 2978 C CA . ILE A 1 401 ? -9.902 14.786 7.088 1.00 86.94 401 ILE A CA 1
ATOM 2979 C C . ILE A 1 401 ? -11.233 14.987 6.373 1.00 86.94 401 ILE A C 1
ATOM 2981 O O . ILE A 1 401 ? -11.325 15.710 5.377 1.00 86.94 401 ILE A O 1
ATOM 2985 N N . ALA A 1 402 ? -12.262 14.326 6.886 1.00 90.44 402 ALA A N 1
ATOM 2986 C CA . ALA A 1 402 ? -13.629 14.527 6.445 1.00 90.44 402 ALA A CA 1
ATOM 2987 C C . ALA A 1 402 ? -14.170 15.908 6.821 1.00 90.44 402 ALA A C 1
ATOM 2989 O O . ALA A 1 402 ? -13.521 16.680 7.531 1.00 90.44 402 ALA A O 1
ATOM 2990 N N . LYS A 1 403 ? -15.391 16.216 6.377 1.00 91.12 403 LYS A N 1
ATOM 2991 C CA . LYS A 1 403 ? -16.145 17.379 6.869 1.00 91.12 403 LYS A CA 1
ATOM 2992 C C . LYS A 1 403 ? -16.622 17.124 8.301 1.00 91.12 403 LYS A C 1
ATOM 2994 O O . LYS A 1 403 ? -17.786 16.812 8.536 1.00 91.12 403 LYS A O 1
ATOM 2999 N N . ILE A 1 404 ? -15.674 17.158 9.243 1.00 90.25 404 ILE A N 1
ATOM 3000 C CA . ILE A 1 404 ? -15.833 16.702 10.633 1.00 90.25 404 ILE A CA 1
ATOM 3001 C C . ILE A 1 404 ? -17.016 17.392 11.316 1.00 90.25 404 ILE A C 1
ATOM 3003 O O . ILE A 1 404 ? -17.781 16.717 11.997 1.00 90.25 404 ILE A O 1
ATOM 3007 N N . ASN A 1 405 ? -17.197 18.696 11.094 1.00 91.25 405 ASN A N 1
ATOM 3008 C CA . ASN A 1 405 ? -18.323 19.463 11.625 1.00 91.25 405 ASN A CA 1
ATOM 3009 C C . ASN A 1 405 ? -19.678 18.852 11.237 1.00 91.25 405 ASN A C 1
ATOM 3011 O O . ASN A 1 405 ? -20.515 18.642 12.104 1.00 91.25 405 ASN A O 1
ATOM 3015 N N . LEU A 1 406 ? -19.863 18.460 9.973 1.00 94.56 406 LEU A N 1
ATOM 3016 C CA . LEU A 1 406 ? -21.120 17.868 9.509 1.00 94.56 406 LEU A CA 1
ATOM 3017 C C . LEU A 1 406 ? -21.409 16.527 10.193 1.00 94.56 406 LEU A C 1
ATOM 3019 O O . LEU A 1 406 ? -22.549 16.260 10.567 1.00 94.56 406 LEU A O 1
ATOM 3023 N N . TYR A 1 407 ? -20.387 15.691 10.396 1.00 96.56 407 TYR A N 1
ATOM 3024 C CA . TYR A 1 407 ? -20.549 14.428 11.124 1.00 96.56 407 TYR A CA 1
ATOM 3025 C C . TYR A 1 407 ? -20.783 14.644 12.616 1.00 96.56 407 TYR A C 1
ATOM 3027 O O . TYR A 1 407 ? -21.583 13.930 13.216 1.00 96.56 407 TYR A O 1
ATOM 3035 N N . GLN A 1 408 ? -20.107 15.620 13.218 1.00 94.88 408 GLN A N 1
ATOM 3036 C CA . GLN A 1 408 ? -20.296 15.970 14.620 1.00 94.88 408 GLN A CA 1
ATOM 3037 C C . GLN A 1 408 ? -21.716 16.495 14.863 1.00 94.88 408 GLN A C 1
ATOM 3039 O O . GLN A 1 408 ? -22.405 15.980 15.742 1.00 94.88 408 GLN A O 1
ATOM 3044 N N . ASP A 1 409 ? -22.185 17.438 14.046 1.00 96.00 409 ASP A N 1
ATOM 3045 C CA . ASP A 1 409 ? -23.538 17.997 14.115 1.00 96.00 409 ASP A CA 1
ATOM 3046 C C . ASP A 1 409 ? -24.601 16.921 13.894 1.00 96.00 409 ASP A C 1
ATOM 3048 O O . ASP A 1 409 ? -25.583 16.841 14.641 1.00 96.00 409 ASP A O 1
ATOM 3052 N N . TRP A 1 410 ? -24.387 16.044 12.908 1.00 97.81 410 TRP A N 1
ATOM 3053 C CA . TRP A 1 410 ? -25.287 14.927 12.645 1.00 97.81 410 TRP A CA 1
ATOM 3054 C C . TRP A 1 410 ? -25.348 13.972 13.844 1.00 97.81 410 TRP A C 1
ATOM 3056 O O . TRP A 1 410 ? -26.441 13.661 14.320 1.00 97.81 410 TRP A O 1
ATOM 3066 N N . CYS A 1 411 ? -24.202 13.554 14.387 1.00 97.94 411 CYS A N 1
ATOM 3067 C CA . CYS A 1 411 ? -24.146 12.676 15.556 1.00 97.94 411 CYS A CA 1
ATOM 3068 C C . CYS A 1 411 ? -24.798 13.315 16.788 1.00 97.94 411 CYS A C 1
ATOM 3070 O O . CYS A 1 411 ? -25.574 12.649 17.470 1.00 97.94 411 CYS A O 1
ATOM 3072 N N . ASN A 1 412 ? -24.548 14.600 17.047 1.00 96.62 412 ASN A N 1
ATOM 3073 C CA . ASN A 1 412 ? -25.155 15.329 18.161 1.00 96.62 412 ASN A CA 1
ATOM 3074 C C . ASN A 1 412 ? -26.683 15.389 18.022 1.00 96.62 412 ASN A C 1
ATOM 3076 O O . ASN A 1 412 ? -27.401 15.065 18.967 1.00 96.62 412 ASN A O 1
ATOM 3080 N N . THR A 1 413 ? -27.178 15.724 16.828 1.00 97.31 413 THR A N 1
ATOM 3081 C CA . THR A 1 413 ? -28.619 15.810 16.534 1.00 97.31 413 THR A CA 1
ATOM 3082 C C . THR A 1 413 ? -29.328 14.471 16.749 1.00 97.31 413 THR A C 1
ATOM 3084 O O . THR A 1 413 ? -30.429 14.431 17.291 1.00 97.31 413 THR A O 1
ATOM 3087 N N . HIS A 1 414 ? -28.680 13.363 16.384 1.00 97.31 414 HIS A N 1
ATOM 3088 C CA . HIS A 1 414 ? -29.256 12.016 16.466 1.00 97.31 414 HIS A CA 1
ATOM 3089 C C . HIS A 1 414 ? -28.813 11.237 17.717 1.00 97.31 414 HIS A C 1
ATOM 3091 O O . HIS A 1 414 ? -29.048 10.031 17.815 1.00 97.31 414 HIS A O 1
ATOM 3097 N N . SER A 1 415 ? -28.168 11.907 18.682 1.00 96.44 415 SER A N 1
ATOM 3098 C CA . SER A 1 415 ? -27.666 11.305 19.927 1.00 96.44 415 SER A CA 1
ATOM 3099 C C . SER A 1 415 ? -26.774 10.068 19.708 1.00 96.44 415 SER A C 1
ATOM 3101 O O . SER A 1 415 ? -26.883 9.064 20.419 1.00 96.44 415 SER A O 1
ATOM 3103 N N . LYS A 1 416 ? -25.889 10.127 18.707 1.00 97.88 416 LYS A N 1
ATOM 3104 C CA . LYS A 1 416 ? -24.915 9.080 18.364 1.00 97.88 416 LYS A CA 1
ATOM 3105 C C . LYS A 1 416 ? -23.514 9.456 18.833 1.00 97.88 416 LYS A C 1
ATOM 3107 O O . LYS A 1 416 ? -23.158 10.631 18.902 1.00 97.88 416 LYS A O 1
ATOM 3112 N N . LEU A 1 417 ? -22.690 8.450 19.126 1.00 98.00 417 LEU A N 1
ATOM 3113 C CA . LEU A 1 417 ? -21.260 8.676 19.349 1.00 98.00 417 LEU A CA 1
ATOM 3114 C C . LEU A 1 417 ? -20.535 8.832 18.010 1.00 98.00 417 LEU A C 1
ATOM 3116 O O . LEU A 1 417 ? -20.759 8.054 17.086 1.00 98.00 417 LEU A O 1
ATOM 3120 N N . LEU A 1 418 ? -19.619 9.792 17.933 1.00 98.38 418 LEU A N 1
ATOM 3121 C CA . LEU A 1 418 ? -18.671 9.920 16.834 1.00 98.38 418 LEU A CA 1
ATOM 3122 C C . LEU A 1 418 ? -17.342 9.293 17.257 1.00 98.38 418 LEU A C 1
ATOM 3124 O O . LEU A 1 418 ? -16.738 9.723 18.243 1.00 98.38 418 LEU A O 1
ATOM 3128 N N . LEU A 1 419 ? -16.899 8.287 16.508 1.00 98.44 419 LEU A N 1
ATOM 3129 C CA . LEU A 1 419 ? -15.587 7.660 16.632 1.00 98.44 419 LEU A CA 1
ATOM 3130 C C . LEU A 1 419 ? -14.750 8.037 15.417 1.00 98.44 419 LEU A C 1
ATOM 3132 O O . LEU A 1 419 ? -15.271 8.069 14.303 1.00 98.44 419 LEU A O 1
ATOM 3136 N N . MET A 1 420 ? -13.456 8.277 15.613 1.00 97.12 420 MET A N 1
ATOM 3137 C CA . MET A 1 420 ? -12.566 8.634 14.506 1.00 97.12 420 MET A CA 1
ATOM 3138 C C . MET A 1 420 ? -11.384 7.679 14.387 1.00 97.12 420 MET A C 1
ATOM 3140 O O . MET A 1 420 ? -10.596 7.507 15.317 1.00 97.12 420 MET A O 1
ATOM 3144 N N . ASP A 1 421 ? -11.226 7.096 13.205 1.00 97.12 421 ASP A N 1
ATOM 3145 C CA . ASP A 1 421 ? -9.994 6.425 12.813 1.00 97.12 421 ASP A CA 1
ATOM 3146 C C . ASP A 1 421 ? -9.092 7.430 12.086 1.00 97.12 421 ASP A C 1
ATOM 3148 O O . ASP A 1 421 ? -9.258 7.704 10.894 1.00 97.12 421 ASP A O 1
ATOM 3152 N N . ASN A 1 422 ? -8.131 7.975 12.838 1.00 94.69 422 ASN A N 1
ATOM 3153 C CA . ASN A 1 422 ? -7.089 8.883 12.364 1.00 94.69 422 ASN A CA 1
ATOM 3154 C C . ASN A 1 422 ? -5.766 8.145 12.113 1.00 94.69 422 ASN A C 1
ATOM 3156 O O . ASN A 1 422 ? -4.685 8.739 12.180 1.00 94.69 422 ASN A O 1
ATOM 3160 N N . ALA A 1 423 ? -5.803 6.848 11.786 1.00 93.81 423 ALA A N 1
ATOM 3161 C CA . ALA A 1 423 ? -4.599 6.072 11.509 1.00 93.81 423 ALA A CA 1
ATOM 3162 C C . ALA A 1 423 ? -3.733 6.658 10.383 1.00 93.81 423 ALA A C 1
ATOM 3164 O O . ALA A 1 423 ? -2.555 6.315 10.287 1.00 93.81 423 ALA A O 1
ATOM 3165 N N . ALA A 1 424 ? -4.291 7.485 9.497 1.00 88.19 424 ALA A N 1
ATOM 3166 C CA . ALA A 1 424 ? -3.562 8.157 8.424 1.00 88.19 424 ALA A CA 1
ATOM 3167 C C . ALA A 1 424 ? -3.402 9.679 8.621 1.00 88.19 424 ALA A C 1
ATOM 3169 O O . ALA A 1 424 ? -2.657 10.276 7.850 1.00 88.19 424 ALA A O 1
ATOM 3170 N N . THR A 1 425 ? -4.041 10.288 9.629 1.00 87.25 425 THR A N 1
ATOM 3171 C CA . THR A 1 425 ? -4.184 11.753 9.810 1.00 87.25 425 THR A CA 1
ATOM 3172 C C . THR A 1 425 ? -3.805 12.281 11.202 1.00 87.25 425 THR A C 1
ATOM 3174 O O . THR A 1 425 ? -4.410 13.241 11.682 1.00 87.25 425 THR A O 1
ATOM 3177 N N . PRO A 1 426 ? -2.788 11.732 11.882 1.00 83.88 426 PRO A N 1
ATOM 3178 C CA . PRO A 1 426 ? -2.643 11.878 13.332 1.00 83.88 426 PRO A CA 1
ATOM 3179 C C . PRO A 1 426 ? -2.445 13.310 13.847 1.00 83.88 426 PRO A C 1
ATOM 3181 O O . PRO A 1 426 ? -2.747 13.593 15.002 1.00 83.88 426 PRO A O 1
ATOM 3184 N N . LEU A 1 427 ? -1.929 14.211 13.008 1.00 86.50 427 LEU A N 1
ATOM 3185 C CA . LEU A 1 427 ? -1.578 15.591 13.364 1.00 86.50 427 LEU A CA 1
ATOM 3186 C C . LEU A 1 427 ? -2.312 16.624 12.496 1.00 86.50 427 LEU A C 1
ATOM 3188 O O . LEU A 1 427 ? -1.808 17.719 12.279 1.00 86.50 427 LEU A O 1
ATOM 3192 N N . THR A 1 428 ? -3.473 16.261 11.951 1.00 86.69 428 THR A N 1
ATOM 3193 C CA . THR A 1 428 ? -4.242 17.165 11.083 1.00 86.69 428 THR A CA 1
ATOM 3194 C C . THR A 1 428 ? -5.196 18.006 11.917 1.00 86.69 428 THR A C 1
ATOM 3196 O O . THR A 1 428 ? -5.961 17.455 12.720 1.00 86.69 428 THR A O 1
ATOM 3199 N N . ASN A 1 429 ? -5.161 19.321 11.697 1.00 87.94 429 ASN A N 1
ATOM 3200 C CA . ASN A 1 429 ? -6.012 20.286 12.380 1.00 87.94 429 ASN A CA 1
ATOM 3201 C C . ASN A 1 429 ? -7.164 20.745 11.478 1.00 87.94 429 ASN A C 1
ATOM 3203 O O . ASN A 1 429 ? -7.000 20.904 10.267 1.00 87.94 429 ASN A O 1
ATOM 3207 N N . TYR A 1 430 ? -8.308 20.986 12.106 1.00 87.94 430 TYR A N 1
ATOM 3208 C CA . TYR A 1 430 ? -9.489 21.627 11.545 1.00 87.94 430 TYR A CA 1
ATOM 3209 C C . TYR A 1 430 ? -9.831 22.807 12.456 1.00 87.94 430 TYR A C 1
ATOM 3211 O O . TYR A 1 430 ? -9.858 22.631 13.671 1.00 87.94 430 TYR A O 1
ATOM 3219 N N . ASP A 1 431 ? -9.971 24.015 11.905 1.00 87.31 431 ASP A N 1
ATOM 3220 C CA . ASP A 1 431 ? -10.204 25.251 12.676 1.00 87.31 431 ASP A CA 1
ATOM 3221 C C . ASP A 1 431 ? -9.218 25.450 13.847 1.00 87.31 431 ASP A C 1
ATOM 3223 O O . ASP A 1 431 ? -9.560 25.906 14.936 1.00 87.31 431 ASP A O 1
ATOM 3227 N N . GLY A 1 432 ? -7.951 25.077 13.630 1.00 87.12 432 GLY A N 1
ATOM 3228 C CA . GLY A 1 432 ? -6.882 25.193 14.628 1.00 87.12 432 GLY A CA 1
ATOM 3229 C C . GLY A 1 432 ? -6.906 24.137 15.742 1.00 87.12 432 GLY A C 1
ATOM 3230 O O . GLY A 1 432 ? -5.996 24.123 16.569 1.00 87.12 432 GLY A O 1
ATOM 3231 N N . ILE A 1 433 ? -7.880 23.223 15.745 1.00 90.38 433 ILE A N 1
ATOM 3232 C CA . ILE A 1 433 ? -8.012 22.136 16.722 1.00 90.38 433 ILE A CA 1
ATOM 3233 C C . ILE A 1 433 ? -7.636 20.811 16.055 1.00 90.38 433 ILE A C 1
ATOM 3235 O O . ILE A 1 433 ? -7.998 20.543 14.909 1.00 90.38 433 ILE A O 1
ATOM 3239 N N . ASN A 1 434 ? -6.911 19.945 16.765 1.00 92.56 434 ASN A N 1
ATOM 3240 C CA . ASN A 1 434 ? -6.587 18.626 16.233 1.00 92.56 434 ASN A CA 1
ATOM 3241 C C . ASN A 1 434 ? -7.857 17.792 16.017 1.00 92.56 434 ASN A C 1
ATOM 3243 O O . ASN A 1 434 ? -8.681 17.647 16.920 1.00 92.56 434 ASN A O 1
ATOM 3247 N N . SER A 1 435 ? -7.968 17.176 14.840 1.00 91.31 435 SER A N 1
ATOM 3248 C CA . SER A 1 435 ? -9.123 16.359 14.442 1.00 91.31 435 SER A CA 1
ATOM 3249 C C . SER A 1 435 ? -9.493 15.264 15.451 1.00 91.31 435 SER A C 1
ATOM 3251 O O . SER A 1 435 ? -10.666 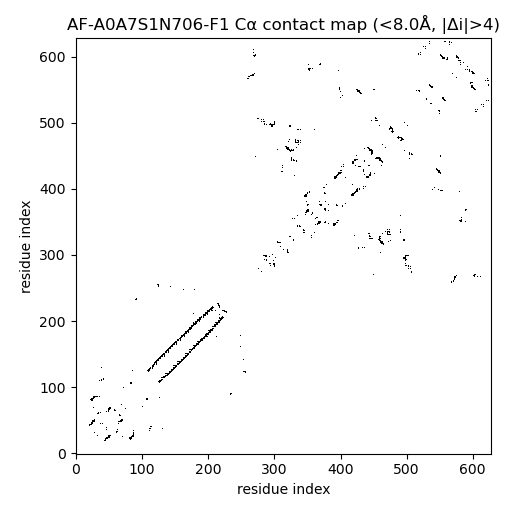14.937 15.592 1.00 91.31 435 SER A O 1
ATOM 3253 N N . SER A 1 436 ? -8.526 14.724 16.199 1.00 92.88 436 SER A N 1
ATOM 3254 C CA . SER A 1 436 ? -8.769 13.676 17.201 1.00 92.88 436 SER A CA 1
ATOM 3255 C C . SER A 1 436 ? -9.630 14.139 18.383 1.00 92.88 436 SER A C 1
ATOM 3257 O O . SER A 1 436 ? -10.188 13.297 19.079 1.00 92.88 436 SER A O 1
ATOM 3259 N N . LEU A 1 437 ? -9.740 15.451 18.616 1.00 94.06 437 LEU A N 1
ATOM 3260 C CA . LEU A 1 437 ? -10.491 16.034 19.734 1.00 94.06 437 LEU A CA 1
ATOM 3261 C C . LEU A 1 437 ? -11.972 16.295 19.409 1.00 94.06 437 LEU A C 1
ATOM 3263 O O . LEU A 1 437 ? -12.736 16.640 20.302 1.00 94.06 437 LEU A O 1
ATOM 3267 N N . TYR A 1 438 ? -12.398 16.112 18.155 1.00 92.75 438 TYR A N 1
ATOM 3268 C CA . TYR A 1 438 ? -13.802 16.278 17.753 1.00 92.75 438 TYR A CA 1
ATOM 3269 C C . TYR A 1 438 ? -14.660 15.034 18.027 1.00 92.75 438 TYR A C 1
ATOM 3271 O O . TYR A 1 438 ? -15.893 15.108 18.025 1.00 92.75 438 TYR A O 1
ATOM 3279 N N . ALA A 1 439 ? -14.025 13.880 18.241 1.00 93.88 439 ALA A N 1
ATOM 3280 C CA . ALA A 1 439 ? -14.704 12.604 18.402 1.00 93.88 439 ALA A CA 1
ATOM 3281 C C . ALA A 1 439 ? -15.318 12.459 19.804 1.00 93.88 439 ALA A C 1
ATOM 3283 O O . ALA A 1 439 ? -14.607 12.269 20.789 1.00 93.88 439 ALA A O 1
ATOM 3284 N N . THR A 1 440 ? -16.650 12.459 19.895 1.00 95.75 440 THR A N 1
ATOM 3285 C CA . THR A 1 440 ? -17.379 12.368 21.176 1.00 95.75 440 THR A CA 1
ATOM 3286 C C . THR A 1 440 ? -17.224 11.024 21.888 1.00 95.75 440 THR A C 1
ATOM 3288 O O . THR A 1 440 ? -17.391 10.945 23.105 1.00 95.75 440 THR A O 1
ATOM 3291 N N . GLY A 1 441 ? -16.905 9.954 21.154 1.00 96.50 441 GLY A N 1
ATOM 3292 C CA . GLY A 1 441 ? -16.565 8.651 21.730 1.00 96.50 441 GLY A CA 1
ATOM 3293 C C . GLY A 1 441 ? -15.061 8.375 21.790 1.00 96.50 441 GLY A C 1
ATOM 3294 O O . GLY A 1 441 ? -14.653 7.460 22.499 1.00 96.50 441 GLY A O 1
ATOM 3295 N N . GLY A 1 442 ? -14.243 9.176 21.104 1.00 97.44 442 GLY A N 1
ATOM 3296 C CA . GLY A 1 442 ? -12.788 9.051 21.040 1.00 97.44 442 GLY A CA 1
ATOM 3297 C C . GLY A 1 442 ? -12.248 8.760 19.637 1.00 97.44 442 GLY A C 1
ATOM 3298 O O . GLY A 1 442 ? -12.979 8.414 18.706 1.00 97.44 442 GLY A O 1
ATOM 3299 N N . ALA A 1 443 ? -10.937 8.906 19.493 1.00 97.81 443 ALA A N 1
ATOM 3300 C CA . ALA A 1 443 ? -10.211 8.750 18.244 1.00 97.81 443 ALA A CA 1
ATOM 3301 C C . ALA A 1 443 ? -8.988 7.850 18.422 1.00 97.81 443 ALA A C 1
ATOM 3303 O O . ALA A 1 443 ? -8.427 7.742 19.515 1.00 97.81 443 ALA A O 1
ATOM 3304 N N . ILE A 1 444 ? -8.539 7.228 17.335 1.00 98.12 444 ILE A N 1
ATOM 3305 C CA . ILE A 1 444 ? -7.326 6.408 17.335 1.00 98.12 444 ILE A CA 1
ATOM 3306 C C . ILE A 1 444 ? -6.319 6.883 16.307 1.00 98.12 444 ILE A C 1
ATOM 3308 O O . ILE A 1 444 ? -6.664 7.456 15.278 1.00 98.12 444 ILE A O 1
ATOM 3312 N N . VAL A 1 445 ? -5.053 6.607 16.587 1.00 97.00 445 VAL A N 1
ATOM 3313 C CA . VAL A 1 445 ? -3.923 6.881 15.706 1.00 97.00 445 VAL A CA 1
ATOM 3314 C C . VAL A 1 445 ? -3.063 5.630 15.607 1.00 97.00 445 VAL A C 1
ATOM 3316 O O . VAL A 1 445 ? -2.804 4.947 16.597 1.00 97.00 445 VAL A O 1
ATOM 3319 N N . SER A 1 446 ? -2.590 5.336 14.399 1.00 97.12 446 SER A N 1
ATOM 3320 C CA . SER A 1 446 ? -1.646 4.255 14.138 1.00 97.12 446 SER A CA 1
ATOM 3321 C C . SER A 1 446 ? -0.223 4.803 14.114 1.00 97.12 446 SER A C 1
ATOM 3323 O O . SER A 1 446 ? 0.064 5.796 13.447 1.00 97.12 446 SER A O 1
ATOM 3325 N N . LEU A 1 447 ? 0.672 4.112 14.812 1.00 97.06 447 LEU A N 1
ATOM 3326 C CA . LEU A 1 447 ? 2.113 4.350 14.819 1.00 97.06 447 LEU A CA 1
ATOM 3327 C C . LEU A 1 447 ? 2.869 3.227 14.094 1.00 97.06 447 LEU A C 1
ATOM 3329 O O . LEU A 1 447 ? 4.057 3.031 14.336 1.00 97.06 447 LEU A O 1
ATOM 3333 N N . HIS A 1 448 ? 2.187 2.498 13.208 1.00 95.88 448 HIS A N 1
ATOM 3334 C CA . HIS A 1 448 ? 2.803 1.488 12.348 1.00 95.88 448 HIS A CA 1
ATOM 3335 C C . HIS A 1 448 ? 3.930 2.099 11.494 1.00 95.88 448 HIS A C 1
ATOM 3337 O O . HIS A 1 448 ? 3.845 3.262 11.097 1.00 95.88 448 HIS A O 1
ATOM 3343 N N . GLU A 1 449 ? 4.955 1.314 11.157 1.00 93.94 449 GLU A N 1
ATOM 3344 C CA . GLU A 1 449 ? 6.148 1.729 10.398 1.00 93.94 449 GLU A CA 1
ATOM 3345 C C . GLU A 1 449 ? 5.813 2.506 9.115 1.00 93.94 449 GLU A C 1
ATOM 3347 O O . GLU A 1 449 ? 6.491 3.466 8.759 1.00 93.94 449 GLU A O 1
ATOM 3352 N N . THR A 1 450 ? 4.718 2.153 8.441 1.00 91.00 450 THR A N 1
ATOM 3353 C CA . THR A 1 450 ? 4.286 2.818 7.201 1.00 91.00 450 THR A CA 1
ATOM 3354 C C . THR A 1 450 ? 3.699 4.216 7.417 1.00 91.00 450 THR A C 1
ATOM 3356 O O . THR A 1 450 ? 3.460 4.927 6.446 1.00 91.00 450 THR A O 1
ATOM 3359 N N . LYS A 1 451 ? 3.380 4.610 8.655 1.00 91.50 451 LYS A N 1
ATOM 3360 C CA . LYS A 1 451 ? 2.779 5.913 8.972 1.00 91.50 451 LYS A CA 1
ATOM 3361 C C . LYS A 1 451 ? 3.871 6.961 9.152 1.00 91.50 451 LYS A C 1
ATOM 3363 O O . LYS A 1 451 ? 4.901 6.629 9.731 1.00 91.50 451 LYS A O 1
ATOM 3368 N N . PRO A 1 452 ? 3.682 8.227 8.745 1.00 90.25 452 PRO A N 1
ATOM 3369 C CA . PRO A 1 452 ? 4.743 9.236 8.828 1.00 90.25 452 PRO A CA 1
ATOM 3370 C C . PRO A 1 452 ? 5.352 9.377 10.229 1.00 90.25 452 PRO A C 1
ATOM 3372 O O . PRO A 1 452 ? 6.570 9.313 10.392 1.00 90.25 452 PRO A O 1
ATOM 3375 N N . ILE A 1 453 ? 4.503 9.441 11.257 1.00 92.62 453 ILE A N 1
ATOM 3376 C CA . ILE A 1 453 ? 4.929 9.556 12.660 1.00 92.62 453 ILE A CA 1
ATOM 3377 C C . ILE A 1 453 ? 5.163 8.198 13.343 1.00 92.62 453 ILE A C 1
ATOM 3379 O O . ILE A 1 453 ? 5.489 8.156 14.525 1.00 92.62 453 ILE A O 1
ATOM 3383 N N . GLY A 1 454 ? 4.934 7.090 12.639 1.00 94.12 454 GLY A N 1
ATOM 3384 C CA . GLY A 1 454 ? 5.022 5.745 13.194 1.00 94.12 454 GLY A CA 1
ATOM 3385 C C . GLY A 1 454 ? 6.429 5.159 13.144 1.00 94.12 454 GLY A C 1
ATOM 3386 O O . GLY A 1 454 ? 7.255 5.570 12.321 1.00 94.12 454 GLY A O 1
ATOM 3387 N N . ARG A 1 455 ? 6.680 4.178 14.014 1.00 94.56 455 ARG A N 1
ATOM 3388 C CA . ARG A 1 455 ? 7.919 3.404 14.064 1.00 94.56 455 ARG A CA 1
ATOM 3389 C C . ARG A 1 455 ? 7.659 2.006 14.626 1.00 94.56 455 ARG A C 1
ATOM 3391 O O . ARG A 1 455 ? 7.252 1.876 15.776 1.00 94.56 455 ARG A O 1
ATOM 3398 N N . GLY A 1 456 ? 7.938 0.974 13.836 1.00 94.81 456 GLY A N 1
ATOM 3399 C CA . GLY A 1 456 ? 7.644 -0.420 14.147 1.00 94.81 456 GLY A CA 1
ATOM 3400 C C . GLY A 1 456 ? 6.140 -0.658 14.246 1.00 94.81 456 GLY A C 1
ATOM 3401 O O . GLY A 1 456 ? 5.415 -0.518 13.264 1.00 94.81 456 GLY A O 1
ATOM 3402 N N . GLU A 1 457 ? 5.682 -0.989 15.448 1.00 96.31 457 GLU A N 1
ATOM 3403 C CA . GLU A 1 457 ? 4.272 -1.172 15.784 1.00 96.31 457 GLU A CA 1
ATOM 3404 C C . GLU A 1 457 ? 3.879 -0.231 16.922 1.00 96.31 457 GLU A C 1
ATOM 3406 O O . GLU A 1 457 ? 4.660 0.029 17.840 1.00 96.31 457 GLU A O 1
ATOM 3411 N N . GLY A 1 458 ? 2.646 0.265 16.877 1.00 97.81 458 GLY A N 1
ATOM 3412 C CA . GLY A 1 458 ? 2.108 1.091 17.948 1.00 97.81 458 GLY A CA 1
ATOM 3413 C C . GLY A 1 458 ? 0.774 1.733 17.614 1.00 97.81 458 GLY A C 1
ATOM 3414 O O . GLY A 1 458 ? 0.385 1.859 16.449 1.00 97.81 458 GLY A O 1
ATOM 3415 N N . GLY A 1 459 ? 0.045 2.111 18.652 1.00 98.19 459 GLY A N 1
ATOM 3416 C CA . GLY A 1 459 ? -1.231 2.793 18.537 1.00 98.19 459 GLY A CA 1
ATOM 3417 C C . GLY A 1 459 ? -1.424 3.789 19.665 1.00 98.19 459 GLY A C 1
ATOM 3418 O O . GLY A 1 459 ? -0.857 3.645 20.748 1.00 98.19 459 GLY A O 1
ATOM 3419 N N . ILE A 1 460 ? -2.239 4.797 19.403 1.00 98.31 460 ILE A N 1
ATOM 3420 C CA . ILE A 1 460 ? -2.669 5.784 20.384 1.00 98.31 460 ILE A CA 1
ATOM 3421 C C . ILE A 1 460 ? -4.192 5.824 20.379 1.00 98.31 460 ILE A C 1
ATOM 3423 O O . ILE A 1 460 ? -4.809 5.728 19.319 1.00 98.31 460 ILE A O 1
ATOM 3427 N N . ILE A 1 461 ? -4.779 5.979 21.561 1.00 98.56 461 ILE A N 1
ATOM 3428 C CA . ILE A 1 461 ? -6.204 6.231 21.755 1.00 98.56 461 ILE A CA 1
ATOM 3429 C C . ILE A 1 461 ? -6.332 7.587 22.447 1.00 98.56 461 ILE A C 1
ATOM 3431 O O . ILE A 1 461 ? -5.841 7.755 23.562 1.00 98.56 461 ILE A O 1
ATOM 3435 N N . VAL A 1 462 ? -6.986 8.542 21.794 1.00 98.12 462 VAL A N 1
ATOM 3436 C CA . VAL A 1 462 ? -7.446 9.794 22.405 1.00 98.12 462 VAL A CA 1
ATOM 3437 C C . VAL A 1 462 ? -8.883 9.561 22.838 1.00 98.12 462 VAL A C 1
ATOM 3439 O O . VAL A 1 462 ? -9.742 9.284 22.006 1.00 98.12 462 VAL A O 1
ATOM 3442 N N . VAL A 1 463 ? -9.151 9.607 24.136 1.00 97.81 463 VAL A N 1
ATOM 3443 C CA . VAL A 1 463 ? -10.448 9.197 24.681 1.00 97.81 463 VAL A CA 1
ATOM 3444 C C . VAL A 1 463 ? -10.945 10.205 25.715 1.00 97.81 463 VAL A C 1
ATOM 3446 O O . VAL A 1 463 ? -10.145 10.663 26.535 1.00 97.81 463 VAL A O 1
ATOM 3449 N N . PRO A 1 464 ? -12.248 10.539 25.727 1.00 97.38 464 PRO A N 1
ATOM 3450 C CA . PRO A 1 464 ? -12.840 11.297 26.822 1.00 97.38 464 PRO A CA 1
ATOM 3451 C C . PRO A 1 464 ? -12.572 10.628 28.175 1.00 97.38 464 PRO A C 1
ATOM 3453 O O . PRO A 1 464 ? -12.707 9.407 28.311 1.00 97.38 464 PRO A O 1
ATOM 3456 N N . VAL A 1 465 ? -12.220 11.414 29.195 1.00 97.00 465 VAL A N 1
ATOM 3457 C CA . VAL A 1 465 ? -11.796 10.901 30.515 1.00 97.00 465 VAL A CA 1
ATOM 3458 C C . VAL A 1 465 ? -12.825 9.944 31.126 1.00 97.00 465 VAL A C 1
ATOM 3460 O O . VAL A 1 465 ? -12.450 8.925 31.708 1.00 97.00 465 VAL A O 1
ATOM 3463 N N . GLN A 1 466 ? -14.118 10.202 30.915 1.00 96.62 466 GLN A N 1
ATOM 3464 C CA . GLN A 1 466 ? -15.214 9.357 31.401 1.00 96.62 466 GLN A CA 1
ATOM 3465 C C . GLN A 1 466 ? -15.201 7.915 30.856 1.00 96.62 466 GLN A C 1
ATOM 3467 O O . GLN A 1 466 ? -15.713 7.012 31.511 1.00 96.62 466 GLN A O 1
ATOM 3472 N N . TYR A 1 467 ? -14.597 7.671 29.687 1.00 98.06 467 TYR A N 1
ATOM 3473 C CA . TYR A 1 467 ? -14.500 6.335 29.085 1.00 98.06 467 TYR A CA 1
ATOM 3474 C C . TYR A 1 467 ? -13.136 5.668 29.310 1.00 98.06 467 TYR A C 1
ATOM 3476 O O . TYR A 1 467 ? -12.992 4.464 29.085 1.00 98.06 467 TYR A O 1
ATOM 3484 N N . ALA A 1 468 ? -12.136 6.411 29.791 1.00 97.12 468 ALA A N 1
ATOM 3485 C CA . ALA A 1 468 ? -10.754 5.947 29.880 1.00 97.12 468 ALA A CA 1
ATOM 3486 C C . ALA A 1 468 ? -10.590 4.674 30.728 1.00 97.12 468 ALA A C 1
ATOM 3488 O O . ALA A 1 468 ? -9.868 3.759 30.333 1.00 97.12 468 ALA A O 1
ATOM 3489 N N . ALA A 1 469 ? -11.293 4.578 31.862 1.00 96.94 469 ALA A N 1
ATOM 3490 C CA . ALA A 1 469 ? -11.227 3.407 32.739 1.00 96.94 469 ALA A CA 1
ATOM 3491 C C . ALA A 1 469 ? -11.748 2.132 32.052 1.00 96.94 469 ALA A C 1
ATOM 3493 O O . ALA A 1 469 ? -11.137 1.070 32.172 1.00 96.94 469 ALA A O 1
ATOM 3494 N N . ALA A 1 470 ? -12.839 2.243 31.290 1.00 97.75 470 ALA A N 1
ATOM 3495 C CA . ALA A 1 470 ? -13.434 1.120 30.571 1.00 97.75 470 ALA A CA 1
ATOM 3496 C C . ALA A 1 470 ? -12.585 0.696 29.361 1.00 97.75 470 ALA A C 1
ATOM 3498 O O . ALA A 1 470 ? -12.404 -0.497 29.121 1.00 97.75 470 ALA A O 1
ATOM 3499 N N . VAL A 1 471 ? -11.994 1.654 28.636 1.00 98.19 471 VAL A N 1
ATOM 3500 C CA . VAL A 1 471 ? -11.028 1.357 27.562 1.00 98.19 471 VAL A CA 1
ATOM 3501 C C . VAL A 1 471 ? -9.788 0.667 28.128 1.00 98.19 471 VAL A C 1
ATOM 3503 O O . VAL A 1 471 ? -9.368 -0.364 27.605 1.00 98.19 471 VAL A O 1
ATOM 3506 N N . HIS A 1 472 ? -9.250 1.146 29.251 1.00 96.69 472 HIS A N 1
ATOM 3507 C CA . HIS A 1 472 ? -8.131 0.486 29.920 1.00 96.69 472 HIS A CA 1
ATOM 3508 C C . HIS A 1 472 ? -8.490 -0.935 30.393 1.00 96.69 472 HIS A C 1
ATOM 3510 O O . HIS A 1 472 ? -7.688 -1.856 30.227 1.00 96.69 472 HIS A O 1
ATOM 3516 N N . GLN A 1 473 ? -9.698 -1.146 30.932 1.00 96.94 473 GLN A N 1
ATOM 3517 C CA . GLN A 1 473 ? -10.203 -2.482 31.266 1.00 96.94 473 GLN A CA 1
ATOM 3518 C C . GLN A 1 473 ? -10.222 -3.392 30.029 1.00 96.94 473 GLN A C 1
ATOM 3520 O O . GLN A 1 473 ? -9.719 -4.515 30.088 1.00 96.94 473 GLN A O 1
ATOM 3525 N N . ALA A 1 474 ? -10.741 -2.904 28.898 1.00 97.75 474 ALA A N 1
ATOM 3526 C CA . ALA A 1 474 ? -10.785 -3.655 27.645 1.00 97.75 474 ALA A CA 1
ATOM 3527 C C . ALA A 1 474 ? -9.378 -4.058 27.164 1.00 97.75 474 ALA A C 1
ATOM 3529 O O . ALA A 1 474 ? -9.164 -5.189 26.735 1.00 97.75 474 ALA A O 1
ATOM 3530 N N . MET A 1 475 ? -8.393 -3.168 27.304 1.00 97.19 475 MET A N 1
ATOM 3531 C CA . MET A 1 475 ? -6.995 -3.423 26.929 1.00 97.19 475 MET A CA 1
ATOM 3532 C C . MET A 1 475 ? -6.260 -4.397 27.850 1.00 97.19 475 MET A C 1
ATOM 3534 O O . MET A 1 475 ? -5.204 -4.908 27.471 1.00 97.19 475 MET A O 1
ATOM 3538 N N . ASN A 1 476 ? -6.768 -4.612 29.063 1.00 95.62 476 ASN A N 1
ATOM 3539 C CA . ASN A 1 476 ? -6.109 -5.369 30.119 1.00 95.62 476 ASN A CA 1
ATOM 3540 C C . ASN A 1 476 ? -6.853 -6.675 30.429 1.00 95.62 476 ASN A C 1
ATOM 3542 O O . ASN A 1 476 ? -7.215 -6.942 31.575 1.00 95.62 476 ASN A O 1
ATOM 3546 N N . PHE A 1 477 ? -7.106 -7.479 29.393 1.00 95.56 477 PHE A N 1
ATOM 3547 C CA . PHE A 1 477 ? -7.816 -8.763 29.479 1.00 95.56 477 PHE A CA 1
ATOM 3548 C C . PHE A 1 477 ? -9.233 -8.669 30.069 1.00 95.56 477 PHE A C 1
ATOM 3550 O O . PHE A 1 477 ? -9.804 -9.677 30.471 1.00 95.56 477 PHE A O 1
ATOM 3557 N N . GLY A 1 478 ? -9.813 -7.468 30.147 1.00 95.81 478 GLY A N 1
ATOM 3558 C CA . GLY A 1 478 ? -11.133 -7.252 30.733 1.00 95.81 478 GLY A CA 1
ATOM 3559 C C . GLY A 1 478 ? -11.126 -7.108 32.256 1.00 95.81 478 GLY A C 1
ATOM 3560 O O . GLY A 1 478 ? -12.205 -6.980 32.837 1.00 95.81 478 GLY A O 1
ATOM 3561 N N . PHE A 1 479 ? -9.962 -7.105 32.913 1.00 94.56 479 PHE A N 1
ATOM 3562 C CA . PHE A 1 479 ? -9.864 -6.924 34.362 1.00 94.56 479 PHE A CA 1
ATOM 3563 C C . PHE A 1 479 ? -9.972 -5.451 34.757 1.00 94.56 479 PHE A C 1
ATOM 3565 O O . PHE A 1 479 ? -9.266 -4.597 34.212 1.00 94.56 479 PHE A O 1
ATOM 3572 N N . SER A 1 480 ? -10.815 -5.164 35.750 1.00 91.12 480 SER A N 1
ATOM 3573 C CA . SER A 1 480 ? -10.895 -3.852 36.393 1.00 91.12 480 SER A CA 1
ATOM 3574 C C . SER A 1 480 ? -10.357 -3.912 37.825 1.00 91.12 480 SER A C 1
ATOM 3576 O O . SER A 1 480 ? -10.445 -4.958 38.471 1.00 91.12 480 SER A O 1
ATOM 3578 N N . PRO A 1 481 ? -9.839 -2.798 38.372 1.00 85.88 481 PRO A N 1
ATOM 3579 C CA . PRO A 1 481 ? -9.466 -2.724 39.785 1.00 85.88 481 PRO A CA 1
ATOM 3580 C C . PRO A 1 481 ? -10.626 -3.044 40.737 1.00 85.88 481 PRO A C 1
ATOM 3582 O O . PRO A 1 481 ? -10.407 -3.556 41.829 1.00 85.88 481 PRO A O 1
ATOM 3585 N N . GLN A 1 482 ? -11.860 -2.749 40.320 1.00 84.19 482 GLN A N 1
ATOM 3586 C CA . GLN A 1 482 ? -13.072 -2.994 41.100 1.00 84.19 482 GLN A CA 1
ATOM 3587 C C . GLN A 1 482 ? -13.470 -4.476 41.116 1.00 84.19 482 GLN A C 1
ATOM 3589 O O . GLN A 1 482 ? -14.124 -4.913 42.059 1.00 84.19 482 GLN A O 1
ATOM 3594 N N . ASN A 1 483 ? -13.091 -5.250 40.093 1.00 81.50 483 ASN A N 1
ATOM 3595 C CA . ASN A 1 483 ? -13.373 -6.681 40.006 1.00 81.50 483 ASN A CA 1
ATOM 3596 C C . ASN A 1 483 ? -12.189 -7.448 39.377 1.00 81.50 483 ASN A C 1
ATOM 3598 O O . ASN A 1 483 ? -12.261 -7.886 38.226 1.00 81.50 483 ASN A O 1
ATOM 3602 N N . PRO A 1 484 ? -11.078 -7.618 40.115 1.00 81.38 484 PRO A N 1
ATOM 3603 C CA . PRO A 1 484 ? -9.841 -8.174 39.566 1.00 81.38 484 PRO A CA 1
ATOM 3604 C C . PRO A 1 484 ? -9.917 -9.679 39.260 1.00 81.38 484 PRO A C 1
ATOM 3606 O O . PRO A 1 484 ? -9.037 -10.198 38.583 1.00 81.38 484 PRO A O 1
ATOM 3609 N N . GLY A 1 485 ? -10.937 -10.390 39.756 1.00 85.62 485 GLY A N 1
ATOM 3610 C CA . GLY A 1 485 ? -11.078 -11.843 39.598 1.00 85.62 485 GLY A CA 1
ATOM 3611 C C . GLY A 1 485 ? -11.957 -12.289 38.427 1.00 85.62 485 GLY A C 1
ATOM 3612 O O . GLY A 1 485 ? -11.961 -13.474 38.103 1.00 85.62 485 GLY A O 1
ATOM 3613 N N . VAL A 1 486 ? -12.700 -11.374 37.792 1.00 90.69 486 VAL A N 1
ATOM 3614 C CA . VAL A 1 486 ? -13.648 -11.710 36.719 1.00 90.69 486 VAL A CA 1
ATOM 3615 C C . VAL A 1 486 ? -13.363 -10.842 35.492 1.00 90.69 486 VAL A C 1
ATOM 3617 O O . VAL A 1 486 ? -13.640 -9.641 35.521 1.00 90.69 486 VAL A O 1
ATOM 3620 N N . PRO A 1 487 ? -12.816 -11.414 34.406 1.00 94.06 487 PRO A N 1
ATOM 3621 C CA . PRO A 1 487 ? -12.548 -10.653 33.197 1.00 94.06 487 PRO A CA 1
ATOM 3622 C C . PRO A 1 487 ? -13.848 -10.354 32.443 1.00 94.06 487 PRO A C 1
ATOM 3624 O O . PRO A 1 487 ? -14.706 -11.222 32.273 1.00 94.06 487 PRO A O 1
ATOM 3627 N N . HIS A 1 488 ? -13.980 -9.129 31.937 1.00 95.50 488 HIS A N 1
ATOM 3628 C CA . HIS A 1 488 ? -15.035 -8.798 30.985 1.00 95.50 488 HIS A CA 1
ATOM 3629 C C . HIS A 1 488 ? -14.770 -9.494 29.632 1.00 95.50 488 HIS A C 1
ATOM 3631 O O . HIS A 1 488 ? -13.652 -9.398 29.121 1.00 95.50 488 HIS A O 1
ATOM 3637 N N . PRO A 1 489 ? -15.770 -10.127 28.988 1.00 94.75 489 PRO A N 1
ATOM 3638 C CA . PRO A 1 489 ? -15.569 -10.933 27.773 1.00 94.75 489 PRO A CA 1
ATOM 3639 C C . PRO A 1 489 ? -15.103 -10.140 26.543 1.00 94.75 489 PRO A C 1
ATOM 3641 O O . PRO A 1 489 ? -14.576 -10.718 25.601 1.00 94.75 489 PRO A O 1
ATOM 3644 N N . LEU A 1 490 ? -15.289 -8.818 26.543 1.00 95.12 490 LEU A N 1
ATOM 3645 C CA . LEU A 1 490 ? -14.793 -7.923 25.485 1.00 95.12 490 LEU A CA 1
ATOM 3646 C C . LEU A 1 490 ? -13.321 -7.508 25.668 1.00 95.12 490 LEU A C 1
ATOM 3648 O O . LEU A 1 490 ? -12.813 -6.702 24.893 1.00 95.12 490 LEU A O 1
ATOM 3652 N N . GLY A 1 491 ? -12.652 -8.000 26.712 1.00 95.69 491 GLY A N 1
ATOM 3653 C CA . GLY A 1 491 ? -11.257 -7.693 26.985 1.00 95.69 491 GLY A CA 1
ATOM 3654 C C . GLY A 1 491 ? -10.270 -8.522 26.162 1.00 95.69 491 GLY A C 1
ATOM 3655 O O . GLY A 1 491 ? -10.525 -9.677 25.832 1.00 95.69 491 GLY A O 1
ATOM 3656 N N . SER A 1 492 ? -9.102 -7.951 25.876 1.00 97.00 492 SER A N 1
ATOM 3657 C CA . SER A 1 492 ? -7.973 -8.636 25.233 1.00 97.00 492 SER A CA 1
ATOM 3658 C C . SER A 1 492 ? -6.642 -8.043 25.707 1.00 97.00 492 SER A C 1
ATOM 3660 O O . SER A 1 492 ? -6.626 -7.179 26.580 1.00 97.00 492 SER A O 1
ATOM 3662 N N . ASN A 1 493 ? -5.513 -8.501 25.162 1.00 97.00 493 ASN A N 1
ATOM 3663 C CA . ASN A 1 493 ? -4.206 -7.893 25.405 1.00 97.00 493 ASN A CA 1
ATOM 3664 C C . ASN A 1 493 ? -3.855 -6.913 24.283 1.00 97.00 493 ASN A C 1
ATOM 3666 O O . ASN A 1 493 ? -3.252 -7.288 23.279 1.00 97.00 493 ASN A O 1
ATOM 3670 N N . TRP A 1 494 ? -4.217 -5.647 24.471 1.00 97.31 494 TRP A N 1
ATOM 3671 C CA . TRP A 1 494 ? -3.991 -4.586 23.480 1.00 97.31 494 TRP A CA 1
ATOM 3672 C C . TRP A 1 494 ? -2.921 -3.578 23.896 1.00 97.31 494 TRP A C 1
ATOM 3674 O O . TRP A 1 494 ? -2.779 -2.530 23.271 1.00 97.31 494 TRP A O 1
ATOM 3684 N N . ARG A 1 495 ? -2.166 -3.869 24.955 1.00 96.31 495 ARG A N 1
ATOM 3685 C CA . ARG A 1 495 ? -1.232 -2.918 25.566 1.00 96.31 495 ARG A CA 1
ATOM 3686 C C . ARG A 1 495 ? 0.077 -2.820 24.778 1.00 96.31 495 ARG A C 1
ATOM 3688 O O . ARG A 1 495 ? 0.579 -3.817 24.263 1.00 96.31 495 ARG A O 1
ATOM 3695 N N . MET A 1 496 ? 0.628 -1.610 24.706 1.00 97.25 496 MET A N 1
ATOM 3696 C CA . MET A 1 496 ? 1.928 -1.333 24.088 1.00 97.25 496 MET A CA 1
ATOM 3697 C C . MET A 1 496 ? 3.082 -1.831 24.972 1.00 97.25 496 MET A C 1
ATOM 3699 O O . MET A 1 496 ? 2.910 -1.977 26.175 1.00 97.25 496 MET A O 1
ATOM 3703 N N . SER A 1 497 ? 4.263 -2.085 24.404 1.00 97.12 497 SER A N 1
ATOM 3704 C CA . SER A 1 497 ? 5.491 -2.298 25.186 1.00 97.12 497 SER A CA 1
ATOM 3705 C C . SER A 1 497 ? 6.311 -1.011 25.298 1.00 97.12 497 SER A C 1
ATOM 3707 O O . SER A 1 497 ? 6.255 -0.149 24.420 1.00 97.12 497 SER A O 1
ATOM 3709 N N . ASP A 1 498 ? 7.132 -0.896 26.341 1.00 96.81 498 ASP A N 1
ATOM 3710 C CA . ASP A 1 498 ? 8.041 0.242 26.504 1.00 96.81 498 ASP A CA 1
ATOM 3711 C C . ASP A 1 498 ? 9.135 0.282 25.432 1.00 96.81 498 ASP A C 1
ATOM 3713 O O . ASP A 1 498 ? 9.554 1.361 25.023 1.00 96.81 498 ASP A O 1
ATOM 3717 N N . ILE A 1 499 ? 9.531 -0.880 24.907 1.00 96.94 499 ILE A N 1
ATOM 3718 C CA . ILE A 1 499 ? 10.446 -0.994 23.761 1.00 96.94 499 ILE A CA 1
ATOM 3719 C C . ILE A 1 499 ? 9.845 -0.311 22.525 1.00 96.94 499 ILE A C 1
ATOM 3721 O O . ILE A 1 499 ? 10.506 0.511 21.890 1.00 96.94 499 ILE A O 1
ATOM 3725 N N . ALA A 1 500 ? 8.583 -0.613 22.200 1.00 97.25 500 ALA A N 1
ATOM 3726 C CA . ALA A 1 500 ? 7.892 0.020 21.078 1.00 97.25 500 ALA A CA 1
ATOM 3727 C C . ALA A 1 500 ? 7.732 1.532 21.306 1.00 97.25 500 ALA A C 1
ATOM 3729 O O . ALA A 1 500 ? 8.014 2.332 20.413 1.00 97.25 500 ALA A O 1
ATOM 3730 N N . ALA A 1 501 ? 7.358 1.937 22.524 1.00 97.81 501 ALA A N 1
ATOM 3731 C CA . ALA A 1 501 ? 7.218 3.349 22.865 1.00 97.81 501 ALA A CA 1
ATOM 3732 C C . ALA A 1 501 ? 8.545 4.122 22.733 1.00 97.81 501 ALA A C 1
ATOM 3734 O O . ALA A 1 501 ? 8.559 5.220 22.176 1.00 97.81 501 ALA A O 1
ATOM 3735 N N . ALA A 1 502 ? 9.670 3.546 23.171 1.00 97.31 502 ALA A N 1
ATOM 3736 C CA . ALA A 1 502 ? 10.995 4.153 23.031 1.00 97.31 502 ALA A CA 1
ATOM 3737 C C . ALA A 1 502 ? 11.413 4.329 21.560 1.00 97.31 502 ALA A C 1
ATOM 3739 O O . ALA A 1 502 ? 11.978 5.363 21.200 1.00 97.31 502 ALA A O 1
ATOM 3740 N N . ALA A 1 503 ? 11.097 3.362 20.690 1.00 97.00 503 ALA A N 1
ATOM 3741 C CA . ALA A 1 503 ? 11.382 3.461 19.258 1.00 97.00 503 ALA A CA 1
ATOM 3742 C C . ALA A 1 503 ? 10.607 4.613 18.596 1.00 97.00 503 ALA A C 1
ATOM 3744 O O . ALA A 1 503 ? 11.181 5.384 17.824 1.00 97.00 503 ALA A O 1
ATOM 3745 N N . VAL A 1 504 ? 9.326 4.780 18.940 1.00 96.94 504 VAL A N 1
ATOM 3746 C CA . VAL A 1 504 ? 8.504 5.903 18.459 1.00 96.94 504 VAL A CA 1
ATOM 3747 C C . VAL A 1 504 ? 9.029 7.238 18.989 1.00 96.94 504 VAL A C 1
ATOM 3749 O O . VAL A 1 504 ? 9.187 8.182 18.218 1.00 96.94 504 VAL A O 1
ATOM 3752 N N . MET A 1 505 ? 9.360 7.317 20.280 1.00 95.50 505 MET A N 1
ATOM 3753 C CA . MET A 1 505 ? 9.911 8.531 20.893 1.00 95.50 505 MET A CA 1
ATOM 3754 C C . MET A 1 505 ? 11.212 8.981 20.225 1.00 95.50 505 MET A C 1
ATOM 3756 O O . MET A 1 505 ? 11.371 10.167 19.943 1.00 95.50 505 MET A O 1
ATOM 3760 N N . CYS A 1 506 ? 12.096 8.031 19.910 1.00 95.12 506 CYS A N 1
ATOM 3761 C CA . CYS A 1 506 ? 13.316 8.284 19.151 1.00 95.12 506 CYS A CA 1
ATOM 3762 C C . CYS A 1 506 ? 13.018 8.885 17.767 1.00 95.12 506 CYS A C 1
ATOM 3764 O O . CYS A 1 506 ? 13.685 9.829 17.349 1.00 95.12 506 CYS A O 1
ATOM 3766 N N . HIS A 1 507 ? 12.010 8.366 17.059 1.00 94.00 507 HIS A N 1
ATOM 3767 C CA . HIS A 1 507 ? 11.596 8.895 15.753 1.00 94.00 507 HIS A CA 1
ATOM 3768 C C . HIS A 1 507 ? 11.037 10.323 15.865 1.00 94.00 507 HIS A C 1
ATOM 3770 O O . HIS A 1 507 ? 11.363 11.202 15.062 1.00 94.00 507 HIS A O 1
ATOM 3776 N N . TRP A 1 508 ? 10.247 10.586 16.909 1.00 94.69 508 TRP A N 1
ATOM 3777 C CA . TRP A 1 508 ? 9.589 11.877 17.133 1.00 94.69 508 TRP A CA 1
ATOM 3778 C C . TRP A 1 508 ? 10.535 13.028 17.459 1.00 94.69 508 TRP A C 1
ATOM 3780 O O . TRP A 1 508 ? 10.131 14.185 17.378 1.00 94.69 508 TRP A O 1
ATOM 3790 N N . ASP A 1 509 ? 11.798 12.770 17.775 1.00 92.75 509 ASP A N 1
ATOM 3791 C CA . ASP A 1 509 ? 12.775 13.847 17.938 1.00 92.75 509 ASP A CA 1
ATOM 3792 C C . ASP A 1 509 ? 13.041 14.638 16.652 1.00 92.75 509 ASP A C 1
ATOM 3794 O O . ASP A 1 509 ? 13.571 15.745 16.706 1.00 92.75 509 ASP A O 1
ATOM 3798 N N . SER A 1 510 ? 12.665 14.083 15.500 1.00 89.31 510 SER A N 1
ATOM 3799 C CA . SER A 1 510 ? 12.752 14.740 14.195 1.00 89.31 510 SER A CA 1
ATOM 3800 C C . SER A 1 510 ? 11.398 15.236 13.666 1.00 89.31 510 SER A C 1
ATOM 3802 O O . SER A 1 510 ? 11.306 15.638 12.506 1.00 89.31 510 SER A O 1
ATOM 3804 N N . LEU A 1 511 ? 10.349 15.221 14.500 1.00 90.62 511 LEU A N 1
ATOM 3805 C CA . LEU A 1 511 ? 8.963 15.417 14.067 1.00 90.62 511 LEU A CA 1
ATOM 3806 C C . LEU A 1 511 ? 8.720 16.773 13.388 1.00 90.62 511 LEU A C 1
ATOM 3808 O O . LEU A 1 511 ? 8.096 16.800 12.333 1.00 90.62 511 LEU A O 1
ATOM 3812 N N . ASP A 1 512 ? 9.266 17.873 13.913 1.00 89.81 512 ASP A N 1
ATOM 3813 C CA . ASP A 1 512 ? 9.085 19.207 13.313 1.00 89.81 512 ASP A CA 1
ATOM 3814 C C . ASP A 1 512 ? 9.663 19.276 11.893 1.00 89.81 512 ASP A C 1
ATOM 3816 O O . ASP A 1 512 ? 9.035 19.790 10.965 1.00 89.81 512 ASP A O 1
ATOM 3820 N N . ARG A 1 513 ? 10.848 18.682 11.697 1.00 90.38 513 ARG A N 1
ATOM 3821 C CA . ARG A 1 513 ? 11.491 18.586 10.380 1.00 90.38 513 ARG A CA 1
ATOM 3822 C C . ARG A 1 513 ? 10.673 17.710 9.434 1.00 90.38 513 ARG A C 1
ATOM 3824 O O . ARG A 1 513 ? 10.537 18.046 8.259 1.00 90.38 513 ARG A O 1
ATOM 3831 N N . LEU A 1 514 ? 10.134 16.604 9.945 1.00 90.75 514 LEU A N 1
ATOM 3832 C CA . LEU A 1 514 ? 9.276 15.697 9.189 1.00 90.75 514 LEU A CA 1
ATOM 3833 C C . LEU A 1 514 ? 8.010 16.412 8.710 1.00 90.75 514 LEU A C 1
ATOM 3835 O O . LEU A 1 514 ? 7.691 16.336 7.525 1.00 90.75 514 LEU A O 1
ATOM 3839 N N . ILE A 1 515 ? 7.327 17.137 9.599 1.00 89.50 515 ILE A N 1
ATOM 3840 C CA . ILE A 1 515 ? 6.115 17.901 9.278 1.00 89.50 515 ILE A CA 1
ATOM 3841 C C . ILE A 1 515 ? 6.424 18.948 8.206 1.00 89.50 515 ILE A C 1
ATOM 3843 O O . ILE A 1 515 ? 5.780 18.950 7.159 1.00 89.50 515 ILE A O 1
ATOM 3847 N N . ALA A 1 516 ? 7.448 19.782 8.415 1.00 89.81 516 ALA A N 1
ATOM 3848 C CA . ALA A 1 516 ? 7.817 20.833 7.466 1.00 89.81 516 ALA A CA 1
ATOM 3849 C C . ALA A 1 516 ? 8.115 20.276 6.062 1.00 89.81 516 ALA A C 1
ATOM 3851 O O . ALA A 1 516 ? 7.653 20.817 5.056 1.00 89.81 516 ALA A O 1
ATOM 3852 N N . LYS A 1 517 ? 8.837 19.151 5.987 1.00 90.62 517 LYS A N 1
ATOM 3853 C CA . LYS A 1 517 ? 9.145 18.479 4.720 1.00 90.62 517 LYS A CA 1
ATOM 3854 C C . LYS A 1 517 ? 7.896 17.891 4.055 1.00 90.62 517 LYS A C 1
ATOM 3856 O O . LYS A 1 517 ? 7.752 18.025 2.842 1.00 90.62 517 LYS A O 1
ATOM 3861 N N . HIS A 1 518 ? 6.989 17.275 4.816 1.00 89.50 518 HIS A N 1
ATOM 3862 C CA . HIS A 1 518 ? 5.716 16.773 4.284 1.00 89.50 518 HIS A CA 1
ATOM 3863 C C . HIS A 1 518 ? 4.858 17.898 3.701 1.00 89.50 518 HIS A C 1
ATOM 3865 O O . HIS A 1 518 ? 4.335 17.741 2.603 1.00 89.50 518 HIS A O 1
ATOM 3871 N N . LEU A 1 519 ? 4.763 19.035 4.394 1.00 87.38 519 LEU A N 1
ATOM 3872 C CA . LEU A 1 519 ? 4.026 20.206 3.916 1.00 87.38 519 LEU A CA 1
ATOM 3873 C C . LEU A 1 519 ? 4.615 20.753 2.610 1.00 87.38 519 LEU A C 1
ATOM 3875 O O . LEU A 1 519 ? 3.876 21.029 1.672 1.00 87.38 519 LEU A O 1
ATOM 3879 N N . GLN A 1 520 ? 5.945 20.834 2.510 1.00 90.19 520 GLN A N 1
ATOM 3880 C CA . GLN A 1 520 ? 6.613 21.245 1.274 1.00 90.19 520 GLN A CA 1
ATOM 3881 C C . GLN A 1 520 ? 6.300 20.293 0.107 1.00 90.19 520 GLN A C 1
ATOM 3883 O O . GLN A 1 520 ? 5.964 20.738 -0.989 1.00 90.19 520 GLN A O 1
ATOM 3888 N N . LEU A 1 521 ? 6.415 18.979 0.329 1.00 90.69 521 LEU A N 1
ATOM 3889 C CA . LEU A 1 521 ? 6.118 17.975 -0.697 1.00 90.69 521 LEU A CA 1
ATOM 3890 C C . LEU A 1 521 ? 4.644 17.998 -1.103 1.00 90.69 521 LEU A C 1
ATOM 3892 O O . LEU A 1 521 ? 4.344 17.830 -2.282 1.00 90.69 521 LEU A O 1
ATOM 3896 N N . PHE A 1 522 ? 3.746 18.231 -0.145 1.00 88.56 522 PHE A N 1
ATOM 3897 C CA . PHE A 1 522 ? 2.317 18.368 -0.389 1.00 88.56 522 PHE A CA 1
ATOM 3898 C C . PHE A 1 522 ? 2.035 19.537 -1.333 1.00 88.56 522 PHE A C 1
ATOM 3900 O O . PHE A 1 522 ? 1.423 19.319 -2.372 1.00 88.56 522 PHE A O 1
ATOM 3907 N N . THR A 1 523 ? 2.555 20.732 -1.031 1.00 87.69 523 THR A N 1
ATOM 3908 C CA . THR A 1 523 ? 2.391 21.920 -1.884 1.00 87.69 523 THR A CA 1
ATOM 3909 C C . THR A 1 523 ? 2.933 21.694 -3.296 1.00 87.69 523 THR A C 1
ATOM 3911 O O . THR A 1 523 ? 2.313 22.089 -4.282 1.00 87.69 523 THR A O 1
ATOM 3914 N N . ASN A 1 524 ? 4.079 21.017 -3.421 1.00 88.62 524 ASN A N 1
ATOM 3915 C CA . ASN A 1 524 ? 4.623 20.676 -4.733 1.00 88.62 524 ASN A CA 1
ATOM 3916 C C . ASN A 1 524 ? 3.689 19.716 -5.483 1.00 88.62 524 ASN A C 1
ATOM 3918 O O . ASN A 1 524 ? 3.385 19.942 -6.649 1.00 88.62 524 ASN A O 1
ATOM 3922 N N . ALA A 1 525 ? 3.214 18.660 -4.822 1.00 90.19 525 ALA A N 1
ATOM 3923 C CA . ALA A 1 525 ? 2.332 17.662 -5.416 1.00 90.19 525 ALA A CA 1
ATOM 3924 C C . ALA A 1 525 ? 0.987 18.253 -5.869 1.00 90.19 525 ALA A C 1
ATOM 3926 O O . ALA A 1 525 ? 0.557 17.988 -6.991 1.00 90.19 525 ALA A O 1
ATOM 3927 N N . THR A 1 526 ? 0.342 19.086 -5.046 1.00 87.88 526 THR A N 1
ATOM 3928 C CA . THR A 1 526 ? -0.935 19.724 -5.402 1.00 87.88 526 THR A CA 1
ATOM 3929 C C . THR A 1 526 ? -0.804 20.608 -6.637 1.00 87.88 526 THR A C 1
ATOM 3931 O O . THR A 1 526 ? -1.670 20.544 -7.505 1.00 87.88 526 THR A O 1
ATOM 3934 N N . SER A 1 527 ? 0.310 21.335 -6.783 1.00 88.31 527 SER A N 1
ATOM 3935 C CA . SER A 1 527 ? 0.536 22.210 -7.942 1.00 88.31 527 SER A CA 1
ATOM 3936 C C . SER A 1 527 ? 0.518 21.468 -9.288 1.00 88.31 527 SER A C 1
ATOM 3938 O O . SER A 1 527 ? -0.018 21.984 -10.265 1.00 88.31 527 SER A O 1
ATOM 3940 N N . TYR A 1 528 ? 1.029 20.230 -9.342 1.00 88.75 528 TYR A N 1
ATOM 3941 C CA . TYR A 1 528 ? 0.965 19.398 -10.550 1.00 88.75 528 TYR A CA 1
ATOM 3942 C C . TYR A 1 528 ? -0.453 18.926 -10.852 1.00 88.75 528 TYR A C 1
ATOM 3944 O O . TYR A 1 528 ? -0.847 18.830 -12.013 1.00 88.75 528 TYR A O 1
ATOM 3952 N N . VAL A 1 529 ? -1.219 18.607 -9.810 1.00 87.75 529 VAL A N 1
ATOM 3953 C CA . VAL A 1 529 ? -2.584 18.105 -9.973 1.00 87.75 529 VAL A CA 1
ATOM 3954 C C . VAL A 1 529 ? -3.522 19.213 -10.437 1.00 87.75 529 VAL A C 1
ATOM 3956 O O . VAL A 1 529 ? -4.346 18.971 -11.309 1.00 87.75 529 VAL A O 1
ATOM 3959 N N . GLU A 1 530 ? -3.365 20.430 -9.917 1.00 86.62 530 GLU A N 1
ATOM 3960 C CA . GLU A 1 530 ? -4.149 21.604 -10.326 1.00 86.62 530 GLU A CA 1
ATOM 3961 C C . GLU A 1 530 ? -3.924 21.999 -11.794 1.00 86.62 530 GLU A C 1
ATOM 3963 O O . GLU A 1 530 ? -4.817 22.557 -12.427 1.00 86.62 530 GLU A O 1
ATOM 3968 N N . GLN A 1 531 ? -2.749 21.689 -12.348 1.00 85.62 531 GLN A N 1
ATOM 3969 C CA . GLN A 1 531 ? -2.393 21.976 -13.742 1.00 85.62 531 GLN A CA 1
ATOM 3970 C C . GLN A 1 531 ? -2.796 20.862 -14.721 1.00 85.62 531 GLN A C 1
ATOM 3972 O O . GLN A 1 531 ? -2.709 21.053 -15.934 1.00 85.62 531 GLN A O 1
ATOM 3977 N N . SER A 1 532 ? -3.222 19.696 -14.228 1.00 84.69 532 SER A N 1
ATOM 3978 C CA . SER A 1 532 ? -3.596 18.558 -15.070 1.00 84.69 532 SER A CA 1
ATOM 3979 C C . SER A 1 532 ? -5.081 18.581 -15.429 1.00 84.69 532 SER A C 1
ATOM 3981 O O . SER A 1 532 ? -5.941 18.835 -14.590 1.00 84.69 532 SER A O 1
ATOM 3983 N N . ILE A 1 533 ? -5.401 18.226 -16.676 1.00 83.25 533 ILE A N 1
ATOM 3984 C CA . ILE A 1 533 ? -6.788 17.992 -17.112 1.00 83.25 533 ILE A CA 1
ATOM 3985 C C . ILE A 1 533 ? -7.256 16.547 -16.877 1.00 83.25 533 ILE A C 1
ATOM 3987 O O . ILE A 1 533 ? -8.456 16.282 -16.925 1.00 83.25 533 ILE A O 1
ATOM 3991 N N . HIS A 1 534 ? -6.327 15.617 -16.626 1.00 85.00 534 HIS A N 1
ATOM 3992 C CA . HIS A 1 534 ? -6.588 14.174 -16.520 1.00 85.00 534 HIS A CA 1
ATOM 3993 C C . HIS A 1 534 ? -6.731 13.681 -15.081 1.00 85.00 534 HIS A C 1
ATOM 3995 O O . HIS A 1 534 ? -7.284 12.605 -14.832 1.00 85.00 534 HIS A O 1
ATOM 4001 N N . MET A 1 535 ? -6.215 14.462 -14.138 1.00 87.62 535 MET A N 1
ATOM 4002 C CA . MET A 1 535 ? -6.187 14.141 -12.723 1.00 87.62 535 MET A CA 1
ATOM 4003 C C . MET A 1 535 ? -6.955 15.193 -11.947 1.00 87.62 535 MET A C 1
ATOM 4005 O O . MET A 1 535 ? -6.972 16.368 -12.297 1.00 87.62 535 MET A O 1
ATOM 4009 N N . ARG A 1 536 ? -7.563 14.771 -10.847 1.00 85.94 536 ARG A N 1
ATOM 4010 C CA . ARG A 1 536 ? -8.056 15.688 -9.826 1.00 85.94 536 ARG A CA 1
ATOM 4011 C C . ARG A 1 536 ? -7.533 15.248 -8.487 1.00 85.94 536 ARG A C 1
ATOM 4013 O O . ARG A 1 536 ? -7.360 14.054 -8.225 1.00 85.94 536 ARG A O 1
ATOM 4020 N N . TR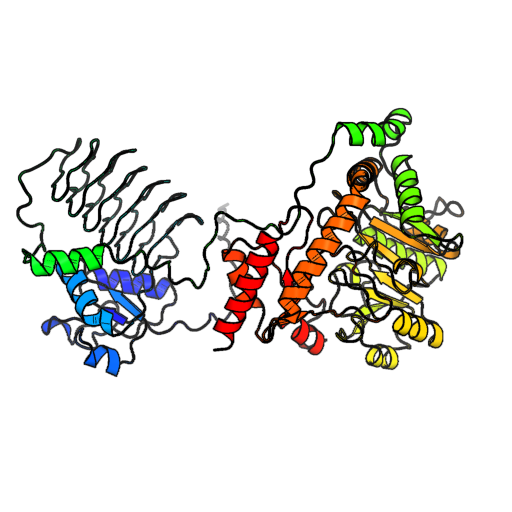P A 1 537 ? -7.293 16.220 -7.624 1.00 83.50 537 TRP A N 1
ATOM 4021 C CA . TRP A 1 537 ? -6.976 15.889 -6.257 1.00 83.50 537 TRP A CA 1
ATOM 4022 C C . TRP A 1 537 ? -8.234 15.294 -5.631 1.00 83.50 537 TRP A C 1
ATOM 4024 O O . TRP A 1 537 ? -9.304 15.898 -5.695 1.00 83.50 537 TRP A O 1
ATOM 4034 N N . ALA A 1 538 ? -8.123 14.085 -5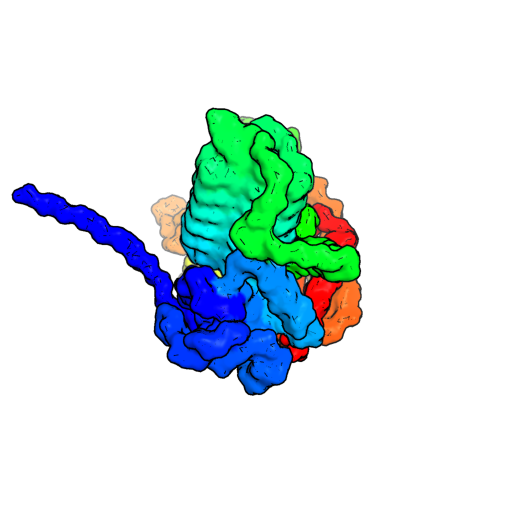.076 1.00 81.62 538 ALA A N 1
ATOM 4035 C CA . ALA A 1 538 ? -9.294 13.362 -4.596 1.00 81.62 538 ALA A CA 1
ATOM 4036 C C . ALA A 1 538 ? -9.963 14.059 -3.399 1.00 81.62 538 ALA A C 1
ATOM 4038 O O . ALA A 1 538 ? -11.142 13.814 -3.143 1.00 81.62 538 ALA A O 1
ATOM 4039 N N . PHE A 1 539 ? -9.224 14.930 -2.696 1.00 80.94 539 PHE A N 1
ATOM 4040 C CA . PHE A 1 539 ? -9.611 15.487 -1.401 1.00 80.94 539 PHE A CA 1
ATOM 4041 C C . PHE A 1 539 ? -9.256 16.974 -1.230 1.00 80.94 539 PHE A C 1
ATOM 4043 O O . PHE A 1 539 ? -8.515 17.276 -0.304 1.00 80.94 539 PHE A O 1
ATOM 4050 N N . PRO A 1 540 ? -9.787 17.906 -2.047 1.00 77.62 540 PRO A N 1
ATOM 4051 C CA . PRO A 1 540 ? -9.533 19.349 -1.905 1.00 77.62 540 PRO A CA 1
ATOM 4052 C C . PRO A 1 540 ? -9.639 19.835 -0.451 1.00 77.62 540 PRO A C 1
ATOM 4054 O O . PRO A 1 540 ? -10.553 19.403 0.251 1.00 77.62 540 PRO A O 1
ATOM 4057 N N . LEU A 1 541 ? -8.732 20.708 0.012 1.00 77.75 541 LEU A N 1
ATOM 4058 C CA . LEU A 1 541 ? -8.826 21.308 1.350 1.00 77.75 541 LEU A CA 1
ATOM 4059 C C . LEU A 1 541 ? -10.124 22.115 1.421 1.00 77.75 541 LEU A C 1
ATOM 4061 O O . LEU A 1 541 ? -10.379 22.942 0.547 1.00 77.75 541 LEU A O 1
ATOM 4065 N N . ASP A 1 542 ? -10.933 21.860 2.445 1.00 76.56 542 ASP A N 1
ATOM 4066 C CA . ASP A 1 542 ? -12.069 22.726 2.769 1.00 76.56 542 ASP A CA 1
ATOM 4067 C C . ASP A 1 542 ? -11.596 23.935 3.599 1.00 76.56 542 ASP A C 1
ATOM 4069 O O . ASP A 1 542 ? -10.508 23.913 4.184 1.00 76.56 542 ASP A O 1
ATOM 4073 N N . ASP A 1 543 ? -12.427 24.977 3.690 1.00 74.06 543 ASP A N 1
ATOM 4074 C CA . ASP A 1 543 ? -12.160 26.133 4.553 1.00 74.06 543 ASP A CA 1
ATOM 4075 C C . ASP A 1 543 ? -11.840 25.686 5.990 1.00 74.06 543 ASP A C 1
ATOM 4077 O O . ASP A 1 543 ? -12.488 24.795 6.544 1.00 74.06 543 ASP A O 1
ATOM 4081 N N . GLY A 1 544 ? -10.795 26.274 6.578 1.00 68.88 544 GLY A N 1
ATOM 4082 C CA . GLY A 1 544 ? -10.331 25.932 7.928 1.00 68.88 544 GLY A CA 1
ATOM 4083 C C . GLY A 1 544 ? -9.490 24.650 8.027 1.00 68.88 544 GLY A C 1
ATOM 4084 O O . GLY A 1 544 ? -8.913 24.383 9.087 1.00 68.88 544 GLY A O 1
ATOM 4085 N N . GLN A 1 545 ? -9.353 23.867 6.948 1.00 77.44 545 GLN A N 1
ATOM 4086 C CA . GLN A 1 545 ? -8.463 22.702 6.915 1.00 77.44 545 GLN A CA 1
ATOM 4087 C C . GLN A 1 545 ? -7.018 23.110 6.637 1.00 77.44 545 GLN A C 1
ATOM 4089 O O . GLN A 1 545 ? -6.725 23.891 5.733 1.00 77.44 545 GLN A O 1
ATOM 4094 N N . GLN A 1 546 ? -6.092 22.513 7.386 1.00 74.25 546 GLN A N 1
ATOM 4095 C CA . GLN A 1 546 ? -4.670 22.572 7.068 1.00 74.25 546 GLN A CA 1
ATOM 4096 C C . GLN A 1 546 ? -4.208 21.244 6.466 1.00 74.25 546 GLN A C 1
ATOM 4098 O O . GLN A 1 546 ? -4.698 20.184 6.871 1.00 74.25 546 GLN A O 1
ATOM 4103 N N . PRO A 1 547 ? -3.247 21.271 5.528 1.00 73.62 547 PRO A N 1
ATOM 4104 C CA . PRO A 1 547 ? -2.668 20.045 5.012 1.00 73.62 547 PRO A CA 1
ATOM 4105 C C . PRO A 1 547 ? -2.018 19.249 6.146 1.00 73.62 547 PRO A C 1
ATOM 4107 O O . PRO A 1 547 ? -1.194 19.757 6.906 1.00 73.62 547 PRO A O 1
ATOM 4110 N N . GLY A 1 548 ? -2.438 17.994 6.283 1.00 72.81 548 GLY A N 1
ATOM 4111 C CA . GLY A 1 548 ? -1.926 17.086 7.299 1.00 72.81 548 GLY A CA 1
ATOM 4112 C C . GLY A 1 548 ? -0.600 16.438 6.905 1.00 72.81 548 GLY A C 1
ATOM 4113 O O . GLY A 1 548 ? -0.115 16.541 5.777 1.00 72.81 548 GLY A O 1
ATOM 4114 N N . VAL A 1 549 ? -0.030 15.676 7.839 1.00 82.94 549 VAL A N 1
ATOM 4115 C CA . VAL A 1 549 ? 1.093 14.779 7.543 1.00 82.94 549 VAL A CA 1
ATOM 4116 C C . VAL A 1 549 ? 0.550 13.531 6.846 1.00 82.94 549 VAL A C 1
ATOM 4118 O O . VAL A 1 549 ? 0.189 12.545 7.494 1.00 82.94 549 VAL A O 1
ATOM 4121 N N . LEU A 1 550 ? 0.453 13.596 5.519 1.00 81.56 550 LEU A N 1
ATOM 4122 C CA . LEU A 1 550 ? -0.158 12.537 4.719 1.00 81.56 550 LEU A CA 1
ATOM 4123 C C . LEU A 1 550 ? 0.663 11.246 4.736 1.00 81.56 550 LEU A C 1
ATOM 4125 O O . LEU A 1 550 ? 1.878 11.267 4.557 1.00 81.56 550 LEU A O 1
ATOM 4129 N N . SER A 1 551 ? -0.020 10.108 4.874 1.00 83.94 551 SER A N 1
ATOM 4130 C CA . SER A 1 551 ? 0.597 8.785 4.674 1.00 83.94 551 SER A CA 1
ATOM 4131 C C . SER A 1 551 ? 0.692 8.360 3.205 1.00 83.94 551 SER A C 1
ATOM 4133 O O . SER A 1 551 ? 1.481 7.479 2.877 1.00 83.94 551 SER A O 1
ATOM 4135 N N . ALA A 1 552 ? -0.119 8.964 2.338 1.00 89.06 552 ALA A N 1
ATOM 4136 C CA . ALA A 1 552 ? -0.100 8.788 0.892 1.00 89.06 552 ALA A CA 1
ATOM 4137 C C . ALA A 1 552 ? -0.779 9.999 0.243 1.00 89.06 552 ALA A C 1
ATOM 4139 O O . ALA A 1 552 ? -1.677 10.589 0.840 1.00 89.06 552 ALA A O 1
ATOM 4140 N N . PHE A 1 553 ? -0.384 10.348 -0.976 1.00 90.31 553 PHE A N 1
ATOM 4141 C CA . PHE A 1 553 ? -1.026 11.403 -1.751 1.00 90.31 553 PHE A CA 1
ATOM 4142 C C . PHE A 1 553 ? -2.004 10.774 -2.749 1.00 90.31 553 PHE A C 1
ATOM 4144 O O . PHE A 1 553 ? -1.584 10.079 -3.671 1.00 90.31 553 PHE A O 1
ATOM 4151 N N . CYS A 1 554 ? -3.308 10.958 -2.541 1.00 91.81 554 CYS A N 1
ATOM 4152 C CA . CYS A 1 554 ? -4.349 10.296 -3.331 1.00 91.81 554 CYS A CA 1
ATOM 4153 C C . CYS A 1 554 ? -4.946 11.230 -4.390 1.00 91.81 554 CYS A C 1
ATOM 4155 O O . CYS A 1 554 ? -5.367 12.346 -4.078 1.00 91.81 554 CYS A O 1
ATOM 4157 N N . VAL A 1 555 ? -5.014 10.755 -5.632 1.00 92.00 555 VAL A N 1
ATOM 4158 C CA . VAL A 1 555 ? -5.626 11.454 -6.770 1.00 92.00 555 VAL A CA 1
ATOM 4159 C C . VAL A 1 555 ? -6.693 10.585 -7.420 1.00 92.00 555 VAL A C 1
ATOM 4161 O O . VAL A 1 555 ? -6.598 9.359 -7.392 1.00 92.00 555 VAL A O 1
ATOM 4164 N N . THR A 1 556 ? -7.694 11.221 -8.024 1.00 92.00 556 THR A N 1
ATOM 4165 C CA . THR A 1 556 ? -8.671 10.562 -8.897 1.00 92.00 556 THR A CA 1
ATOM 4166 C C . THR A 1 556 ? -8.300 10.783 -10.357 1.00 92.00 556 THR A C 1
ATOM 4168 O O . THR A 1 556 ? -8.010 11.914 -10.754 1.00 92.00 556 THR A O 1
ATOM 4171 N N . LEU A 1 557 ? -8.354 9.723 -11.153 1.00 92.06 557 LEU A N 1
ATOM 4172 C CA . LEU A 1 557 ? -8.084 9.724 -12.585 1.00 92.06 557 LEU A CA 1
ATOM 4173 C C . LEU A 1 557 ? -9.393 9.670 -13.377 1.00 92.06 557 LEU A C 1
ATOM 4175 O O . LEU A 1 557 ? -10.376 9.089 -12.928 1.00 92.06 557 LEU A O 1
ATOM 4179 N N . GLN A 1 558 ? -9.397 10.224 -14.589 1.00 88.00 558 GLN A N 1
ATOM 4180 C CA . GLN A 1 558 ? -10.520 10.055 -15.527 1.00 88.00 558 GLN A CA 1
ATOM 4181 C C . GLN A 1 558 ? -10.589 8.649 -16.144 1.00 88.00 558 GLN A C 1
ATOM 4183 O O . GLN A 1 558 ? -11.632 8.239 -16.644 1.00 88.00 558 GLN A O 1
ATOM 4188 N N . VAL A 1 559 ? -9.480 7.911 -16.102 1.00 86.69 559 VAL A N 1
ATOM 4189 C CA . VAL A 1 559 ? -9.352 6.534 -16.596 1.00 86.69 559 VAL A CA 1
ATOM 4190 C C . VAL A 1 559 ? -9.329 5.548 -15.429 1.00 86.69 559 VAL A C 1
ATOM 4192 O O . VAL A 1 559 ? -9.155 5.954 -14.278 1.00 86.69 559 VAL A O 1
ATOM 4195 N N . SER A 1 560 ? -9.490 4.252 -15.710 1.00 89.06 560 SER A N 1
ATOM 4196 C CA . SER A 1 560 ? -9.308 3.219 -14.683 1.00 89.06 560 SER A CA 1
ATOM 4197 C C . SER A 1 560 ? -7.872 3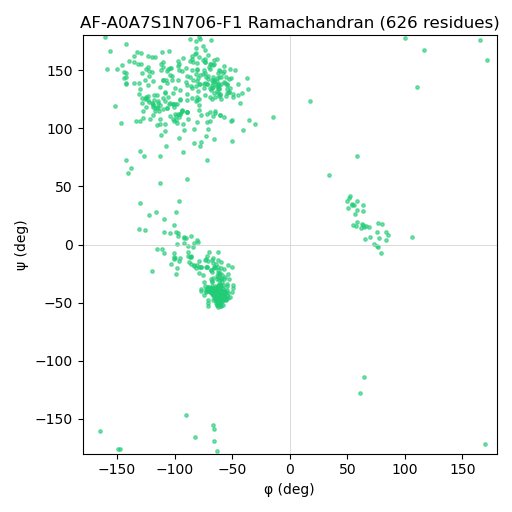.237 -14.157 1.00 89.06 560 SER A C 1
ATOM 4199 O O . SER A 1 560 ? -6.913 3.316 -14.930 1.00 89.06 560 SER A O 1
ATOM 4201 N N . SER A 1 561 ? -7.713 3.169 -12.837 1.00 89.94 561 SER A N 1
ATOM 4202 C CA . SER A 1 561 ? -6.411 3.306 -12.194 1.00 89.94 561 SER A CA 1
ATOM 4203 C C . SER A 1 561 ? -5.561 2.036 -12.202 1.00 89.94 561 SER A C 1
ATOM 4205 O O . SER A 1 561 ? -4.346 2.136 -12.032 1.00 89.94 561 SER A O 1
ATOM 4207 N N . GLU A 1 562 ? -6.136 0.853 -12.438 1.00 87.19 562 GLU A N 1
ATOM 4208 C CA . GLU A 1 562 ? -5.395 -0.415 -12.355 1.00 87.19 562 GLU A CA 1
ATOM 4209 C C . GLU A 1 562 ? -4.263 -0.507 -13.399 1.00 87.19 562 GLU A C 1
ATOM 4211 O O . GLU A 1 562 ? -3.111 -0.719 -12.995 1.00 87.19 562 GLU A O 1
ATOM 4216 N N . PRO A 1 563 ? -4.505 -0.271 -14.707 1.00 83.12 563 PRO A N 1
ATOM 4217 C CA . PRO A 1 563 ? -3.436 -0.298 -15.706 1.00 83.12 563 PRO A CA 1
ATOM 4218 C C . PRO A 1 563 ? -2.370 0.767 -15.431 1.00 83.12 563 PRO A C 1
ATOM 4220 O O . PRO A 1 563 ? -1.173 0.514 -15.563 1.00 83.12 563 PRO A O 1
ATOM 4223 N N . VAL A 1 564 ? -2.795 1.952 -14.981 1.00 86.69 564 VAL A N 1
ATOM 4224 C CA . VAL A 1 564 ? -1.900 3.073 -14.668 1.00 86.69 564 VAL A CA 1
ATOM 4225 C C . VAL A 1 564 ? -0.970 2.724 -13.506 1.00 86.69 564 VAL A C 1
ATOM 4227 O O . VAL A 1 564 ? 0.234 2.954 -13.596 1.00 86.69 564 VAL A O 1
ATOM 4230 N N . VAL A 1 565 ? -1.488 2.115 -12.436 1.00 86.62 565 VAL A N 1
ATOM 4231 C CA . VAL A 1 565 ? -0.684 1.682 -11.281 1.00 86.62 565 VAL A CA 1
ATOM 4232 C C . VAL A 1 565 ? 0.308 0.591 -11.660 1.00 86.62 565 VAL A C 1
ATOM 4234 O O . VAL A 1 565 ? 1.459 0.640 -11.221 1.00 86.62 565 VAL A O 1
ATOM 4237 N N . GLN A 1 566 ? -0.102 -0.382 -12.478 1.00 82.50 566 GLN A N 1
ATOM 4238 C CA . GLN A 1 566 ? 0.810 -1.417 -12.966 1.00 82.50 566 GLN A CA 1
ATOM 4239 C C . GLN A 1 566 ? 1.972 -0.788 -13.732 1.00 82.50 566 GLN A C 1
ATOM 4241 O O . GLN A 1 566 ? 3.125 -1.073 -13.422 1.00 82.50 566 GLN A O 1
ATOM 4246 N N . CYS A 1 567 ? 1.669 0.124 -14.653 1.00 82.81 567 CYS A N 1
ATOM 4247 C CA . CYS A 1 567 ? 2.638 0.893 -15.418 1.00 82.81 567 CYS A CA 1
ATOM 4248 C C . CYS A 1 567 ? 3.585 1.713 -14.520 1.00 82.81 567 CYS A C 1
ATOM 4250 O O . CYS A 1 567 ? 4.803 1.574 -14.626 1.00 82.81 567 CYS A O 1
ATOM 4252 N N . LEU A 1 568 ? 3.054 2.506 -13.585 1.00 85.88 568 LEU A N 1
ATOM 4253 C CA . LEU A 1 568 ? 3.855 3.315 -12.660 1.00 85.88 568 LEU A CA 1
ATOM 4254 C C . LEU A 1 568 ? 4.835 2.480 -11.827 1.00 85.88 568 LEU A C 1
ATOM 4256 O O . LEU A 1 568 ? 5.980 2.884 -11.636 1.00 85.88 568 LEU A O 1
ATOM 4260 N N . ARG A 1 569 ? 4.432 1.289 -11.374 1.00 85.44 569 ARG A N 1
ATOM 4261 C CA . ARG A 1 569 ? 5.343 0.385 -10.650 1.00 85.44 569 ARG A CA 1
ATOM 4262 C C . ARG A 1 569 ? 6.535 -0.038 -11.495 1.00 85.44 569 ARG A C 1
ATOM 4264 O O . ARG A 1 569 ? 7.615 -0.245 -10.953 1.00 85.44 569 ARG A O 1
ATOM 4271 N N . GLN A 1 570 ? 6.360 -0.121 -12.807 1.00 79.56 570 GLN A N 1
ATOM 4272 C CA . GLN A 1 570 ? 7.427 -0.528 -13.715 1.00 79.56 570 GLN A CA 1
ATOM 4273 C C . GLN A 1 570 ? 8.410 0.606 -14.007 1.00 79.56 570 GLN A C 1
ATOM 4275 O O . GLN A 1 570 ? 9.558 0.331 -14.330 1.00 79.56 570 GLN A O 1
ATOM 4280 N N . LEU A 1 571 ? 8.011 1.864 -13.767 1.00 81.81 571 LEU A N 1
ATOM 4281 C CA . LEU A 1 571 ? 8.939 3.003 -13.675 1.00 81.81 571 LEU A CA 1
ATOM 4282 C C . LEU A 1 571 ? 9.816 2.981 -12.423 1.00 81.81 571 LEU A C 1
ATOM 4284 O O . LEU A 1 571 ? 10.645 3.868 -12.249 1.00 81.81 571 LEU A O 1
ATOM 4288 N N . GLY A 1 572 ? 9.579 2.055 -11.493 1.00 85.94 572 GLY A N 1
ATOM 4289 C CA . GLY A 1 572 ? 10.166 2.121 -10.159 1.00 85.94 572 GLY A CA 1
ATOM 4290 C C . GLY A 1 572 ? 9.435 3.076 -9.208 1.00 85.94 572 GLY A C 1
ATOM 4291 O O . GLY A 1 572 ? 10.004 3.439 -8.182 1.00 85.94 572 GLY A O 1
ATOM 4292 N N . ILE A 1 573 ? 8.186 3.473 -9.502 1.00 92.25 573 ILE A N 1
ATOM 4293 C CA . ILE A 1 573 ? 7.350 4.270 -8.590 1.00 92.25 573 ILE A CA 1
ATOM 4294 C C . ILE A 1 573 ? 6.393 3.344 -7.836 1.00 92.25 573 ILE A C 1
ATOM 4296 O O . ILE A 1 573 ? 5.383 2.879 -8.373 1.00 92.25 573 ILE A O 1
ATOM 4300 N N . GLU A 1 574 ? 6.675 3.082 -6.561 1.00 92.00 574 GLU A N 1
ATOM 4301 C CA . GLU A 1 574 ? 5.783 2.286 -5.721 1.00 92.00 574 GLU A CA 1
ATOM 4302 C C . GLU A 1 574 ? 4.485 3.057 -5.428 1.00 92.00 574 GLU A C 1
ATOM 4304 O O . GLU A 1 574 ? 4.459 3.972 -4.615 1.00 92.00 574 GLU A O 1
ATOM 4309 N N . CYS A 1 575 ? 3.380 2.661 -6.062 1.00 92.00 575 CYS A N 1
ATOM 4310 C CA . CYS A 1 575 ? 2.044 3.236 -5.866 1.00 92.00 575 CYS A CA 1
ATOM 4311 C C . CYS A 1 575 ? 0.979 2.143 -5.677 1.00 92.00 575 CYS A C 1
ATOM 4313 O O . CYS A 1 575 ? 1.230 0.945 -5.895 1.00 92.00 575 CYS A O 1
ATOM 4315 N N . LYS A 1 576 ? -0.213 2.525 -5.203 1.00 90.69 576 LYS A N 1
ATOM 4316 C CA . LYS A 1 576 ? -1.275 1.578 -4.815 1.00 90.69 576 LYS A CA 1
ATOM 4317 C C . LYS A 1 576 ? -2.671 2.108 -5.144 1.00 90.69 576 LYS A C 1
ATOM 4319 O O . LYS A 1 576 ? -2.950 3.280 -4.922 1.00 90.69 576 LYS A O 1
ATOM 4324 N N . GLN A 1 577 ? -3.569 1.212 -5.553 1.00 88.69 577 GLN A N 1
ATOM 4325 C CA . GLN A 1 577 ? -5.012 1.405 -5.389 1.00 88.69 577 GLN A CA 1
ATOM 4326 C C . GLN A 1 577 ? -5.379 0.965 -3.972 1.00 88.69 577 GLN A C 1
ATOM 4328 O O . GLN A 1 577 ? -5.458 -0.220 -3.645 1.00 88.69 577 GLN A O 1
ATOM 4333 N N . TYR A 1 578 ? -5.512 1.939 -3.096 1.00 84.69 578 TYR A N 1
ATOM 4334 C CA . TYR A 1 578 ? -5.759 1.785 -1.670 1.00 84.69 578 TYR A CA 1
ATOM 4335 C C . TYR A 1 578 ? -6.722 2.913 -1.317 1.00 84.69 578 TYR A C 1
ATOM 4337 O O . TYR A 1 578 ? -6.584 3.965 -1.930 1.00 84.69 578 TYR A O 1
ATOM 4345 N N . TYR A 1 579 ? -7.702 2.788 -0.415 1.00 90.31 579 TYR A N 1
ATOM 4346 C CA . TYR A 1 579 ? -8.188 1.605 0.303 1.00 90.31 579 TYR A CA 1
ATOM 4347 C C . TYR A 1 579 ? -9.227 0.859 -0.534 1.00 90.31 579 TYR A C 1
ATOM 4349 O O . TYR A 1 579 ? -10.126 1.480 -1.094 1.00 90.31 579 TYR A O 1
ATOM 4357 N N . LEU A 1 580 ? -9.125 -0.468 -0.573 1.00 92.12 580 LEU A N 1
ATOM 4358 C CA . LEU A 1 580 ? -10.148 -1.325 -1.168 1.00 92.12 580 LEU A CA 1
ATOM 4359 C C . LEU A 1 580 ? -11.445 -1.243 -0.340 1.00 92.12 580 LEU A C 1
ATOM 4361 O O . LEU A 1 580 ? -11.351 -1.339 0.888 1.00 92.12 580 LEU A O 1
ATOM 4365 N N . PRO A 1 581 ? -12.633 -1.119 -0.963 1.00 96.56 581 PRO A N 1
ATOM 4366 C CA . PRO A 1 581 ? -13.890 -1.240 -0.243 1.00 96.56 581 PRO A CA 1
ATOM 4367 C C . PRO A 1 581 ? -13.977 -2.557 0.539 1.00 96.56 581 PRO A C 1
ATOM 4369 O O . PRO A 1 581 ? -13.689 -3.629 0.007 1.00 96.56 581 PRO A O 1
ATOM 4372 N N . VAL A 1 582 ? -14.408 -2.496 1.800 1.00 97.06 582 VAL A N 1
ATOM 4373 C CA . VAL A 1 582 ? -14.466 -3.672 2.694 1.00 97.06 582 VAL A CA 1
ATOM 4374 C C . VAL A 1 582 ? -15.697 -4.563 2.474 1.00 97.06 582 VAL A C 1
ATOM 4376 O O . VAL A 1 582 ? -15.898 -5.540 3.195 1.00 97.06 582 VAL A O 1
ATOM 4379 N N . VAL A 1 583 ? -16.517 -4.240 1.472 1.00 96.31 583 VAL A N 1
ATOM 4380 C CA . VAL A 1 583 ? -17.738 -4.962 1.095 1.00 96.31 583 VAL A CA 1
ATOM 4381 C C . VAL A 1 583 ? -17.759 -5.276 -0.403 1.00 96.31 583 VAL A C 1
ATOM 4383 O O . VAL A 1 583 ? -17.128 -4.560 -1.189 1.00 96.31 583 VAL A O 1
ATOM 4386 N N . PRO A 1 584 ? -18.492 -6.320 -0.837 1.00 96.69 584 PRO A N 1
ATOM 4387 C CA . PRO A 1 584 ? -18.613 -6.669 -2.249 1.00 96.69 584 PRO A CA 1
ATOM 4388 C C . PRO A 1 584 ? -19.147 -5.526 -3.122 1.00 96.69 584 PRO A C 1
ATOM 4390 O O . PRO A 1 584 ? -19.929 -4.686 -2.676 1.00 96.69 584 PRO A O 1
ATOM 4393 N N . ARG A 1 585 ? -18.778 -5.547 -4.408 1.00 95.31 585 ARG A N 1
ATOM 4394 C CA . ARG A 1 585 ? -19.130 -4.521 -5.408 1.00 95.31 585 ARG A CA 1
ATOM 4395 C C . ARG A 1 585 ? -20.620 -4.152 -5.481 1.00 95.31 585 ARG A C 1
ATOM 4397 O O . ARG A 1 585 ? -20.911 -2.962 -5.549 1.00 95.31 585 ARG A O 1
ATOM 4404 N N . PRO A 1 586 ? -21.566 -5.109 -5.399 1.00 96.50 586 PRO A N 1
ATOM 4405 C CA . PRO A 1 586 ? -22.995 -4.792 -5.413 1.00 96.50 586 PRO A CA 1
ATOM 4406 C C . PRO A 1 586 ? -23.508 -4.052 -4.171 1.00 96.50 586 PRO A C 1
ATOM 4408 O O . PRO A 1 586 ? -24.558 -3.426 -4.250 1.00 96.50 586 PRO A O 1
ATOM 4411 N N . SER A 1 587 ? -22.812 -4.139 -3.031 1.00 95.56 587 SER A N 1
ATOM 4412 C CA . SER A 1 587 ? -23.265 -3.539 -1.769 1.00 95.56 587 SER A CA 1
ATOM 4413 C C . SER A 1 587 ? -23.034 -2.031 -1.726 1.00 95.56 587 SER A C 1
ATOM 4415 O O . SER A 1 587 ? -23.878 -1.307 -1.212 1.00 95.56 587 SER A O 1
ATOM 4417 N N . CYS A 1 588 ? -21.910 -1.569 -2.280 1.00 97.06 588 CYS A N 1
ATOM 4418 C CA . CYS A 1 588 ? -21.524 -0.156 -2.290 1.00 97.06 588 CYS A CA 1
ATOM 4419 C C . CYS A 1 588 ? -20.954 0.254 -3.664 1.00 97.06 588 CYS A C 1
ATOM 4421 O O . CYS A 1 588 ? -19.750 0.513 -3.788 1.00 97.06 588 CYS A O 1
ATOM 4423 N N . PRO A 1 589 ? -21.771 0.248 -4.735 1.00 96.75 589 PRO A N 1
ATOM 4424 C CA . PRO A 1 589 ? -21.310 0.521 -6.094 1.00 96.75 589 PRO A CA 1
ATOM 4425 C C . PRO A 1 589 ? -20.651 1.897 -6.274 1.00 96.75 589 PRO A C 1
ATOM 4427 O O . PRO A 1 589 ? -19.729 2.003 -7.083 1.00 96.75 589 PRO A O 1
ATOM 4430 N N . LYS A 1 590 ? -21.061 2.941 -5.539 1.00 95.50 590 LYS A N 1
ATOM 4431 C CA . LYS A 1 590 ? -20.444 4.279 -5.641 1.00 95.50 590 LYS A CA 1
ATOM 4432 C C . LYS A 1 590 ? -19.035 4.283 -5.055 1.00 95.50 590 LYS A C 1
ATOM 4434 O O . LYS A 1 590 ? -18.127 4.862 -5.646 1.00 95.50 590 LYS A O 1
ATOM 4439 N N . SER A 1 591 ? -18.834 3.587 -3.940 1.00 96.69 591 SER A N 1
ATOM 4440 C CA . SER A 1 591 ? -17.520 3.410 -3.315 1.00 96.69 591 SER A CA 1
ATOM 4441 C C . SER A 1 591 ? -16.561 2.656 -4.229 1.00 96.69 591 SER A C 1
ATOM 4443 O O . SER A 1 591 ? -15.396 3.025 -4.343 1.00 96.69 591 SER A O 1
ATOM 4445 N N . TRP A 1 592 ? -17.051 1.621 -4.914 1.00 96.75 592 TRP A N 1
ATOM 4446 C CA . TRP A 1 592 ? -16.259 0.895 -5.905 1.00 96.75 592 TRP A CA 1
ATOM 4447 C C . TRP A 1 592 ? -15.959 1.731 -7.145 1.00 96.75 592 TRP A C 1
ATOM 4449 O O . TRP A 1 592 ? -14.821 1.735 -7.596 1.00 96.75 592 TRP A O 1
ATOM 4459 N N . ALA A 1 593 ? -16.931 2.500 -7.641 1.00 94.75 593 ALA A N 1
ATOM 4460 C CA . ALA A 1 593 ? -16.687 3.442 -8.726 1.00 94.75 593 ALA A CA 1
ATOM 4461 C C . ALA A 1 593 ? -15.598 4.457 -8.345 1.00 94.75 593 ALA A C 1
ATOM 4463 O O . ALA A 1 593 ? -14.695 4.705 -9.131 1.00 94.75 593 ALA A O 1
ATOM 4464 N N . PHE A 1 594 ? -15.614 4.990 -7.121 1.00 94.00 594 PHE A N 1
ATOM 4465 C CA . PHE A 1 594 ? -14.526 5.836 -6.632 1.00 94.00 594 PHE A CA 1
ATOM 4466 C C . PHE A 1 594 ? -13.183 5.083 -6.605 1.00 94.00 594 PHE A C 1
ATOM 4468 O O . PHE A 1 594 ? -12.196 5.572 -7.153 1.00 94.00 594 PHE A O 1
ATOM 4475 N N . TYR A 1 595 ? -13.148 3.876 -6.030 1.00 95.19 595 TYR A N 1
ATOM 4476 C CA . TYR A 1 595 ? -11.942 3.046 -5.933 1.00 95.19 595 TYR A CA 1
ATOM 4477 C C . TYR A 1 595 ? -11.284 2.747 -7.291 1.00 95.19 595 TYR A C 1
ATOM 4479 O O . TYR A 1 595 ? -10.061 2.825 -7.417 1.00 95.19 595 TYR A O 1
ATOM 4487 N N . ASP A 1 596 ? -12.077 2.466 -8.323 1.00 94.69 596 ASP A N 1
ATOM 4488 C CA . ASP A 1 596 ? -11.566 2.110 -9.654 1.00 94.69 596 ASP A CA 1
ATOM 4489 C C . ASP A 1 596 ? -10.839 3.263 -10.359 1.00 94.69 596 ASP A C 1
ATOM 4491 O O . ASP A 1 596 ? -10.163 3.050 -11.368 1.00 94.69 596 ASP A O 1
ATOM 4495 N N . HIS A 1 597 ? -10.965 4.477 -9.821 1.00 93.88 597 HIS A N 1
ATOM 4496 C CA . HIS A 1 597 ? -10.375 5.695 -10.356 1.00 93.88 597 HIS A CA 1
ATOM 4497 C C . HIS A 1 597 ? -9.323 6.319 -9.434 1.00 93.88 597 HIS A C 1
ATOM 4499 O O . HIS A 1 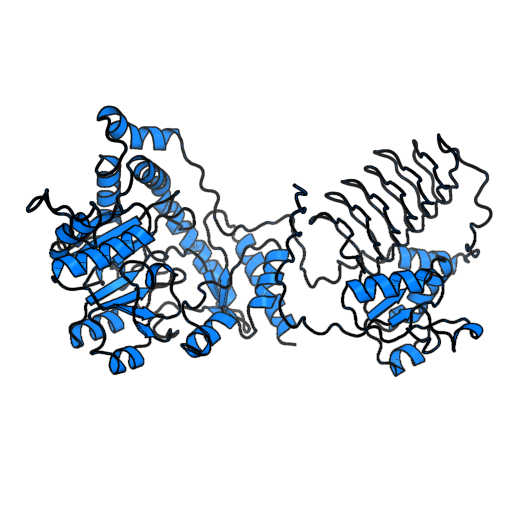597 ? -8.691 7.298 -9.829 1.00 93.88 597 HIS A O 1
ATOM 4505 N N . ILE A 1 598 ? -9.080 5.789 -8.228 1.00 94.06 598 ILE A N 1
ATOM 4506 C CA . ILE A 1 598 ? -8.066 6.365 -7.331 1.00 94.06 598 ILE A CA 1
ATOM 4507 C C . ILE A 1 598 ? -6.677 5.777 -7.545 1.00 94.06 598 ILE A C 1
ATOM 4509 O O . ILE A 1 598 ? -6.511 4.575 -7.754 1.00 94.06 598 ILE A O 1
ATOM 4513 N N . VAL A 1 599 ? -5.661 6.621 -7.388 1.00 93.75 599 VAL A N 1
ATOM 4514 C CA . VAL A 1 599 ? -4.264 6.214 -7.229 1.00 93.75 599 VAL A CA 1
ATOM 4515 C C . VAL A 1 599 ? -3.688 6.895 -5.999 1.00 93.75 599 VAL A C 1
ATOM 4517 O O . VAL A 1 599 ? -3.709 8.118 -5.882 1.00 93.75 599 VAL A O 1
ATOM 4520 N N . CYS A 1 600 ? -3.132 6.099 -5.090 1.00 93.25 600 CYS A N 1
ATOM 4521 C CA . CYS A 1 600 ? -2.333 6.592 -3.981 1.00 93.25 600 CYS A CA 1
ATOM 4522 C C . CYS A 1 600 ? -0.849 6.545 -4.341 1.00 93.25 600 CYS A C 1
ATOM 4524 O O . CYS A 1 600 ? -0.305 5.480 -4.654 1.00 93.25 600 CYS A O 1
ATOM 4526 N N . MET A 1 601 ? -0.206 7.700 -4.232 1.00 92.19 601 MET A N 1
ATOM 4527 C CA . MET A 1 601 ? 1.204 7.928 -4.515 1.00 92.19 601 MET A CA 1
ATOM 4528 C C . MET A 1 601 ? 2.006 8.088 -3.215 1.00 92.19 601 MET A C 1
ATOM 4530 O O . MET A 1 601 ? 1.452 8.541 -2.203 1.00 92.19 601 MET A O 1
ATOM 4534 N N . PRO A 1 602 ? 3.299 7.725 -3.213 1.00 92.12 602 PRO A N 1
ATOM 4535 C CA . PRO A 1 602 ? 4.158 7.936 -2.060 1.00 92.12 602 PRO A CA 1
ATOM 4536 C C . PRO A 1 602 ? 4.356 9.434 -1.822 1.00 92.12 602 PRO A C 1
ATOM 4538 O O . PRO A 1 602 ? 4.475 10.228 -2.754 1.00 92.12 602 PRO A O 1
ATOM 4541 N N . ILE A 1 603 ? 4.374 9.820 -0.550 1.00 90.38 603 ILE A N 1
ATOM 4542 C CA . ILE A 1 603 ? 4.732 11.168 -0.113 1.00 90.38 603 ILE A CA 1
ATOM 4543 C C . ILE A 1 603 ? 5.440 11.051 1.231 1.00 90.38 603 ILE A C 1
ATOM 4545 O O . ILE A 1 603 ? 4.825 10.750 2.251 1.00 90.38 603 ILE A O 1
ATOM 4549 N N . HIS A 1 604 ? 6.761 11.200 1.231 1.00 90.75 604 HIS A N 1
ATOM 4550 C CA . HIS A 1 604 ? 7.561 11.022 2.439 1.00 90.75 604 HIS A CA 1
ATOM 4551 C C . HIS A 1 604 ? 8.887 11.780 2.382 1.00 90.75 604 HIS A C 1
ATOM 4553 O O . HIS A 1 604 ? 9.338 12.220 1.328 1.00 90.75 604 HIS A O 1
ATOM 4559 N N . VAL A 1 605 ? 9.537 11.901 3.539 1.00 89.50 605 VAL A N 1
ATOM 4560 C CA . VAL A 1 605 ? 10.679 12.801 3.764 1.00 89.50 605 VAL A CA 1
ATOM 4561 C C . VAL A 1 605 ? 11.902 12.569 2.874 1.00 89.50 605 VAL A C 1
ATOM 4563 O O . VAL A 1 605 ? 12.582 13.544 2.560 1.00 89.50 605 VAL A O 1
ATOM 4566 N N . ASP A 1 606 ? 12.155 11.336 2.430 1.00 90.25 606 ASP A N 1
ATOM 4567 C CA . ASP A 1 606 ? 13.291 11.041 1.539 1.00 90.25 606 ASP A CA 1
ATOM 4568 C C . ASP A 1 606 ? 13.098 11.547 0.104 1.00 90.25 606 ASP A C 1
ATOM 4570 O O . ASP A 1 606 ? 14.053 11.577 -0.666 1.00 90.25 606 ASP A O 1
ATOM 4574 N N . MET A 1 607 ? 11.878 11.947 -0.272 1.00 92.69 607 MET A N 1
ATOM 4575 C CA . MET A 1 607 ? 11.600 12.415 -1.625 1.00 92.69 607 MET A CA 1
ATOM 4576 C C . MET A 1 607 ? 12.178 13.812 -1.872 1.00 92.69 607 MET A C 1
ATOM 4578 O O . MET A 1 607 ? 12.089 14.747 -1.058 1.00 92.69 607 MET A O 1
ATOM 4582 N N . THR A 1 608 ? 12.733 13.970 -3.064 1.00 90.25 608 THR A N 1
ATOM 4583 C CA . THR A 1 608 ? 13.189 15.239 -3.628 1.00 90.25 608 THR A CA 1
ATOM 4584 C C . THR A 1 608 ? 12.081 15.896 -4.463 1.00 90.25 608 THR A C 1
ATOM 4586 O O . THR A 1 608 ? 11.144 15.219 -4.894 1.00 90.25 608 THR A O 1
ATOM 4589 N N . PRO A 1 609 ? 12.152 17.214 -4.731 1.00 88.50 609 PRO A N 1
ATOM 4590 C CA . PRO A 1 609 ? 11.261 17.855 -5.702 1.00 88.50 609 PRO A CA 1
ATOM 4591 C C . PRO A 1 609 ? 11.293 17.177 -7.080 1.00 88.50 609 PRO A C 1
ATOM 4593 O O . PRO A 1 609 ? 10.251 17.053 -7.719 1.00 88.50 609 PRO A O 1
ATOM 4596 N N . ASP A 1 610 ? 12.455 16.663 -7.489 1.00 89.81 610 ASP A N 1
ATOM 4597 C CA . ASP A 1 610 ? 12.610 15.926 -8.743 1.00 89.81 610 ASP A CA 1
ATOM 4598 C C . ASP A 1 610 ? 11.864 14.586 -8.724 1.00 89.81 610 ASP A C 1
ATOM 4600 O O . ASP A 1 610 ? 11.380 14.149 -9.765 1.00 89.81 610 ASP A O 1
ATOM 4604 N N . ASP A 1 611 ? 11.753 13.926 -7.563 1.00 92.31 611 ASP A N 1
ATOM 4605 C CA . ASP A 1 611 ? 10.969 12.691 -7.427 1.00 92.31 611 ASP A CA 1
ATOM 4606 C C . ASP A 1 611 ? 9.483 12.988 -7.616 1.00 92.31 611 ASP A C 1
ATOM 4608 O O . ASP A 1 611 ? 8.796 12.271 -8.340 1.00 92.31 611 ASP A O 1
ATOM 4612 N N . VAL A 1 612 ? 9.000 14.085 -7.022 1.00 92.12 612 VAL A N 1
ATOM 4613 C CA . VAL A 1 612 ? 7.623 14.566 -7.204 1.00 92.12 612 VAL A CA 1
ATOM 4614 C C . VAL A 1 612 ? 7.367 14.909 -8.674 1.00 92.12 612 VAL A C 1
ATOM 4616 O O . VAL A 1 612 ? 6.375 14.457 -9.243 1.00 92.12 612 VAL A O 1
ATOM 4619 N N . HIS A 1 613 ? 8.281 15.642 -9.315 1.00 91.19 613 HIS A N 1
ATOM 4620 C CA . HIS A 1 613 ? 8.181 15.982 -10.735 1.00 91.19 613 HIS A CA 1
ATOM 4621 C C . HIS A 1 613 ? 8.133 14.734 -11.628 1.00 91.19 613 HIS A C 1
ATOM 4623 O O . HIS A 1 613 ? 7.229 14.594 -12.455 1.00 91.19 613 HIS A O 1
ATOM 4629 N N . TYR A 1 614 ? 9.074 13.803 -11.439 1.00 91.12 614 TYR A N 1
ATOM 4630 C CA . TYR A 1 614 ? 9.139 12.545 -12.184 1.00 91.12 614 TYR A CA 1
ATOM 4631 C C . TYR A 1 614 ? 7.848 11.737 -12.028 1.00 91.12 614 TYR A C 1
ATOM 4633 O O . TYR A 1 614 ? 7.295 11.233 -13.007 1.00 91.12 614 TYR A O 1
ATOM 4641 N N . MET A 1 615 ? 7.341 11.665 -10.801 1.00 93.38 615 MET A N 1
ATOM 4642 C CA . MET A 1 615 ? 6.133 10.939 -10.454 1.00 93.38 615 MET A CA 1
ATOM 4643 C C . MET A 1 615 ? 4.888 11.483 -11.165 1.00 93.38 615 MET A C 1
ATOM 4645 O O . MET A 1 615 ? 4.190 10.727 -11.843 1.00 93.38 615 MET A O 1
ATOM 4649 N N . PHE A 1 616 ? 4.617 12.786 -11.051 1.00 92.25 616 PHE A N 1
ATOM 4650 C CA . PHE A 1 616 ? 3.412 13.383 -11.633 1.00 92.25 616 PHE A CA 1
ATOM 4651 C C . PHE A 1 616 ? 3.482 13.535 -13.154 1.00 92.25 616 PHE A C 1
ATOM 4653 O O . PHE A 1 616 ? 2.466 13.356 -13.824 1.00 92.25 616 PHE A O 1
ATOM 4660 N N . THR A 1 617 ? 4.669 13.776 -13.719 1.00 89.81 617 THR A N 1
ATOM 4661 C CA . THR A 1 617 ? 4.852 13.846 -15.178 1.00 89.81 617 THR A CA 1
ATOM 4662 C C . THR A 1 617 ? 4.527 12.507 -15.838 1.00 89.81 617 THR A C 1
ATOM 4664 O O . THR A 1 617 ? 3.786 12.452 -16.820 1.00 89.81 617 THR A O 1
ATOM 4667 N N . ASN A 1 618 ? 5.031 11.404 -15.274 1.00 89.06 618 ASN A N 1
ATOM 4668 C CA . ASN A 1 618 ? 4.732 10.073 -15.795 1.00 89.06 618 ASN A CA 1
ATOM 4669 C C . ASN A 1 618 ? 3.268 9.682 -15.588 1.00 89.06 618 ASN A C 1
ATOM 4671 O O . ASN A 1 618 ? 2.666 9.101 -16.488 1.00 89.06 618 ASN A O 1
ATOM 4675 N N . LEU A 1 619 ? 2.683 10.018 -14.436 1.00 90.38 619 LEU A N 1
ATOM 4676 C CA . LEU A 1 619 ? 1.268 9.761 -14.189 1.00 90.38 619 LEU A CA 1
ATOM 4677 C C . LEU A 1 619 ? 0.376 10.495 -15.207 1.00 90.38 619 LEU A C 1
ATOM 4679 O O . LEU A 1 619 ? -0.511 9.868 -15.786 1.00 90.38 619 LEU A O 1
ATOM 4683 N N . ASN A 1 620 ? 0.645 11.775 -15.490 1.00 88.31 620 ASN A N 1
ATOM 4684 C CA . ASN A 1 620 ? -0.107 12.542 -16.487 1.00 88.31 620 ASN A CA 1
ATOM 4685 C C . ASN A 1 620 ? 0.002 11.914 -17.888 1.00 88.31 620 ASN A C 1
ATOM 4687 O O . ASN A 1 620 ? -1.014 11.642 -18.524 1.00 88.31 620 ASN A O 1
ATOM 4691 N N . ARG A 1 621 ? 1.228 11.580 -18.319 1.00 84.25 621 ARG A N 1
ATOM 4692 C CA . ARG A 1 621 ? 1.495 10.927 -19.613 1.00 84.25 621 ARG A CA 1
ATOM 4693 C C . ARG A 1 621 ? 0.766 9.588 -19.766 1.00 84.25 621 ARG A C 1
ATOM 4695 O O . ARG A 1 621 ? 0.331 9.231 -20.857 1.00 84.25 621 ARG A O 1
ATOM 4702 N N . LEU A 1 622 ? 0.657 8.808 -18.691 1.00 85.19 622 LEU A N 1
ATOM 4703 C CA . LEU A 1 622 ? -0.055 7.529 -18.731 1.00 85.19 622 LEU A CA 1
ATOM 4704 C C . LEU A 1 622 ? -1.563 7.705 -18.861 1.00 85.19 622 LEU A C 1
ATOM 4706 O O . LEU A 1 622 ? -2.204 6.925 -19.565 1.00 85.19 622 LEU A O 1
ATOM 4710 N N . CYS A 1 623 ? -2.118 8.731 -18.219 1.00 82.06 623 CYS A N 1
ATOM 4711 C CA . CYS A 1 623 ? -3.532 9.049 -18.357 1.00 82.06 623 CYS A CA 1
ATOM 4712 C C . CYS A 1 623 ? -3.870 9.487 -19.791 1.00 82.06 623 CYS A C 1
ATOM 4714 O O . CYS A 1 623 ? -4.873 9.027 -20.327 1.00 82.06 623 CYS A O 1
ATOM 4716 N N . GLU A 1 624 ? -3.008 10.285 -20.433 1.00 76.31 624 GLU A N 1
ATOM 4717 C CA . GLU A 1 624 ? -3.149 10.686 -21.845 1.00 76.31 624 GLU A CA 1
ATOM 4718 C C . GLU A 1 624 ? -3.210 9.475 -22.787 1.00 76.31 624 GLU A C 1
ATOM 4720 O O . GLU A 1 624 ? -4.114 9.370 -23.610 1.00 76.31 624 GLU A O 1
ATOM 4725 N N . ASN A 1 625 ? -2.290 8.519 -22.627 1.00 65.25 625 ASN A N 1
ATOM 4726 C CA . ASN A 1 625 ? -2.202 7.345 -23.504 1.00 65.25 625 ASN A CA 1
ATOM 4727 C C . ASN A 1 625 ? -3.333 6.324 -23.312 1.00 65.25 625 ASN A C 1
ATOM 4729 O O . ASN A 1 625 ? -3.519 5.474 -24.174 1.00 65.25 625 ASN A O 1
ATOM 4733 N N . THR A 1 626 ? -4.027 6.356 -22.171 1.00 60.31 626 THR A N 1
ATOM 4734 C CA . THR A 1 626 ? -5.124 5.421 -21.851 1.00 60.31 626 THR A CA 1
ATOM 4735 C C . THR A 1 626 ? -6.497 6.017 -22.193 1.00 60.31 626 THR A C 1
ATOM 4737 O O . THR A 1 626 ? -7.493 5.299 -22.211 1.00 60.31 626 THR A O 1
ATOM 4740 N N . ALA A 1 627 ? -6.567 7.333 -22.427 1.00 48.38 627 ALA A N 1
ATOM 4741 C CA . ALA A 1 627 ? -7.778 8.044 -22.839 1.00 48.38 627 ALA A CA 1
ATOM 4742 C C . ALA A 1 627 ? -7.999 8.049 -24.369 1.00 48.38 627 ALA A C 1
ATOM 4744 O O . ALA A 1 627 ? -9.073 8.452 -24.820 1.00 48.38 627 ALA A O 1
ATOM 4745 N N . LEU A 1 628 ? -6.991 7.618 -25.137 1.00 32.16 628 LEU A N 1
ATOM 4746 C CA . LEU A 1 628 ? -7.019 7.351 -26.582 1.00 32.16 628 LEU A CA 1
ATOM 4747 C C . LEU A 1 628 ? -7.267 5.862 -26.834 1.00 32.16 628 LEU A C 1
ATOM 4749 O O . LEU A 1 628 ? -7.955 5.556 -27.834 1.00 32.16 628 LEU A O 1
#

InterPro domains:
  IPR000653 DegT/DnrJ/EryC1/StrS aminotransferase [PF01041] (286-618)
  IPR011004 Trimeric LpxA-like superfamily [SSF51161] (24-222)
  IPR015421 Pyridoxal phosphate-dependent transferase, major domain [G3DSA:3.40.640.10] (272-625)
  IPR015424 Pyridoxal phosphate-dependent transferase [SSF53383] (281-624)
  IPR020019 Acyltransferase PglD-like [cd03360] (26-221)
  IPR041561 PglD, N-terminal [PF17836] (24-101)
  IPR050179 Transferase hexapeptide repeat [PTHR43300] (67-223)

Mean predicted aligned error: 16.61 Å

pLDDT: mean 86.87, std 16.8, range [24.94, 98.75]

Foldseek 3Di:
DDDDDDDDDDDDPPDDPDDQADAEEEEDPDPLSLQVVVLCVQVNHHHPAYAYQPPVQQADDHPNGHHPYHLAPVSCVVSVAAEYAYSDLFQVVVLVSCVRCVVVNHAFAAGARPQEAADPQEFEFGREYHGHQEYHEACEYAFYNEYAEHNEYEYHCEYYFYSEYAYHNEYEHCEYAEALEYHYAQEYEDHPEYEYYNEYEDHNEYDPHHHYHQFYWDDVPTDTDPGDPDDVRDDDDDPVRVVVSVCVRVVPRPRHVPLADPQPVDFDDLADDDDFPPVLLCVLCVQCVVVVAQFFPGPLQVVLQVVLCVLQVPDPQKGKGKWQWQLLQVLLLQLLVCQLVVHQFAEEWEQAADQSCCDQSNPPHHYAHQDLQQRIHDVVVCVVCVVVGQAYETEQPQLHDGPLVVVLVSCVVSVHWYEYECQFNSNWDFLNGGSQVSTRSWYKYGQPSLHLLHDHGMMMIIGGPSSVQSSVCQCVQQAHPVHRPDRDPSHDNTGHTSSRSSSSVSSCVCVVVFFVLLLVLVVLLQVLQVPAPFKHQSHDADPRTDRGSGSWRKIFGPAFCPSLQVNCVSNNFNKDLDDRRNDDCVRHVNNVVRSRGMITGRGGNVDDSVNSVVNSVSSRVVSVVRVD

Radius of gyration: 32.56 Å; Cα contacts (8 Å, |Δi|>4): 1415; chains: 1; bounding box: 73×79×95 Å

Organism: NCBI:txid73025

Solvent-accessible surface area (backbone atoms only — not comparable to full-atom values): 32261 Å² total; per-residue (Å²): 142,81,88,81,81,86,82,77,88,79,78,89,81,78,84,75,88,69,82,83,57,73,47,32,35,32,40,26,80,48,81,48,26,54,55,51,54,50,40,34,52,77,64,63,41,43,70,69,32,26,20,35,77,53,77,91,44,54,82,40,64,58,93,87,40,42,32,77,40,51,80,43,67,67,53,40,57,74,71,63,61,52,32,41,40,79,21,51,88,42,62,60,61,45,51,51,54,48,64,70,44,55,88,71,71,60,39,42,60,59,47,65,21,88,61,32,48,69,38,93,65,43,45,56,26,35,36,23,40,35,29,48,53,20,36,38,28,52,57,21,37,38,34,34,48,25,39,38,31,45,39,18,33,39,32,45,60,16,37,40,36,19,48,25,38,34,27,41,42,16,34,36,32,35,24,37,38,28,37,53,16,37,37,26,42,46,15,36,38,40,68,80,25,46,38,28,34,48,20,39,38,30,61,53,11,32,38,84,61,69,39,61,60,52,36,32,33,41,42,79,71,37,40,82,48,79,79,61,71,61,58,99,61,58,71,91,72,51,79,69,53,47,53,56,47,47,51,64,62,60,45,70,75,51,70,42,84,55,79,50,44,70,62,45,96,57,68,46,60,61,57,62,89,76,84,80,57,64,69,55,28,48,64,49,37,44,66,17,59,76,70,71,34,56,45,61,92,21,63,27,40,52,51,44,28,54,51,50,37,59,74,52,67,59,54,89,64,43,44,58,47,61,12,38,23,37,59,37,16,47,39,23,47,50,27,3,52,14,57,66,68,74,44,86,59,36,36,32,31,29,27,53,38,60,72,64,73,51,35,76,68,31,53,86,40,48,71,38,41,38,29,70,88,50,39,29,50,32,65,68,57,48,63,76,45,52,87,75,39,50,28,41,43,41,43,21,55,63,16,41,78,39,53,55,66,62,56,45,53,50,22,59,76,69,74,33,36,32,31,32,40,24,48,29,25,78,76,21,34,45,74,86,38,35,56,57,75,68,26,76,62,14,15,25,27,30,20,32,52,74,24,78,85,20,31,63,49,17,14,31,29,38,27,39,52,91,46,43,67,31,24,51,17,14,25,48,46,15,33,37,94,93,41,72,88,55,60,41,89,69,27,38,87,23,54,24,37,14,61,40,29,15,47,28,51,48,58,54,77,48,40,71,62,47,47,57,44,37,49,54,51,46,57,57,53,50,57,56,33,75,73,39,92,55,40,40,65,56,69,73,80,53,91,58,50,51,91,29,52,35,43,25,48,49,31,31,42,84,51,68,25,65,69,50,43,58,28,39,42,38,30,26,36,41,53,42,75,65,59,61,56,76,58,61,61,90,79,32,51,65,32,45,58,51,47,47,17,27,40,26,33,54,50,50,72,80,61,48,75,66,53,53,51,56,52,53,54,52,52,53,55,48,50,59,67,69,75,109